Protein 5AMV (pdb70)

InterPro domains:
  IPR002022 Pectate lyase [PF00544] (132-419)
  IPR002022 Pectate lyase [SM00656] (105-352)
  IPR011050 Pectin lyase fold/virulence factor [SSF51126] (23-419)
  IPR012334 Pectin lyase fold [G3DSA:2.160.20.10] (22-420)
  IPR045032 Pectin lyase family [PTHR31683] (28-357)

Nearest PDB structures (foldseek):
  3krg-assembly1_A  TM=9.945E-01  e=1.084E-68  Bacillus subtilis
  5x2i-assembly1_A  TM=9.961E-01  e=6.965E-68  Bacillus subtilis subsp. subtilis str. 168
  2o17-assembly1_A  TM=9.943E-01  e=8.896E-68  Bacillus subtilis
  2bsp-assembly1_A  TM=9.923E-01  e=5.182E-67  Bacillus subtilis
  1vbl-assembly1_A  TM=9.709E-01  e=5.738E-45  Bacillus sp. TS-47

Solvent-accessible surface area: 15408 Å² total; per-residue (Å²): 110,82,37,0,64,64,55,13,36,104,79,25,0,33,0,13,97,83,112,12,2,43,4,0,21,164,13,59,108,86,28,55,72,82,3,47,31,19,51,77,0,60,89,4,4,41,165,90,103,43,77,61,48,2,0,0,44,0,125,23,72,0,55,0,12,9,42,97,121,68,130,103,31,28,74,128,91,5,66,13,126,102,9,60,47,109,132,1,28,170,39,3,47,50,100,115,47,30,114,128,128,4,64,36,84,18,17,99,0,5,21,93,0,18,131,68,0,97,70,45,0,32,16,37,2,0,13,38,0,0,0,0,1,39,41,79,88,2,52,1,36,2,1,0,0,27,0,87,21,54,15,0,0,0,15,7,0,37,0,34,9,4,28,0,31,0,1,45,2,45,2,90,50,54,114,59,0,32,3,34,4,92,1,7,4,0,25,0,42,26,0,35,12,0,18,0,3,17,0,12,0,10,4,35,106,76,45,8,68,110,24,62,146,52,54,54,76,67,12,10,18,4,40,5,0,0,8,0,16,68,16,0,11,45,0,0,0,1,44,0,36,0,38,50,3,15,36,0,1,27,0,0,58,40,50,101,83,82,69,0,86,40,83,0,27,0,1,0,11,8,0,30,4,71,35,9,20,42,58,2,0,20,0,30,9,0,39,0,1,0,1,0,0,4,3,29,14,39,70,101,38,113,41,12,50,18,56,14,0,0,0,0,0,66,37,4,56,0,21,0,37,32,0,8,0,35,0,99,84,26,60,28,34,117,0,3,28,60,62,93,41,8,91,12,0,64,8,37,30,0,26,10,63,59,82,152,30,64,0,3,71,49,47,70,26,54,84,69,7,78,33,101,22,103,46,58,16,102,53,34,57,16,89,77,0,101,65,39,0,54,96,75,1,1,20,24,94,73,174

Sequence (399 aa):
ADLGHQTLGSSNNDGWGAYSTGTTGGSKASSSSSNVYTVSSNRNQLVSSALGKEETNTTPKIIYIKGTIDMNVDDNLKKPLGLNDYKKDPEYDDLDKYLKAYDPSTWGKKKEEPSGTTQEEARARSQQKKNQKARRVMMVDIPANTTIVGSSGTNAKKVVGGNFQIKSDNVIIRNIEFQDAYDYFPQWDPTDGSSSSGNWNNSQYDNITINGGTHIWIDHCTFNDGSRPDSTSSPKYYGRRKKYQQHHDDGQTDASSNGANYITMSYNYYHDHDKSSIFGSSDSSKTSDDGKLKITLHHNRYKNIVQRAPRVRFGQVHVYNNYYEGSTSSSSSSSYPFSSYAWGIGKSSKIYAQNNVIDVPGLSAAKTISVFSSGGTALYDSSGTLLNGTQINNASAANGLSSSSSVGWTTPSLHGSSIDASANVKSSNVINQAGAGKLN

Foldseek 3Di:
DDPQQDFQDCLAFLLNPDVHARFLNVADPVQEEEDAEQVRVCVSQDDQAPAHRHGYEFEAEYEQQADPVRHHDDQVNLQQPQEDVVVLLVQCPCVPNNQDFDDDDNVVRLVSSQVSRCVRAEDEHHHRYEYEYDFFHGEYELHAYEYQYEHYEYAQYEYEAVFGPRFGWRCPPPDGTETHEDGENYEYANYESYEAAQAEYEHPPDAQLPADARSNYGNDGYDEHYEAEHQYARYEYEQAEYEQEEAYYEYYDDPPPCVNAVGSRYEYALYEYELYADPLPEYARYQYEYALYEYEAECPDSGSHHQENYEQDALDFYAYELYEYEYPPDDLQRNYHYDPNRAEYAYDNYYYNNHGDGNCVSNVGHNGSPDDDDRHDDGDRNVCSVVSSVQGGHRNNPD

Radius of gyration: 20.6 Å; Cα contacts (8 Å, |Δi|>4): 1261; chains: 1; bounding box: 38×55×62 Å

Secondary structure (DSSP, 8-state):
--GGG----TTSSGGGSTT---TTTT--GGGEEEE-SHHHHHHHH-STT--S-EEEEE-SEEESSB-TTS-B--HHHH--TT--HHHHHHHH-HHHHTTSPP-SHHHHHHHHHHHHHHHHHEEE--SSEEEEESTT--EEES-EEEE-SEEEEEES-EEE----SSPEEETTSTTT-EEE----SEEEES-EEEEEES-EEE-TT--GGG--EETTEE------SEEEETT-EEEEEES-EEEEEEE--EE---TT-GGGTT---EEEES-EEEEEEE-SSEESS-EEEEES-EEE--TT-SSS----SEEE-TT-EEEEES-EEE-TT--GGGGEEE-TT--B-EEES-EETTEE--HHHHTT-BS--S----S------HHHHHHHHHHH-STT---

Organism: Bacillus subtilis (strain 168) (NCBI:txid224308)

CATH classification: 2.160.20.10

Structure (mmCIF, N/CA/C/O backbone):
data_5AMV
#
_entry.id   5AMV
#
_cell.length_a   50.780
_cell.length_b   88.120
_cell.length_c   55.460
_cell.angle_alpha   90.00
_cell.angle_beta   110.41
_cell.angle_gamma   90.00
#
_symmetry.space_group_name_H-M   'P 1 21 1'
#
loop_
_entity.id
_entity.type
_entity.pdbx_description
1 polymer 'PECTATE LYASE'
2 branched 'alpha-D-galactopyranuronic acid-(1-4)-alpha-D-galactopyranuronic acid-(1-4)-alpha-D-galactopyranuronic acid'
3 non-polymer 'CALCIUM ION'
4 non-polymer 'ACETATE ION'
5 non-polymer GLYCEROL
6 water water
#
loop_
_atom_site.group_PDB
_atom_site.id
_atom_site.type_symbol
_atom_site.label_atom_id
_atom_site.label_alt_id
_atom_site.label_comp_id
_atom_site.label_asym_id
_atom_site.label_entity_id
_atom_site.label_seq_id
_atom_site.pdbx_PDB_ins_code
_atom_site.Cartn_x
_atom_site.Cartn_y
_atom_site.Cartn_z
_atom_site.occupancy
_atom_site.B_iso_or_equiv
_atom_site.auth_seq_id
_atom_site.auth_comp_id
_atom_site.auth_asym_id
_atom_site.auth_atom_id
_atom_site.pdbx_PDB_model_num
ATOM 1 N N . ALA A 1 1 ? 9.736 -1.923 34.453 1.00 20.23 1 ALA A N 1
ATOM 2 C CA . ALA A 1 1 ? 10.382 -0.656 33.975 1.00 19.69 1 ALA A CA 1
ATOM 3 C C . ALA A 1 1 ? 9.389 0.050 33.063 1.00 18.88 1 ALA A C 1
ATOM 4 O O . ALA A 1 1 ? 8.495 -0.590 32.494 1.00 19.28 1 ALA A O 1
ATOM 6 N N . ASP A 1 2 ? 9.505 1.366 32.948 1.00 17.95 2 ASP A N 1
ATOM 7 C CA . ASP A 1 2 ? 8.607 2.079 32.033 1.00 17.82 2 ASP A CA 1
ATOM 8 C C . ASP A 1 2 ? 9.151 1.933 30.611 1.00 16.75 2 ASP A C 1
ATOM 9 O O . ASP A 1 2 ? 10.272 1.431 30.408 1.00 15.96 2 ASP A O 1
ATOM 14 N N . LEU A 1 3 ? 8.353 2.393 29.649 1.00 16.96 3 LEU A N 1
ATOM 15 C CA . LEU A 1 3 ? 8.661 2.222 28.212 1.00 15.05 3 LEU A CA 1
ATOM 16 C C . LEU A 1 3 ? 10.047 2.746 27.845 1.00 14.70 3 LEU A C 1
ATOM 17 O O . LEU A 1 3 ? 10.788 2.108 27.086 1.00 13.18 3 LEU A O 1
ATOM 22 N N . GLY A 1 4 ? 10.417 3.897 28.391 1.00 13.58 4 GLY A N 1
ATOM 23 C CA . GLY A 1 4 ? 11.699 4.473 28.077 1.00 12.96 4 GLY A CA 1
ATOM 24 C C . GLY A 1 4 ? 12.870 3.667 28.614 1.00 12.70 4 GLY A C 1
ATOM 25 O O . GLY A 1 4 ? 13.959 3.771 28.083 1.00 11.65 4 GLY A O 1
ATOM 26 N N . HIS A 1 5 ? 12.632 2.884 29.677 1.00 13.18 5 HIS A N 1
ATOM 27 C CA . HIS A 1 5 ? 13.701 2.105 30.349 1.00 13.52 5 HIS A CA 1
ATOM 28 C C . HIS A 1 5 ? 13.686 0.605 30.001 1.00 13.22 5 HIS A C 1
ATOM 29 O O . HIS A 1 5 ? 14.578 -0.130 30.412 1.00 13.23 5 HIS A O 1
ATOM 36 N N . GLN A 1 6 ? 12.698 0.177 29.231 1.00 12.12 6 GLN A N 1
ATOM 37 C CA . GLN A 1 6 ? 12.566 -1.211 28.805 1.00 12.35 6 GLN A CA 1
ATOM 38 C C . GLN A 1 6 ? 13.627 -1.610 27.786 1.00 11.94 6 GLN A C 1
ATOM 39 O O . GLN A 1 6 ? 14.133 -0.778 27.025 1.00 10.68 6 GLN A O 1
ATOM 45 N N . THR A 1 7 ? 14.002 -2.882 27.814 1.00 10.90 7 THR A N 1
ATOM 46 C CA . THR A 1 7 ? 15.060 -3.386 26.949 1.00 11.34 7 THR A CA 1
ATOM 47 C C . THR A 1 7 ? 14.565 -4.623 26.224 1.00 11.40 7 THR A C 1
ATOM 48 O O . THR A 1 7 ? 13.535 -5.199 26.599 1.00 12.26 7 THR A O 1
ATOM 52 N N . LEU A 1 8 ? 15.307 -5.025 25.191 1.00 11.79 8 LEU A N 1
ATOM 53 C CA . LEU A 1 8 ? 14.935 -6.205 24.400 1.00 11.71 8 LEU A CA 1
ATOM 54 C C . LEU A 1 8 ? 15.170 -7.458 25.243 1.00 12.16 8 LEU A C 1
ATOM 55 O O . LEU A 1 8 ? 16.243 -7.627 25.831 1.00 12.23 8 LEU A O 1
ATOM 60 N N . GLY A 1 9 ? 14.188 -8.351 25.257 1.00 13.01 9 GLY A N 1
ATOM 61 C CA . GLY A 1 9 ? 14.300 -9.574 26.085 1.00 12.78 9 GLY A CA 1
ATOM 62 C C . GLY A 1 9 ? 15.447 -10.425 25.567 1.00 12.84 9 GLY A C 1
ATOM 63 O O . GLY A 1 9 ? 15.766 -10.398 24.377 1.00 12.68 9 GLY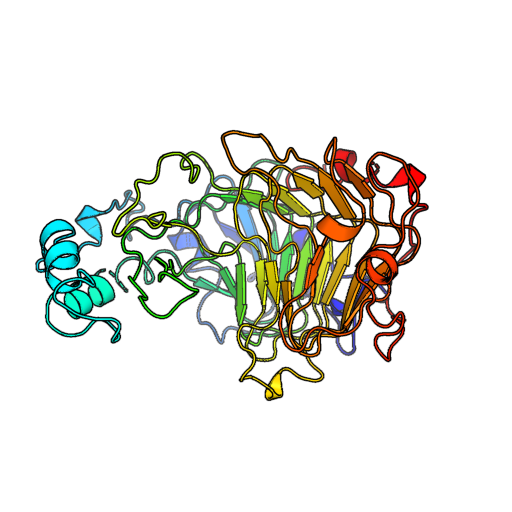 A O 1
ATOM 64 N N . SER A 1 10 ? 16.048 -11.210 26.461 1.00 12.83 10 SER A N 1
ATOM 65 C CA A SER A 1 10 ? 17.279 -11.952 26.156 0.50 12.72 10 SER A CA 1
ATOM 66 C CA B SER A 1 10 ? 17.265 -11.969 26.182 0.50 13.75 10 SER A CA 1
ATOM 67 C C . SER A 1 10 ? 17.136 -13.081 25.126 1.00 13.16 10 SER A C 1
ATOM 68 O O . SER A 1 10 ? 18.156 -13.586 24.598 1.00 14.14 10 SER A O 1
ATOM 73 N N . ASN A 1 11 ? 15.901 -13.488 24.822 1.00 12.93 11 ASN A N 1
ATOM 74 C CA A ASN A 1 11 ? 15.633 -14.501 23.796 0.50 14.03 11 ASN A CA 1
ATOM 75 C CA B ASN A 1 11 ? 15.652 -14.501 23.794 0.50 14.02 11 ASN A CA 1
ATOM 76 C C . ASN A 1 11 ? 14.926 -13.896 22.581 1.00 13.28 11 ASN A C 1
ATOM 77 O O . ASN A 1 11 ? 14.505 -14.630 21.662 1.00 13.20 11 ASN A O 1
ATOM 86 N N . ASP A 1 12 ? 14.777 -12.565 22.578 1.00 11.70 12 ASP A N 1
ATOM 87 C CA . ASP A 1 12 ? 13.887 -11.952 21.575 1.00 10.38 12 ASP A CA 1
ATOM 88 C C . ASP A 1 12 ? 14.588 -11.600 20.257 1.00 10.58 12 ASP A C 1
ATOM 89 O O . ASP A 1 12 ? 14.835 -10.412 19.934 1.00 10.41 12 ASP A O 1
ATOM 94 N N . GLY A 1 13 ? 14.920 -12.650 19.502 1.00 9.39 13 GLY A N 1
ATOM 95 C CA . GLY A 1 13 ? 15.466 -12.487 18.157 1.00 9.74 13 GLY A CA 1
ATOM 96 C C . GLY A 1 13 ? 16.938 -12.105 18.094 1.00 9.73 13 GLY A C 1
ATOM 97 O O . GLY A 1 13 ? 17.635 -11.996 19.113 1.00 9.44 13 GLY A O 1
ATOM 98 N N . TRP A 1 14 ? 17.417 -11.891 16.865 1.00 9.02 14 TRP A N 1
ATOM 99 C CA . TRP A 1 14 ? 18.808 -11.627 16.623 1.00 9.63 14 TRP A CA 1
ATOM 100 C C . TRP A 1 14 ? 19.313 -10.363 17.364 1.00 10.00 14 TRP A C 1
ATOM 101 O O . TRP A 1 14 ? 20.496 -10.255 17.680 1.00 10.40 14 TRP A O 1
ATOM 112 N N . GLY A 1 15 ? 18.425 -9.396 17.634 1.00 8.42 15 GLY A N 1
ATOM 113 C CA . GLY A 1 15 ? 18.864 -8.219 18.420 1.00 9.71 15 GLY A CA 1
ATOM 114 C C . GLY A 1 15 ? 19.382 -8.574 19.810 1.00 10.02 15 GLY A C 1
ATOM 115 O O . GLY A 1 15 ? 20.142 -7.791 20.400 1.00 9.99 15 GLY A O 1
ATOM 116 N N . ALA A 1 16 ? 18.968 -9.732 20.345 1.00 10.57 16 ALA A N 1
ATOM 117 C CA . ALA A 1 16 ? 19.398 -10.138 21.693 1.00 10.22 16 ALA A CA 1
ATOM 118 C C . ALA A 1 16 ? 20.757 -10.867 21.711 1.00 11.64 16 ALA A C 1
ATOM 119 O O . ALA A 1 16 ? 21.252 -11.218 22.796 1.00 12.55 16 ALA A O 1
ATOM 121 N N . TYR A 1 17 ? 21.363 -11.067 20.538 1.00 12.57 17 TYR A N 1
ATOM 122 C CA . TYR A 1 17 ? 22.668 -11.741 20.464 1.00 12.55 17 TYR A CA 1
ATOM 123 C C . TYR A 1 17 ? 23.770 -10.975 21.207 1.00 12.84 17 TYR A C 1
ATOM 124 O O . TYR A 1 17 ? 23.743 -9.743 21.287 1.00 13.16 17 TYR A O 1
ATOM 133 N N . SER A 1 18 ? 24.736 -11.713 21.753 1.00 13.09 18 SER A N 1
ATOM 134 C CA . SER A 1 18 ? 25.885 -11.136 22.489 1.00 14.02 18 SER A CA 1
ATOM 135 C C . SER A 1 18 ? 25.489 -10.103 23.549 1.00 14.26 18 SER A C 1
ATOM 136 O O . SER A 1 18 ? 24.821 -10.454 24.508 1.00 15.46 18 SER A O 1
ATOM 139 N N . THR A 1 19 ? 25.914 -8.848 23.380 1.00 13.61 19 THR A N 1
ATOM 140 C CA . THR A 1 19 ? 25.674 -7.787 24.373 1.00 13.86 19 THR A CA 1
ATOM 141 C C . THR A 1 19 ? 24.217 -7.342 24.363 1.00 14.27 19 THR A C 1
ATOM 142 O O . THR A 1 19 ? 23.804 -6.560 25.226 1.00 14.69 19 THR A O 1
ATOM 146 N N . GLY A 1 20 ? 23.452 -7.829 23.379 1.00 14.69 20 GLY A N 1
ATOM 147 C CA . GLY A 1 20 ? 22.011 -7.572 23.289 1.00 12.82 20 GLY A CA 1
ATOM 148 C C . GLY A 1 20 ? 21.633 -6.110 23.078 1.00 12.94 20 GLY A C 1
ATOM 149 O O . GLY A 1 20 ? 22.484 -5.267 22.741 1.00 12.18 20 GLY A O 1
ATOM 150 N N . THR A 1 21 ? 20.344 -5.802 23.250 1.00 10.12 21 THR A N 1
ATOM 151 C CA . THR A 1 21 ? 19.877 -4.450 22.946 1.00 10.91 21 THR A CA 1
ATOM 152 C C . THR A 1 21 ? 19.225 -3.789 24.156 1.00 10.65 21 THR A C 1
ATOM 153 O O . THR A 1 21 ? 18.095 -4.101 24.532 1.00 9.93 21 THR A O 1
ATOM 157 N N . THR A 1 22 ? 19.979 -2.876 24.779 1.00 10.98 22 THR A N 1
ATOM 158 C CA . THR A 1 22 ? 19.491 -2.204 25.965 1.00 12.04 22 THR A CA 1
ATOM 159 C C . THR A 1 22 ? 19.284 -0.704 25.719 1.00 11.15 22 THR A C 1
ATOM 160 O O . THR A 1 22 ? 18.785 0.011 26.625 1.00 11.66 22 THR A O 1
ATOM 164 N N . GLY A 1 23 ? 19.688 -0.221 24.528 1.00 10.04 23 GLY A N 1
ATOM 165 C CA . GLY A 1 23 ? 19.506 1.190 24.153 1.00 9.06 23 GLY A CA 1
ATOM 166 C C . GLY A 1 23 ? 20.013 2.124 25.245 1.00 10.81 23 GLY A C 1
ATOM 167 O O . GLY A 1 23 ? 21.122 1.916 25.780 1.00 12.20 23 GLY A O 1
ATOM 168 N N . GLY A 1 24 ? 19.196 3.116 25.609 1.00 10.47 24 GLY A N 1
ATOM 169 C CA . GLY A 1 24 ? 19.573 4.118 26.623 1.00 11.30 24 GLY A CA 1
ATOM 170 C C . GLY A 1 24 ? 19.031 3.857 28.022 1.00 12.43 24 GLY A C 1
ATOM 171 O O . GLY A 1 24 ? 18.930 4.787 28.845 1.00 12.98 24 GLY A O 1
ATOM 172 N N . SER A 1 25 ? 18.695 2.599 28.316 1.00 13.13 25 SER A N 1
ATOM 173 C CA . SER A 1 25 ? 18.046 2.240 29.577 1.00 14.43 25 SER A CA 1
ATOM 174 C C . SER A 1 25 ? 18.847 2.635 30.819 1.00 15.92 25 SER A C 1
ATOM 175 O O . SER A 1 25 ? 18.269 2.886 31.866 1.00 16.33 25 SER A O 1
ATOM 178 N N . LYS A 1 26 ? 20.159 2.712 30.675 1.00 16.35 26 LYS A N 1
ATOM 179 C CA . LYS A 1 26 ? 21.008 3.133 31.796 1.00 17.46 26 LYS A CA 1
ATOM 180 C C . LYS A 1 26 ? 21.134 4.659 31.904 1.00 17.43 26 LYS A C 1
ATOM 181 O O . LYS A 1 26 ? 21.919 5.131 32.726 1.00 17.25 26 LYS A O 1
ATOM 187 N N . ALA A 1 27 ? 20.394 5.429 31.098 1.00 15.93 27 ALA A N 1
ATOM 188 C CA . ALA A 1 27 ? 20.517 6.907 31.120 1.00 16.62 27 ALA A CA 1
ATOM 189 C C . ALA A 1 27 ? 20.388 7.498 32.535 1.00 17.37 27 ALA A C 1
ATOM 190 O O . ALA A 1 27 ? 19.521 7.113 33.301 1.00 16.91 27 ALA A O 1
ATOM 192 N N . SER A 1 28 ? 21.253 8.459 32.853 1.00 17.93 28 SER A N 1
ATOM 193 C CA . SER A 1 28 ? 21.063 9.254 34.050 1.00 19.25 28 SER A CA 1
ATOM 194 C C . SER A 1 28 ? 19.863 10.181 33.844 1.00 20.27 28 SER A C 1
ATOM 195 O O . SER A 1 28 ? 19.432 10.419 32.716 1.00 19.46 28 SER A O 1
ATOM 198 N N . SER A 1 29 ? 19.366 10.763 34.935 1.00 21.19 29 SER A N 1
ATOM 199 C CA A SER A 1 29 ? 18.243 11.698 34.870 0.50 21.88 29 SER A CA 1
ATOM 200 C CA B SER A 1 29 ? 18.246 11.687 34.862 0.50 21.96 29 SER A CA 1
ATOM 201 C C . SER A 1 29 ? 18.521 12.883 33.934 1.00 21.92 29 SER A C 1
ATOM 202 O O . SER A 1 29 ? 17.603 13.364 33.257 1.00 22.90 29 SER A O 1
ATOM 207 N N . SER A 1 30 ? 19.784 13.344 33.883 1.00 21.59 30 SER A N 1
ATOM 208 C CA A SER A 1 30 ? 20.182 14.457 33.017 0.50 21.28 30 SER A CA 1
ATOM 209 C CA B SER A 1 30 ? 20.166 14.467 33.017 0.50 21.47 30 SER A CA 1
ATOM 210 C C . SER A 1 30 ? 20.115 14.079 31.532 1.00 20.71 30 SER A C 1
ATOM 211 O O . SER A 1 30 ? 20.164 14.947 30.656 1.00 21.07 30 SER A O 1
ATOM 216 N N . ASN A 1 31 ? 20.016 12.777 31.253 1.00 19.19 31 ASN A N 1
ATOM 217 C CA . ASN A 1 31 ? 19.999 12.315 29.862 1.00 18.33 31 ASN A CA 1
ATOM 218 C C . ASN A 1 31 ? 18.674 11.697 29.445 1.00 17.80 31 ASN A C 1
ATOM 219 O O . ASN A 1 31 ? 18.635 10.861 28.512 1.00 17.60 31 ASN A O 1
ATOM 224 N N . VAL A 1 32 ? 17.607 12.065 30.165 1.00 16.30 32 VAL A N 1
ATOM 225 C CA . VAL A 1 32 ? 16.235 11.756 29.771 1.00 15.96 32 VAL A CA 1
ATOM 226 C C . VAL A 1 32 ? 15.626 13.031 29.182 1.00 16.00 32 VAL A C 1
ATOM 227 O O . VAL A 1 32 ? 15.553 14.062 29.878 1.00 17.20 32 VAL A O 1
ATOM 231 N N . TYR A 1 33 ? 15.234 12.970 27.906 1.00 12.85 33 TYR A N 1
ATOM 232 C CA . TYR A 1 33 ? 14.768 14.149 27.186 1.00 12.51 33 TYR A CA 1
ATOM 233 C C . TYR A 1 33 ? 13.357 13.971 26.668 1.00 12.28 33 TYR A C 1
ATOM 234 O O . TYR A 1 33 ? 12.971 12.862 26.288 1.00 13.46 33 TYR A O 1
ATOM 243 N N . THR A 1 34 ? 12.598 15.052 26.643 1.00 10.58 34 THR A N 1
ATOM 244 C CA . THR A 1 34 ? 11.286 15.076 25.989 1.00 10.94 34 THR A CA 1
ATOM 245 C C . THR A 1 34 ? 11.369 16.101 24.869 1.00 10.69 34 THR A C 1
ATOM 246 O O . THR A 1 34 ? 11.779 17.263 25.074 1.00 9.93 34 THR A O 1
ATOM 250 N N . VAL A 1 35 ? 11.067 15.639 23.667 1.00 9.42 35 VAL A N 1
ATOM 251 C CA . VAL A 1 35 ? 11.237 16.507 22.486 1.00 9.74 35 VAL A CA 1
ATOM 252 C C . VAL A 1 35 ? 9.951 16.586 21.686 1.00 9.58 35 VAL A C 1
ATOM 253 O O . VAL A 1 35 ? 9.294 15.564 21.471 1.00 8.02 35 VAL A O 1
ATOM 257 N N . SER A 1 36 ? 9.618 17.798 21.214 1.00 10.51 36 SER A N 1
ATOM 258 C CA A SER A 1 36 ? 8.376 18.011 20.470 0.50 10.15 36 SER A CA 1
ATOM 259 C CA B SER A 1 36 ? 8.371 18.090 20.502 0.50 9.63 36 SER A CA 1
ATOM 260 C C . SER A 1 36 ? 8.564 18.728 19.148 1.00 10.02 36 SER A C 1
ATOM 261 O O . SER A 1 36 ? 7.582 19.100 18.503 1.00 10.02 36 SER A O 1
ATOM 266 N N . ASN A 1 37 ? 9.817 18.898 18.734 1.00 9.55 37 ASN A N 1
ATOM 267 C CA . ASN A 1 37 ? 10.100 19.506 17.427 1.00 9.70 37 ASN A CA 1
ATOM 268 C C . ASN A 1 37 ? 11.506 19.137 16.977 1.00 8.98 37 ASN A C 1
ATOM 269 O O . ASN A 1 37 ? 12.264 18.520 17.731 1.00 9.10 37 ASN A O 1
ATOM 274 N N . ARG A 1 38 ? 11.848 19.507 15.747 1.00 8.64 38 ARG A N 1
ATOM 275 C CA . ARG A 1 38 ? 13.111 19.112 15.144 1.00 9.16 38 ARG A CA 1
ATOM 276 C C . ARG A 1 38 ? 14.314 19.654 15.925 1.00 8.25 38 ARG A C 1
ATOM 277 O O . ARG A 1 38 ? 15.295 18.945 16.093 1.00 8.59 38 ARG A O 1
ATOM 285 N N . ASN A 1 39 ? 14.239 20.894 16.411 1.00 8.66 39 ASN A N 1
ATOM 286 C CA . ASN A 1 39 ? 15.382 21.453 17.167 1.00 9.29 39 ASN A CA 1
ATOM 287 C C . ASN A 1 39 ? 15.665 20.670 18.435 1.00 8.72 39 ASN A C 1
ATOM 288 O O . ASN A 1 39 ? 16.830 20.325 18.720 1.00 9.27 39 ASN A O 1
ATOM 293 N N . GLN A 1 40 ? 14.591 20.358 19.164 1.00 8.70 40 GLN A N 1
ATOM 294 C CA . GLN A 1 40 ? 14.723 19.580 20.395 1.00 9.26 40 GLN A CA 1
ATOM 295 C C . GLN A 1 40 ? 15.263 18.179 20.126 1.00 9.03 40 GLN A C 1
ATOM 296 O O . GLN A 1 40 ? 16.091 17.669 20.905 1.00 8.69 40 GLN A O 1
ATOM 302 N N . LEU A 1 41 ? 14.779 17.547 19.052 1.00 8.96 41 LEU A N 1
ATOM 303 C CA . LEU A 1 41 ? 15.280 16.219 18.713 1.00 9.55 41 LEU A CA 1
ATOM 304 C C . LEU A 1 41 ? 16.773 16.235 18.371 1.00 9.09 41 LEU A C 1
ATOM 305 O O . LEU A 1 41 ? 17.527 15.436 18.909 1.00 9.34 41 LEU A O 1
ATOM 310 N N . VAL A 1 42 ? 17.207 17.161 17.507 1.00 9.00 42 VAL A N 1
ATOM 311 C CA . VAL A 1 42 ? 18.602 17.320 17.109 1.00 10.47 42 VAL A CA 1
ATOM 312 C C . VAL A 1 42 ? 19.494 17.572 18.366 1.00 10.48 42 VAL A C 1
ATOM 313 O O . VAL A 1 42 ? 20.573 16.935 18.564 1.00 10.99 42 VAL A O 1
ATOM 317 N N . SER A 1 43 ? 19.030 18.479 19.228 1.00 10.81 43 SER A N 1
ATOM 318 C CA A SER A 1 43 ? 19.687 18.749 20.510 0.50 11.35 43 SER A CA 1
ATOM 319 C CA B SER A 1 43 ? 19.707 18.742 20.496 0.50 11.30 43 SER A CA 1
ATOM 320 C C . SER A 1 43 ? 19.875 17.499 21.383 1.00 11.69 43 SER A C 1
ATOM 321 O O . SER A 1 43 ? 20.989 17.235 21.891 1.00 12.10 43 SER A O 1
ATOM 326 N N . ALA A 1 44 ? 18.792 16.737 21.575 1.00 11.50 44 ALA A N 1
ATOM 327 C CA . ALA A 1 44 ? 18.842 15.512 22.420 1.00 11.54 44 ALA A CA 1
ATOM 328 C C . ALA A 1 44 ? 19.792 14.456 21.841 1.00 12.16 44 ALA A C 1
ATOM 329 O O . ALA A 1 44 ? 20.543 13.809 22.600 1.00 12.67 44 ALA A O 1
ATOM 331 N N . LEU A 1 45 ? 19.755 14.257 20.523 1.00 11.48 45 LEU A N 1
ATOM 332 C CA . LEU A 1 45 ? 20.651 13.273 19.890 1.00 11.04 45 LEU A CA 1
ATOM 333 C C . LEU A 1 45 ? 22.132 13.668 19.994 1.00 12.27 45 LEU A C 1
ATOM 334 O O . LEU A 1 45 ? 23.009 12.828 20.221 1.00 11.62 45 LEU A O 1
ATOM 339 N N . GLY A 1 46 ? 22.416 14.951 19.794 1.00 13.42 46 GLY A N 1
ATOM 340 C CA . GLY A 1 46 ? 23.810 15.393 19.730 1.00 14.14 46 GLY A CA 1
ATOM 341 C C . GLY A 1 46 ? 24.570 14.752 18.572 1.00 15.19 46 GLY A C 1
ATOM 342 O O . GLY A 1 46 ? 23.986 14.349 17.552 1.00 14.30 46 GLY A O 1
ATOM 343 N N . LYS A 1 47 ? 25.890 14.650 18.730 1.00 16.56 47 LYS A N 1
ATOM 344 C CA . LYS A 1 47 ? 26.762 14.185 17.647 1.00 17.37 47 LYS A CA 1
ATOM 345 C C . LYS A 1 47 ? 26.553 12.698 17.388 1.00 17.52 47 LYS A C 1
ATOM 346 O O . LYS A 1 47 ? 26.140 11.978 18.301 1.00 15.34 47 LYS A O 1
ATOM 352 N N . GLU A 1 48 ? 26.825 12.252 16.152 1.00 18.98 48 GLU A N 1
ATOM 353 C CA A GLU A 1 48 ? 26.636 10.861 15.773 0.62 19.68 48 GLU A CA 1
ATOM 354 C CA B GLU A 1 48 ? 26.614 10.843 15.802 0.38 18.66 48 GLU A CA 1
ATOM 355 C C . GLU A 1 48 ? 27.468 9.932 16.671 1.00 19.82 48 GLU A C 1
ATOM 356 O O . GLU A 1 48 ? 27.181 8.740 16.774 1.00 19.67 48 GLU A O 1
ATOM 367 N N . THR A 1 49 ? 28.490 10.508 17.317 1.00 20.20 49 THR A N 1
ATOM 368 C CA . THR A 1 49 ? 29.403 9.779 18.217 1.00 21.15 49 THR A CA 1
ATOM 369 C C . THR A 1 49 ? 29.077 9.934 19.700 1.00 20.79 49 THR A C 1
ATOM 370 O O . THR A 1 49 ? 29.869 9.514 20.555 1.00 22.26 49 THR A O 1
ATOM 374 N N . ASN A 1 50 ? 27.947 10.563 20.016 1.00 19.42 50 ASN A N 1
ATOM 375 C CA . ASN A 1 50 ? 27.458 10.738 21.392 1.00 18.44 50 ASN A CA 1
ATOM 376 C C . ASN A 1 50 ? 26.934 9.423 22.000 1.00 18.45 50 ASN A C 1
ATOM 377 O O . ASN A 1 50 ? 25.712 9.120 21.952 1.00 17.25 50 ASN A O 1
ATOM 382 N N . THR A 1 51 ? 27.858 8.642 22.574 1.00 17.47 51 THR A N 1
ATOM 383 C CA . THR A 1 51 ? 27.539 7.309 23.128 1.00 16.93 51 THR A CA 1
ATOM 384 C C . THR A 1 51 ? 26.976 7.316 24.567 1.00 15.95 51 THR A C 1
ATOM 385 O O . THR A 1 51 ? 26.663 6.266 25.139 1.00 15.57 51 THR A O 1
ATOM 389 N N . THR A 1 52 ? 26.848 8.491 25.166 1.00 15.73 52 THR A N 1
ATOM 390 C CA . THR A 1 52 ? 26.208 8.615 26.482 1.00 16.20 52 THR A CA 1
ATOM 391 C C . THR A 1 52 ? 24.816 7.936 26.482 1.00 15.74 52 THR A C 1
ATOM 392 O O . THR A 1 52 ? 23.986 8.311 25.655 1.00 14.66 52 THR A O 1
ATOM 396 N N . PRO A 1 53 ? 24.552 6.980 27.407 1.00 14.80 53 PRO A N 1
ATOM 397 C CA . PRO A 1 53 ? 23.187 6.431 27.394 1.00 14.69 53 PRO A CA 1
ATOM 398 C C . PRO A 1 53 ? 22.131 7.529 27.542 1.00 14.22 53 PRO A C 1
ATOM 399 O O . PRO A 1 53 ? 22.256 8.432 28.404 1.00 14.02 53 PRO A O 1
ATOM 403 N N . LYS A 1 54 ? 21.111 7.480 26.672 1.00 13.28 54 LYS A N 1
ATOM 404 C CA . LYS A 1 54 ? 20.067 8.509 26.649 1.00 11.46 54 LYS A CA 1
ATOM 405 C C . LYS A 1 54 ? 18.672 7.972 26.304 1.00 12.10 54 LYS A C 1
ATOM 406 O O . LYS A 1 54 ? 18.540 7.030 25.528 1.00 11.25 54 LYS A O 1
ATOM 412 N N . ILE A 1 55 ? 17.634 8.577 26.880 1.00 11.58 55 ILE A N 1
ATOM 413 C CA . ILE A 1 55 ? 16.270 8.235 26.567 1.00 10.89 55 ILE A CA 1
ATOM 414 C C . ILE A 1 55 ? 15.640 9.496 26.008 1.00 11.06 55 ILE A C 1
ATOM 415 O O . ILE A 1 55 ? 15.794 10.586 26.585 1.00 11.65 55 ILE A O 1
ATOM 420 N N . ILE A 1 56 ? 14.924 9.342 24.901 1.00 9.35 56 ILE A N 1
ATOM 421 C CA . ILE A 1 56 ? 14.283 10.470 24.230 1.00 8.90 56 ILE A CA 1
ATOM 422 C C . ILE A 1 56 ? 12.839 10.121 24.007 1.00 8.94 56 ILE A C 1
ATOM 423 O O . ILE A 1 56 ? 12.553 9.182 23.264 1.00 9.00 56 ILE A O 1
ATOM 428 N N . TYR A 1 57 ? 11.937 10.883 24.654 1.00 8.66 57 TYR A N 1
ATOM 429 C CA . TYR A 1 57 ? 10.500 10.753 24.466 1.00 8.92 57 TYR A CA 1
ATOM 430 C C . TYR A 1 57 ? 10.051 11.687 23.347 1.00 8.96 57 TYR A C 1
ATOM 431 O O . TYR A 1 57 ? 10.344 12.873 23.409 1.00 10.40 57 TYR A O 1
ATOM 440 N N . ILE A 1 58 ? 9.323 11.165 22.365 1.00 8.65 58 ILE A N 1
ATOM 441 C CA . ILE A 1 58 ? 8.735 12.015 21.326 1.00 8.11 58 ILE A CA 1
ATOM 442 C C . ILE A 1 58 ? 7.338 12.416 21.758 1.00 8.01 58 ILE A C 1
ATOM 443 O O . ILE A 1 58 ? 6.450 11.553 21.964 1.00 8.42 58 ILE A O 1
ATOM 448 N N . LYS A 1 59 ? 7.148 13.729 21.894 1.00 7.95 59 LYS A N 1
ATOM 449 C CA . LYS A 1 59 ? 5.864 14.271 22.280 1.00 8.58 59 LYS A CA 1
ATOM 450 C C . LYS A 1 59 ? 5.150 14.924 21.083 1.00 9.10 59 LYS A C 1
ATOM 451 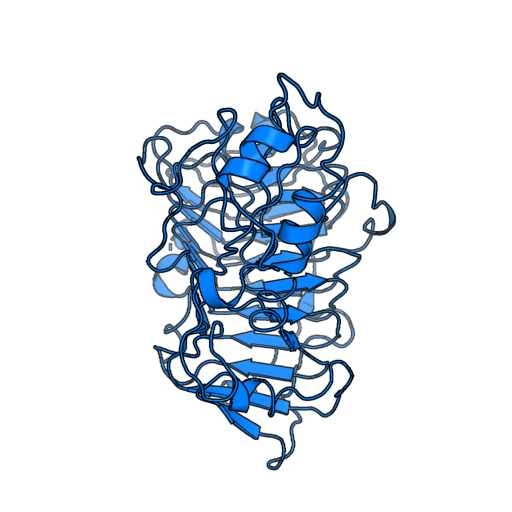O O . LYS A 1 59 ? 5.614 15.972 20.563 1.00 10.65 59 LYS A O 1
ATOM 457 N N . GLY A 1 60 ? 4.055 14.290 20.647 1.00 9.10 60 GLY A N 1
ATOM 458 C CA . GLY A 1 60 ? 3.226 14.832 19.562 1.00 9.28 60 GLY A CA 1
ATOM 459 C C . GLY A 1 60 ? 3.887 14.572 18.222 1.00 9.12 60 GLY A C 1
ATOM 460 O O . GLY A 1 60 ? 4.631 13.606 18.058 1.00 8.24 60 GLY A O 1
ATOM 461 N N . THR A 1 61 ? 3.676 15.496 17.290 1.00 8.92 61 THR A N 1
ATOM 462 C CA . THR A 1 61 ? 4.180 15.353 15.899 1.00 8.96 61 THR A CA 1
ATOM 463 C C . THR A 1 61 ? 5.431 16.177 15.696 1.00 9.24 61 THR A C 1
ATOM 464 O O . THR A 1 61 ? 5.426 17.387 15.995 1.00 9.43 61 THR A O 1
ATOM 468 N N . ILE A 1 62 ? 6.489 15.527 15.181 1.00 6.82 62 ILE A N 1
ATOM 469 C CA . ILE A 1 62 ? 7.733 16.212 14.801 1.00 6.95 62 ILE A CA 1
ATOM 470 C C . ILE A 1 62 ? 7.858 16.172 13.276 1.00 7.27 62 ILE A C 1
ATOM 471 O O . ILE A 1 62 ? 8.164 15.124 12.678 1.00 7.45 62 ILE A O 1
ATOM 476 N N . ASP A 1 63 ? 7.554 17.321 12.666 1.00 6.99 63 ASP A N 1
ATOM 477 C CA . ASP A 1 63 ? 7.790 17.533 11.246 1.00 5.93 63 ASP A CA 1
ATOM 478 C C . ASP A 1 63 ? 9.265 17.883 11.052 1.00 5.88 63 ASP A C 1
ATOM 479 O O . ASP A 1 63 ? 9.784 18.848 11.664 1.00 7.02 63 ASP A O 1
ATOM 484 N N . MET A 1 64 ? 9.955 17.060 10.248 1.00 6.63 64 MET A N 1
ATOM 485 C CA . MET A 1 64 ? 11.379 17.248 9.986 1.00 7.39 64 MET A CA 1
ATOM 486 C C . MET A 1 64 ? 11.669 18.199 8.840 1.00 7.40 64 MET A C 1
ATOM 487 O O . MET A 1 64 ? 12.799 18.668 8.701 1.00 6.92 64 MET A O 1
ATOM 492 N N . ASN A 1 65 ? 10.662 18.459 8.004 1.00 6.75 65 ASN A N 1
ATOM 493 C CA . ASN A 1 65 ? 10.855 19.456 6.903 1.00 7.00 65 ASN A CA 1
ATOM 494 C C . ASN A 1 65 ? 10.564 20.861 7.434 1.00 7.17 65 ASN A C 1
ATOM 495 O O . ASN A 1 65 ? 9.606 21.506 7.029 1.00 8.16 65 ASN A O 1
ATOM 500 N N . VAL A 1 66 ? 11.426 21.316 8.338 1.00 8.07 66 VAL A N 1
ATOM 501 C CA . VAL A 1 66 ? 11.276 22.659 8.955 1.00 8.81 66 VAL A CA 1
ATOM 502 C C . VAL A 1 66 ? 12.623 23.306 9.109 1.00 9.54 66 VAL A C 1
ATOM 503 O O . VAL A 1 66 ? 13.684 22.618 9.172 1.00 8.15 66 VAL A O 1
ATOM 507 N N . ASP A 1 67 ? 12.605 24.637 9.176 1.00 9.12 67 ASP A N 1
ATOM 508 C CA . ASP A 1 67 ? 13.857 25.359 9.350 1.00 9.29 67 ASP A CA 1
ATOM 509 C C . ASP A 1 67 ? 14.235 25.560 10.837 1.00 11.79 67 ASP A C 1
ATOM 510 O O . ASP A 1 67 ? 13.640 24.959 11.741 1.00 11.25 67 ASP A O 1
ATOM 515 N N . ASP A 1 68 ? 15.268 26.348 11.079 1.00 12.10 68 ASP A N 1
ATOM 516 C CA . ASP A 1 68 ? 15.740 26.533 12.459 1.00 13.99 68 ASP A CA 1
ATOM 517 C C . ASP A 1 68 ? 14.720 27.224 13.337 1.00 13.70 68 ASP A C 1
ATOM 518 O O . ASP A 1 68 ? 14.803 27.152 14.554 1.00 13.72 68 ASP A O 1
ATOM 523 N N . ASN A 1 69 ? 13.746 27.893 12.726 1.00 13.40 69 ASN A N 1
ATOM 524 C CA . ASN A 1 69 ? 12.660 28.500 13.481 1.00 13.52 69 ASN A CA 1
ATOM 525 C C . ASN A 1 69 ? 11.388 27.669 13.459 1.00 13.92 69 ASN A C 1
ATOM 526 O O . ASN A 1 69 ? 10.297 28.174 13.753 1.00 13.46 69 ASN A O 1
ATOM 531 N N . LEU A 1 70 ? 11.515 26.399 13.036 1.00 12.09 70 LEU A N 1
ATOM 532 C CA . LEU A 1 70 ? 10.391 25.462 12.964 1.00 10.68 70 LEU A CA 1
ATOM 533 C C . LEU A 1 70 ? 9.338 25.832 11.920 1.00 10.93 70 LEU A C 1
ATOM 534 O O . LEU A 1 70 ? 8.225 25.358 11.996 1.00 12.15 70 LEU A O 1
ATOM 539 N N . LYS A 1 71 ? 9.712 26.656 10.944 1.00 11.10 71 LYS A N 1
ATOM 540 C CA A LYS A 1 71 ? 8.828 27.039 9.840 0.50 10.84 71 LYS A CA 1
ATOM 541 C CA B LYS A 1 71 ? 8.768 26.982 9.887 0.50 10.84 71 LYS A CA 1
ATOM 542 C C . LYS A 1 71 ? 8.892 25.969 8.755 1.00 10.53 71 LYS A C 1
ATOM 543 O O . LYS A 1 71 ? 9.984 25.575 8.389 1.00 10.38 71 LYS A O 1
ATOM 554 N N . PRO A 1 72 ? 7.731 25.539 8.212 1.00 11.16 72 PRO A N 1
ATOM 555 C CA . PRO A 1 72 ? 7.750 24.560 7.113 1.00 11.10 72 PRO A CA 1
ATOM 556 C C . PRO A 1 72 ? 8.635 24.937 5.926 1.00 10.77 72 PRO A C 1
ATOM 557 O O . PRO A 1 72 ? 8.756 26.119 5.541 1.00 9.67 72 PRO A O 1
ATOM 561 N N . LEU A 1 73 ? 9.273 23.906 5.350 1.00 9.05 73 LEU A N 1
ATOM 562 C CA . LEU A 1 73 ? 10.084 24.041 4.142 1.00 9.27 73 LEU A CA 1
ATOM 563 C C . LEU A 1 73 ? 9.438 23.124 3.121 1.00 9.55 73 LEU A C 1
ATOM 564 O O . LEU A 1 73 ? 9.162 21.937 3.432 1.00 10.70 73 LEU A O 1
ATOM 569 N N . GLY A 1 74 ? 9.215 23.687 1.934 1.00 8.77 74 GLY A N 1
ATOM 570 C CA . GLY A 1 74 ? 8.647 22.982 0.755 1.00 7.45 74 GLY A CA 1
ATOM 571 C C . GLY A 1 74 ? 9.697 22.884 -0.347 1.00 7.87 74 GLY A C 1
ATOM 572 O O . GLY A 1 74 ? 10.868 23.234 -0.169 1.00 6.93 74 GLY A O 1
ATOM 573 N N . LEU A 1 75 ? 9.275 22.430 -1.518 1.00 6.24 75 LEU A N 1
ATOM 574 C CA . LEU A 1 75 ? 10.207 22.163 -2.610 1.00 6.00 75 LEU A CA 1
ATOM 575 C C . LEU A 1 75 ? 11.054 23.389 -2.931 1.00 6.74 75 LEU A C 1
ATOM 576 O O . LEU A 1 75 ? 12.255 23.272 -3.107 1.00 7.03 75 LEU A O 1
ATOM 581 N N . ASN A 1 76 ? 10.406 24.547 -3.031 1.00 6.87 76 ASN A N 1
ATOM 582 C CA . ASN A 1 76 ? 11.124 25.769 -3.446 1.00 6.95 76 ASN A CA 1
ATOM 583 C C . ASN A 1 76 ? 12.179 26.166 -2.436 1.00 6.98 76 ASN A C 1
ATOM 584 O O . ASN A 1 76 ? 13.150 26.858 -2.813 1.00 8.85 76 ASN A O 1
ATOM 589 N N . ASP A 1 77 ? 12.004 25.766 -1.164 1.00 7.99 77 ASP A N 1
ATOM 590 C CA . ASP A 1 77 ? 12.958 26.154 -0.109 1.00 7.59 77 ASP A CA 1
ATOM 591 C C . ASP A 1 77 ? 14.266 25.375 -0.275 1.00 8.95 77 ASP A C 1
ATOM 592 O O . ASP A 1 77 ? 15.339 25.890 0.021 1.00 11.88 77 ASP A O 1
ATOM 597 N N . TYR A 1 78 ? 14.179 24.165 -0.780 1.00 7.48 78 TYR A N 1
ATOM 598 C CA . TYR A 1 78 ? 15.334 23.309 -0.971 1.00 7.42 78 TYR A CA 1
ATOM 599 C C . TYR A 1 78 ? 15.907 23.388 -2.376 1.00 8.07 78 TYR A C 1
ATOM 600 O O . TYR A 1 78 ? 17.071 23.021 -2.571 1.00 8.67 78 TYR A O 1
ATOM 609 N N . LYS A 1 79 ? 15.104 23.830 -3.345 1.00 7.69 79 LYS A N 1
ATOM 610 C CA A LYS A 1 79 ? 15.492 23.721 -4.767 0.50 6.91 79 LYS A CA 1
ATOM 611 C CA B LYS A 1 79 ? 15.439 23.777 -4.781 0.50 7.43 79 LYS A CA 1
ATOM 612 C C . LYS A 1 79 ? 16.722 24.560 -5.054 1.00 7.31 79 LYS A C 1
ATOM 613 O O . LYS A 1 79 ? 16.810 25.736 -4.675 1.00 8.56 79 LYS A O 1
ATOM 624 N N . ASP A 1 80 ? 17.698 23.935 -5.709 1.00 5.94 80 ASP A N 1
ATOM 625 C CA . ASP A 1 80 ? 18.886 24.717 -6.131 1.00 6.65 80 ASP A CA 1
ATOM 626 C C . ASP A 1 80 ? 18.410 25.741 -7.142 1.00 6.85 80 ASP A C 1
ATOM 627 O O . ASP A 1 80 ? 17.626 25.427 -8.012 1.00 7.18 80 ASP A O 1
ATOM 632 N N . PRO A 1 81 ? 18.997 26.959 -7.117 1.00 7.50 81 PRO A N 1
ATOM 633 C CA . PRO A 1 81 ? 18.576 27.964 -8.111 1.00 8.90 81 PRO A CA 1
ATOM 634 C C . PRO A 1 81 ? 18.643 27.517 -9.572 1.00 10.37 81 PRO A C 1
ATOM 635 O O . PRO A 1 81 ? 17.884 28.037 -10.428 1.00 12.08 81 PRO A O 1
ATOM 639 N N . GLU A 1 82 ? 19.580 26.610 -9.881 1.00 9.86 82 GLU A N 1
ATOM 640 C CA . GLU A 1 82 ? 19.751 26.173 -11.262 1.00 9.99 82 GLU A CA 1
ATOM 641 C C . GLU A 1 82 ? 18.925 24.948 -11.654 1.00 9.89 82 GLU A C 1
ATOM 642 O O . GLU A 1 82 ? 18.878 24.585 -12.816 1.00 12.38 82 GLU A O 1
ATOM 648 N N . TYR A 1 83 ? 18.310 24.293 -10.684 1.00 9.58 83 TYR A N 1
ATOM 649 C CA . TYR A 1 83 ? 17.567 23.078 -11.013 1.00 8.98 83 TYR A CA 1
ATOM 650 C C . TYR A 1 83 ? 16.165 23.400 -11.512 1.00 9.25 83 TYR A C 1
ATOM 651 O O . TYR A 1 83 ? 15.497 24.281 -10.965 1.00 9.93 83 TYR A O 1
ATOM 660 N N . ASP A 1 84 ? 15.749 22.695 -12.576 1.00 9.53 84 ASP A N 1
ATOM 661 C CA A ASP A 1 84 ? 14.391 22.792 -13.079 0.50 10.03 84 ASP A CA 1
ATOM 662 C CA B ASP A 1 84 ? 14.422 22.839 -13.182 0.50 10.31 84 ASP A CA 1
ATOM 663 C C . ASP A 1 84 ? 14.024 21.438 -13.641 1.00 10.31 84 ASP A C 1
ATOM 664 O O . ASP A 1 84 ? 14.750 20.861 -14.480 1.00 9.78 84 ASP A O 1
ATOM 673 N N . LEU A 1 85 ? 12.931 20.886 -13.116 1.00 10.54 85 LEU A N 1
ATOM 674 C CA . LEU A 1 85 ? 12.515 19.519 -13.510 1.00 10.15 85 LEU A CA 1
ATOM 675 C C . LEU A 1 85 ? 12.365 19.399 -15.040 1.00 10.42 85 LEU A C 1
ATOM 676 O O . LEU A 1 85 ? 12.844 18.438 -15.635 1.00 9.80 85 LEU A O 1
ATOM 681 N N . ASP A 1 86 ? 11.710 20.364 -15.683 1.00 10.94 86 ASP A N 1
ATOM 682 C CA . ASP A 1 86 ? 11.570 20.299 -17.135 1.00 12.75 86 ASP A CA 1
ATOM 683 C C . ASP A 1 86 ? 12.926 20.269 -17.837 1.00 11.64 86 ASP A C 1
ATOM 684 O O . ASP A 1 86 ? 13.116 19.452 -18.735 1.00 12.91 86 ASP A O 1
ATOM 689 N N . LYS A 1 87 ? 13.887 21.086 -17.398 1.00 10.74 87 LYS A N 1
ATOM 690 C CA . LYS A 1 87 ? 15.233 21.045 -17.996 1.00 11.43 87 LYS A CA 1
ATOM 691 C C . LYS A 1 87 ? 15.933 19.708 -17.706 1.00 10.28 87 LYS A C 1
ATOM 692 O O . LYS A 1 87 ? 16.631 19.162 -18.571 1.00 11.05 87 LYS A O 1
ATOM 698 N N . TYR A 1 88 ? 15.697 19.164 -16.507 1.00 10.57 88 TYR A N 1
ATOM 699 C CA . TYR A 1 88 ? 16.327 17.900 -16.130 1.00 9.21 88 TYR A CA 1
ATOM 700 C C . TYR A 1 88 ? 15.774 16.801 -17.037 1.00 8.82 88 TYR A C 1
ATOM 701 O O . TYR A 1 88 ? 16.529 15.981 -17.584 1.00 9.13 88 TYR A O 1
ATOM 710 N N . LEU A 1 89 ? 14.456 16.802 -17.235 1.00 8.88 89 LEU A N 1
ATOM 711 C CA . LEU A 1 89 ? 13.808 15.789 -18.084 1.00 8.63 89 LEU A CA 1
ATOM 712 C C . LEU A 1 89 ? 14.330 15.861 -19.524 1.00 9.61 89 LEU A C 1
ATOM 713 O O . LEU A 1 89 ? 14.619 14.812 -20.144 1.00 9.60 89 LEU A O 1
ATOM 718 N N . LYS A 1 90 ? 14.440 17.067 -20.062 1.00 9.96 90 LYS A N 1
ATOM 719 C CA . LYS A 1 90 ? 15.037 17.218 -21.382 1.00 10.90 90 LYS A CA 1
ATOM 720 C C . LYS A 1 90 ? 16.507 16.768 -21.416 1.00 11.22 90 LYS A C 1
ATOM 721 O O . LYS A 1 90 ? 16.947 16.074 -22.354 1.00 11.77 90 LYS A O 1
ATOM 727 N N . ALA A 1 91 ? 17.276 17.137 -20.405 1.00 11.14 91 ALA A N 1
ATOM 728 C CA . ALA A 1 91 ? 18.707 16.779 -20.388 1.00 11.25 91 ALA A CA 1
ATOM 729 C C . ALA A 1 91 ? 18.968 15.291 -20.444 1.00 11.51 91 ALA A C 1
ATOM 730 O O . ALA A 1 91 ? 19.953 14.846 -21.060 1.00 11.32 91 ALA A O 1
ATOM 732 N N . TYR A 1 92 ? 18.130 14.506 -19.757 1.00 10.47 92 TYR A N 1
ATOM 733 C CA . TYR A 1 92 ? 18.458 13.107 -19.567 1.00 10.27 92 TYR A CA 1
ATOM 734 C C . TYR A 1 92 ? 17.471 12.129 -20.236 1.00 10.14 92 TYR A C 1
ATOM 735 O O . TYR A 1 92 ? 17.489 10.917 -19.944 1.00 10.51 92 TYR A O 1
ATOM 744 N N . ASP A 1 93 ? 16.638 12.654 -21.129 1.00 9.83 93 ASP A N 1
ATOM 745 C CA . ASP A 1 93 ? 15.708 11.802 -21.865 1.00 10.30 93 ASP A CA 1
ATOM 746 C C . ASP A 1 93 ? 16.508 10.690 -22.565 1.00 10.63 93 ASP A C 1
ATOM 747 O O . ASP A 1 93 ? 17.435 10.996 -23.308 1.00 9.55 93 ASP A O 1
ATOM 752 N N . PRO A 1 94 ? 16.160 9.412 -22.332 1.00 10.80 94 PRO A N 1
ATOM 753 C CA . PRO A 1 94 ? 16.933 8.315 -22.992 1.00 11.36 94 PRO A CA 1
ATOM 754 C C . PRO A 1 94 ? 17.053 8.481 -24.521 1.00 11.86 94 PRO A C 1
ATOM 755 O O . PRO A 1 94 ? 18.064 8.030 -25.080 1.00 12.24 94 PRO A O 1
ATOM 759 N N . SER A 1 95 ? 16.077 9.127 -25.166 1.00 12.05 95 SER A N 1
ATOM 760 C CA . SER A 1 95 ? 16.124 9.324 -26.642 1.00 12.36 95 SER A CA 1
ATOM 761 C C . SER A 1 95 ? 17.287 10.188 -27.115 1.00 11.87 95 SER A C 1
ATOM 762 O O . SER A 1 95 ? 17.720 10.049 -28.261 1.00 10.94 95 SER A O 1
ATOM 765 N N . THR A 1 96 ? 17.830 11.034 -26.231 1.00 10.44 96 THR A N 1
ATOM 766 C CA . THR A 1 96 ? 18.966 11.907 -26.568 1.00 10.98 96 THR A CA 1
ATOM 767 C C . THR A 1 96 ? 20.195 11.744 -25.662 1.00 10.38 96 THR A C 1
ATOM 768 O O . THR A 1 96 ? 21.328 12.142 -26.040 1.00 10.78 96 THR A O 1
ATOM 772 N N . TRP A 1 97 ? 19.983 11.176 -24.466 1.00 10.76 97 TRP A N 1
ATOM 773 C CA . TRP A 1 97 ? 21.043 10.992 -23.497 1.00 10.66 97 TRP A CA 1
ATOM 774 C C . TRP A 1 97 ? 21.568 9.559 -23.503 1.00 11.15 97 TRP A C 1
ATOM 775 O O . TRP A 1 97 ? 22.696 9.331 -23.111 1.00 12.31 97 TRP A O 1
ATOM 786 N N . GLY A 1 98 ? 20.749 8.596 -23.910 1.00 10.43 98 GLY A N 1
ATOM 787 C CA . GLY A 1 98 ? 21.146 7.194 -23.819 1.00 12.24 98 GLY A CA 1
ATOM 788 C C . GLY A 1 98 ? 20.934 6.712 -22.394 1.00 13.25 98 GLY A C 1
ATOM 789 O O . GLY A 1 98 ? 20.171 7.336 -21.643 1.00 12.76 98 GLY A O 1
ATOM 790 N N . LYS A 1 99 ? 21.602 5.610 -22.036 1.00 14.09 99 LYS A N 1
ATOM 791 C CA . LYS A 1 99 ? 21.386 4.985 -20.730 1.00 15.10 99 LYS A CA 1
ATOM 792 C C . LYS A 1 99 ? 22.521 5.189 -19.723 1.00 14.53 99 LYS A C 1
ATOM 793 O O . LYS A 1 99 ? 22.559 4.512 -18.687 1.00 17.05 99 LYS A O 1
ATOM 799 N N . LYS A 1 100 ? 23.446 6.095 -20.003 1.00 14.07 100 LYS A N 1
ATOM 800 C CA A LYS A 1 100 ? 24.515 6.438 -19.068 0.50 13.59 100 LYS A CA 1
ATOM 801 C CA B LYS A 1 100 ? 24.506 6.391 -19.036 0.50 13.43 100 LYS A CA 1
ATOM 802 C C . LYS A 1 100 ? 23.948 7.222 -17.871 1.00 13.82 100 LYS A C 1
ATOM 803 O O . LYS A 1 100 ? 22.893 7.855 -17.992 1.00 12.85 100 LYS A O 1
ATOM 814 N N . GLU A 1 101 ? 24.659 7.196 -16.742 1.00 13.80 101 GLU A N 1
ATOM 815 C CA A GLU A 1 101 ? 24.261 7.942 -15.539 0.50 14.14 101 GLU A CA 1
ATOM 816 C CA B GLU A 1 101 ? 24.187 7.921 -15.571 0.50 13.84 101 GLU A CA 1
ATOM 817 C C . GLU A 1 101 ? 24.141 9.434 -15.870 1.00 13.52 101 GLU A C 1
ATOM 818 O O . GLU A 1 101 ? 25.055 9.996 -16.496 1.00 13.03 101 GLU A O 1
ATOM 829 N N . PRO A 1 102 ? 23.025 10.097 -15.469 1.00 12.14 102 PRO A N 1
ATOM 830 C CA . PRO A 1 102 ? 23.013 11.568 -15.636 1.00 10.83 102 PRO A CA 1
ATOM 831 C C . PRO A 1 102 ? 24.212 12.269 -15.019 1.00 10.32 102 PRO A C 1
ATOM 832 O O . PRO A 1 102 ? 24.690 11.872 -13.942 1.00 11.47 102 PRO A O 1
ATOM 836 N N . SER A 1 103 ? 24.675 13.308 -15.700 1.00 10.56 103 SER A N 1
ATOM 837 C CA . SER A 1 103 ? 25.821 14.093 -15.250 1.00 12.03 103 SER A CA 1
ATOM 838 C C . SER A 1 103 ? 25.721 15.465 -15.890 1.00 11.78 103 SER A C 1
ATOM 839 O O . SER A 1 103 ? 24.908 15.683 -16.797 1.00 12.02 103 SER A O 1
ATOM 842 N N . GLY A 1 104 ? 26.551 16.405 -15.442 1.00 11.45 104 GLY A N 1
ATOM 843 C CA . GLY A 1 104 ? 26.445 17.749 -15.965 1.00 10.75 104 GLY A CA 1
ATOM 844 C C . GLY A 1 104 ? 25.500 18.607 -15.133 1.00 10.98 104 GLY A C 1
ATOM 845 O O . GLY A 1 104 ? 25.032 18.183 -14.064 1.00 11.39 104 GLY A O 1
ATOM 846 N N . THR A 1 105 ? 25.150 19.776 -15.679 1.00 11.28 105 THR A N 1
ATOM 847 C CA A THR A 1 105 ? 24.499 20.874 -14.945 0.50 11.11 105 THR A CA 1
ATOM 848 C CA B THR A 1 105 ? 24.578 20.822 -14.834 0.50 10.76 105 THR A CA 1
ATOM 849 C C . THR A 1 105 ? 23.240 20.464 -14.180 1.00 10.12 105 THR A C 1
ATOM 850 O O . THR A 1 105 ? 23.098 20.738 -12.980 1.00 9.72 105 THR A O 1
ATOM 857 N N . GLN A 1 106 ? 22.290 19.868 -14.917 1.00 9.55 106 GLN A N 1
ATOM 858 C CA . GLN A 1 106 ? 21.000 19.585 -14.294 1.00 8.94 106 GLN A CA 1
ATOM 859 C C . GLN A 1 106 ? 21.078 18.540 -13.197 1.00 7.90 106 GLN A C 1
ATOM 860 O O . GLN A 1 106 ? 20.450 18.700 -12.125 1.00 7.27 106 GLN A O 1
ATOM 866 N N . GLU A 1 107 ? 21.873 17.489 -13.426 1.00 7.33 107 GLU A N 1
ATOM 867 C CA . GLU A 1 107 ? 22.062 16.487 -12.390 1.00 7.06 107 GLU A CA 1
ATOM 868 C C . GLU A 1 107 ? 22.825 17.058 -11.202 1.00 7.27 107 GLU A C 1
ATOM 869 O O . GLU A 1 107 ? 22.476 16.745 -10.047 1.00 7.90 107 GLU A O 1
ATOM 875 N N . GLU A 1 108 ? 23.842 17.911 -11.453 1.00 7.63 108 GLU A N 1
ATOM 876 C CA . GLU A 1 108 ? 24.522 18.556 -10.344 1.00 7.49 108 GLU A CA 1
ATOM 877 C C . GLU A 1 108 ? 23.562 19.398 -9.532 1.00 7.36 108 GLU A C 1
ATOM 878 O O . GLU A 1 108 ? 23.658 19.439 -8.315 1.00 6.76 108 GLU A O 1
ATOM 884 N N . ALA A 1 109 ? 22.660 20.109 -10.206 1.00 7.07 109 ALA A N 1
ATOM 885 C CA . ALA A 1 109 ? 21.759 21.007 -9.466 1.00 6.34 109 ALA A CA 1
ATOM 886 C C . ALA A 1 109 ? 20.718 20.185 -8.699 1.00 6.72 109 ALA A C 1
ATOM 887 O O . ALA A 1 109 ? 20.330 20.550 -7.591 1.00 6.69 109 ALA A O 1
ATOM 889 N N . ARG A 1 110 ? 20.304 19.060 -9.283 1.00 6.40 110 ARG A N 1
ATOM 890 C CA . ARG A 1 110 ? 19.391 18.136 -8.566 1.00 6.97 110 ARG A CA 1
ATOM 891 C C . ARG A 1 110 ? 20.074 17.590 -7.306 1.00 6.91 110 ARG A C 1
ATOM 892 O O . ARG A 1 110 ? 19.453 17.489 -6.212 1.00 7.64 110 ARG A O 1
ATOM 900 N N . ALA A 1 111 ? 21.326 17.172 -7.438 1.00 7.35 111 ALA A N 1
ATOM 901 C CA . ALA A 1 111 ? 22.034 16.613 -6.288 1.00 6.97 111 ALA A CA 1
ATOM 902 C C . ALA A 1 111 ? 22.151 17.653 -5.162 1.00 7.26 111 ALA A C 1
ATOM 903 O O . ALA A 1 111 ? 21.956 17.325 -3.996 1.00 7.22 111 ALA A O 1
ATOM 905 N N . ARG A 1 112 ? 22.472 18.896 -5.526 1.00 7.44 112 ARG A N 1
ATOM 906 C CA . ARG A 1 112 ? 22.528 19.976 -4.513 1.00 7.83 112 ARG A CA 1
ATOM 907 C C . ARG A 1 112 ? 21.184 20.163 -3.828 1.00 8.11 112 ARG A C 1
ATOM 908 O O . ARG A 1 112 ? 21.117 20.350 -2.577 1.00 7.07 112 ARG A O 1
ATOM 916 N N . SER A 1 113 ? 20.115 20.134 -4.632 1.00 7.76 113 SER A N 1
ATOM 917 C CA . SER A 1 113 ? 18.774 20.263 -4.098 1.00 7.84 113 SER A CA 1
ATOM 918 C C . SER A 1 113 ? 18.477 19.148 -3.077 1.00 7.57 113 SER A C 1
ATOM 919 O O . SER A 1 113 ? 17.982 19.411 -1.966 1.00 6.67 113 SER A O 1
ATOM 922 N N . GLN A 1 114 ? 18.780 17.921 -3.480 1.00 6.74 114 GLN A N 1
ATOM 923 C CA B GLN A 1 114 ? 18.604 16.757 -2.620 0.62 7.71 114 GLN A CA 1
ATOM 924 C CA C GLN A 1 114 ? 18.561 16.778 -2.594 0.38 7.63 114 GLN A CA 1
ATOM 925 C C . GLN A 1 114 ? 19.402 16.902 -1.317 1.00 8.13 114 GLN A C 1
ATOM 926 O O . GLN A 1 114 ? 18.913 16.585 -0.223 1.00 8.29 114 GLN A O 1
ATOM 937 N N . LYS A 1 115 ? 20.635 17.405 -1.427 1.00 8.26 115 LYS A N 1
ATOM 938 C CA A LYS A 1 115 ? 21.448 17.527 -0.225 0.50 7.60 115 LYS A CA 1
ATOM 939 C CA B LYS A 1 115 ? 21.494 17.589 -0.256 0.50 8.19 115 LYS A CA 1
ATOM 940 C C . LYS A 1 115 ? 20.883 18.593 0.722 1.00 7.39 115 LYS A C 1
ATOM 941 O O . LYS A 1 115 ? 20.943 18.447 1.926 1.00 7.43 115 LYS A O 1
ATOM 952 N N . ASN A 1 116 ? 20.270 19.631 0.181 1.00 7.05 116 ASN A N 1
ATOM 953 C CA . ASN A 1 116 ? 19.626 20.646 1.043 1.00 6.33 116 ASN A CA 1
ATOM 954 C C . ASN A 1 116 ? 18.495 20.002 1.880 1.00 7.85 116 ASN A C 1
ATOM 955 O O . ASN A 1 116 ? 18.348 20.264 3.060 1.00 8.79 116 ASN A O 1
ATOM 960 N N . GLN A 1 117 ? 17.690 19.164 1.232 1.00 6.24 117 GLN A N 1
ATOM 961 C CA . GLN A 1 117 ? 16.616 18.491 1.981 1.00 6.26 117 GLN A CA 1
ATOM 962 C C . GLN A 1 117 ? 17.156 17.464 2.967 1.00 5.43 117 GLN A C 1
ATOM 963 O O . GLN A 1 117 ? 16.668 17.376 4.098 1.00 5.70 117 GLN A O 1
ATOM 969 N N . LYS A 1 118 ? 18.118 16.658 2.511 1.00 5.61 118 LYS A N 1
ATOM 970 C CA . LYS A 1 118 ? 18.761 15.647 3.403 1.00 6.92 118 LYS A CA 1
ATOM 971 C C . LYS A 1 118 ? 19.272 16.272 4.713 1.00 7.43 118 LYS A C 1
ATOM 972 O O . LYS A 1 118 ? 19.164 15.670 5.790 1.00 7.48 118 LYS A O 1
ATOM 978 N N . ALA A 1 119 ? 19.832 17.479 4.611 1.00 7.05 119 ALA A N 1
ATOM 979 C CA . ALA A 1 119 ? 20.373 18.145 5.785 1.00 8.58 119 ALA A CA 1
ATOM 980 C C . ALA A 1 119 ? 19.308 18.440 6.818 1.00 8.75 119 ALA A C 1
ATOM 981 O O . ALA A 1 119 ? 19.639 18.527 8.006 1.00 9.29 119 ALA A O 1
ATOM 983 N N . ARG A 1 120 ? 18.044 18.548 6.389 1.00 7.68 120 ARG A N 1
ATOM 984 C CA A ARG A 1 120 ? 16.939 18.745 7.335 0.50 6.94 120 ARG A CA 1
ATOM 985 C CA B ARG A 1 120 ? 16.935 18.749 7.338 0.50 6.92 120 ARG A CA 1
ATOM 986 C C . ARG A 1 120 ? 16.314 17.430 7.792 1.00 7.92 120 ARG A C 1
ATOM 987 O O . ARG A 1 120 ? 15.992 17.249 8.955 1.00 8.30 120 ARG A O 1
ATOM 1002 N N . VAL A 1 121 ? 16.121 16.506 6.855 1.00 6.02 121 VAL A N 1
ATOM 1003 C CA . VAL A 1 121 ? 15.269 15.365 7.204 1.00 6.92 121 VAL A CA 1
ATOM 1004 C C . VAL A 1 121 ? 15.969 14.141 7.766 1.00 8.17 121 VAL A C 1
ATOM 1005 O O . VAL A 1 121 ? 15.315 13.337 8.448 1.00 8.43 121 VAL A O 1
ATOM 1009 N N . MET A 1 122 ? 17.266 13.989 7.478 1.00 8.28 122 MET A N 1
ATOM 1010 C CA A MET A 1 122 ? 18.001 12.826 7.934 0.62 9.19 122 MET A CA 1
ATOM 1011 C CA B MET A 1 122 ? 18.006 12.820 7.952 0.38 8.90 122 MET A CA 1
ATOM 1012 C C . MET A 1 122 ? 18.759 13.157 9.222 1.00 9.02 122 MET A C 1
ATOM 1013 O O . MET A 1 122 ? 19.459 14.139 9.274 1.00 9.90 122 MET A O 1
ATOM 1022 N N . VAL A 1 123 ? 18.592 12.320 10.252 1.00 9.28 123 VAL A N 1
ATOM 1023 C CA . VAL A 1 123 ? 19.388 12.474 11.492 1.00 9.30 123 VAL A CA 1
ATOM 1024 C C . VAL A 1 123 ? 19.978 11.131 11.881 1.00 9.85 123 VAL A C 1
ATOM 1025 O O . VAL A 1 123 ? 19.296 10.079 11.721 1.00 10.80 123 VAL A O 1
ATOM 1029 N N . ASP A 1 124 ? 21.203 11.156 12.405 1.00 9.50 124 ASP A N 1
ATOM 1030 C CA . ASP A 1 124 ? 21.863 9.940 12.892 1.00 10.04 124 ASP A CA 1
ATOM 1031 C C . ASP A 1 124 ? 21.538 9.695 14.338 1.00 9.47 124 ASP A C 1
ATOM 1032 O O . ASP A 1 124 ? 21.569 10.610 15.183 1.00 9.88 124 ASP A O 1
ATOM 1037 N N . ILE A 1 125 ? 21.216 8.435 14.625 1.00 8.74 125 ILE A N 1
ATOM 1038 C CA . ILE A 1 125 ? 20.925 8.020 15.993 1.00 8.23 125 ILE A CA 1
ATOM 1039 C C . ILE A 1 125 ? 22.211 7.429 16.601 1.00 9.36 125 ILE A C 1
ATOM 1040 O O . ILE A 1 125 ? 22.710 6.391 16.115 1.00 10.10 125 ILE A O 1
ATOM 1045 N N . PRO A 1 126 ? 22.769 8.099 17.619 1.00 8.15 126 PRO A N 1
ATOM 1046 C CA . PRO A 1 126 ? 24.029 7.599 18.179 1.00 8.81 126 PRO A CA 1
ATOM 1047 C C . PRO A 1 126 ? 23.805 6.397 19.073 1.00 8.81 126 PRO A C 1
ATOM 1048 O O . PRO A 1 126 ? 22.663 6.008 19.380 1.00 8.75 126 PRO A O 1
ATOM 1052 N N . ALA A 1 127 ? 24.916 5.771 19.470 1.00 9.53 127 ALA A N 1
ATOM 1053 C CA . ALA A 1 127 ? 24.871 4.551 20.265 1.00 10.31 127 ALA A CA 1
ATOM 1054 C C . ALA A 1 127 ? 24.190 4.732 21.623 1.00 9.98 127 ALA A C 1
ATOM 1055 O O . ALA A 1 127 ? 24.241 5.831 22.226 1.00 10.53 127 ALA A O 1
ATOM 1057 N N . ASN A 1 128 ? 23.636 3.631 22.144 1.00 10.34 128 ASN A N 1
ATOM 1058 C CA . ASN A 1 128 ? 23.039 3.581 23.490 1.00 10.02 128 ASN A CA 1
ATOM 1059 C C . ASN A 1 128 ? 21.912 4.586 23.635 1.00 10.49 128 ASN A C 1
ATOM 1060 O O . ASN A 1 128 ? 21.909 5.438 24.542 1.00 10.75 128 ASN A O 1
ATOM 1065 N N . THR A 1 129 ? 20.958 4.496 22.706 1.00 9.00 129 THR A N 1
ATOM 1066 C CA . THR A 1 129 ? 19.859 5.462 22.649 1.00 8.79 129 THR A CA 1
ATOM 1067 C C . THR A 1 129 ? 18.561 4.703 22.600 1.00 8.39 129 THR A C 1
ATOM 1068 O O . THR A 1 129 ? 18.449 3.725 21.838 1.00 9.21 129 THR A O 1
ATOM 1072 N N . THR A 1 130 ? 17.581 5.164 23.387 1.00 8.57 130 THR A N 1
ATOM 1073 C CA . THR A 1 130 ? 16.210 4.696 23.289 1.00 8.23 130 THR A CA 1
ATOM 1074 C C . THR A 1 130 ? 15.329 5.881 22.917 1.00 8.94 130 THR A C 1
ATOM 1075 O O . THR A 1 130 ? 15.398 6.926 23.554 1.00 10.19 130 THR A O 1
ATOM 1079 N N . ILE A 1 131 ? 14.555 5.720 21.848 1.00 8.36 131 ILE A N 1
ATOM 1080 C CA . ILE A 1 131 ? 13.632 6.766 21.411 1.00 7.42 131 ILE A CA 1
ATOM 1081 C C . ILE A 1 131 ? 12.245 6.144 21.381 1.00 7.18 131 ILE A C 1
ATOM 1082 O O . ILE A 1 131 ? 12.014 5.180 20.666 1.00 8.11 131 ILE A O 1
ATOM 1087 N N . VAL A 1 132 ? 11.323 6.698 22.172 1.00 7.07 132 VAL A N 1
ATOM 1088 C CA . VAL A 1 132 ? 10.003 6.104 22.317 1.00 7.42 132 VAL A CA 1
ATOM 1089 C C . VAL A 1 132 ? 8.924 7.184 22.220 1.00 8.25 132 VAL A C 1
ATOM 1090 O O . VAL A 1 132 ? 9.122 8.310 22.672 1.00 8.18 132 VAL A O 1
ATOM 1094 N N . GLY A 1 133 ? 7.808 6.839 21.602 1.00 6.51 133 GLY A N 1
ATOM 1095 C CA . GLY A 1 133 ? 6.710 7.796 21.548 1.00 7.81 133 GLY A CA 1
ATOM 1096 C C . GLY A 1 133 ? 5.996 7.932 22.871 1.00 8.87 133 GLY A C 1
ATOM 1097 O O . GLY A 1 133 ? 5.768 6.935 23.589 1.00 8.44 133 GLY A O 1
ATOM 1098 N N . SER A 1 134 ? 5.614 9.160 23.208 1.00 8.91 134 SER A N 1
ATOM 1099 C CA A SER A 1 134 ? 4.783 9.396 24.383 0.50 9.51 134 SER A CA 1
ATOM 1100 C 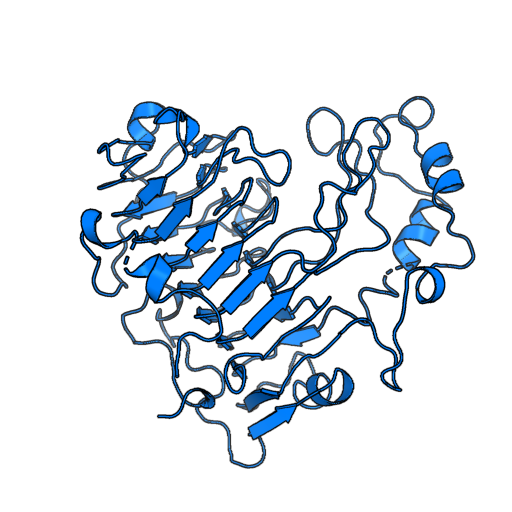CA B SER A 1 134 ? 4.787 9.353 24.389 0.50 10.19 134 SER A CA 1
ATOM 1101 C C . SER A 1 134 ? 3.308 9.222 24.006 1.00 9.57 134 SER A C 1
ATOM 1102 O O . SER A 1 134 ? 2.826 9.814 23.030 1.00 10.26 134 SER A O 1
ATOM 1107 N N . GLY A 1 135 ? 2.584 8.408 24.764 1.00 9.44 135 GLY A N 1
ATOM 1108 C CA . GLY A 1 135 ? 1.169 8.228 24.498 1.00 9.11 135 GLY A CA 1
ATOM 1109 C C . GLY A 1 135 ? 0.943 7.532 23.165 1.00 8.83 135 GLY A C 1
ATOM 1110 O O . GLY A 1 135 ? 1.769 6.740 22.723 1.00 8.94 135 GLY A O 1
ATOM 1111 N N . THR A 1 136 ? -0.173 7.854 22.511 1.00 8.36 136 THR A N 1
ATOM 1112 C CA . THR A 1 136 ? -0.600 7.079 21.357 1.00 8.61 136 THR A CA 1
ATOM 1113 C C . THR A 1 136 ? -0.538 7.876 20.044 1.00 9.61 136 THR A C 1
ATOM 1114 O O . THR A 1 136 ? -0.971 7.366 18.995 1.00 11.80 136 THR A O 1
ATOM 1118 N N . ASN A 1 137 ? 0.017 9.083 20.075 1.00 8.84 137 ASN A N 1
ATOM 1119 C CA . ASN A 1 137 ? 0.008 9.902 18.856 1.00 9.12 137 ASN A CA 1
ATOM 1120 C C . ASN A 1 137 ? 1.359 10.525 18.555 1.00 8.86 137 ASN A C 1
ATOM 1121 O O . ASN A 1 137 ? 1.427 11.556 17.865 1.00 9.39 137 ASN A O 1
ATOM 1126 N N . ALA A 1 138 ? 2.449 9.887 19.022 1.00 7.68 138 ALA A N 1
ATOM 1127 C CA . ALA A 1 138 ? 3.796 10.357 18.664 1.00 8.27 138 ALA A CA 1
ATOM 1128 C C . ALA A 1 138 ? 4.053 10.086 17.182 1.00 7.91 138 ALA A C 1
ATOM 1129 O O . ALA A 1 138 ? 3.866 8.976 16.722 1.00 8.72 138 ALA A O 1
ATOM 1131 N N . LYS A 1 139 ? 4.520 11.093 16.449 1.00 7.40 139 LYS A N 1
ATOM 1132 C CA A LYS A 1 139 ? 4.686 10.974 14.988 0.50 7.84 139 LYS A CA 1
ATOM 1133 C CA B LYS A 1 139 ? 4.708 10.945 15.001 0.50 7.24 139 LYS A CA 1
ATOM 1134 C C . LYS A 1 139 ? 5.994 11.644 14.583 1.00 7.64 139 LYS A C 1
ATOM 1135 O O . LYS A 1 139 ? 6.358 12.689 15.133 1.00 7.83 139 LYS A O 1
ATOM 1146 N N . VAL A 1 140 ? 6.691 11.030 13.628 1.00 6.68 140 VAL A N 1
ATOM 1147 C CA . VAL A 1 140 ? 7.807 11.677 12.956 1.00 6.65 140 VAL A CA 1
ATOM 1148 C C . VAL A 1 140 ? 7.368 11.781 11.480 1.00 7.24 140 VAL A C 1
ATOM 1149 O O . VAL A 1 140 ? 7.071 10.775 10.833 1.00 6.90 140 VAL A O 1
ATOM 1153 N N . VAL A 1 141 ? 7.330 13.016 10.957 1.00 7.77 141 VAL A N 1
ATOM 1154 C CA . VAL A 1 141 ? 6.776 13.278 9.652 1.00 8.15 141 VAL A CA 1
ATOM 1155 C C . VAL A 1 141 ? 7.862 13.799 8.724 1.00 7.07 141 VAL A C 1
ATOM 1156 O O . VAL A 1 141 ? 8.500 14.809 9.031 1.00 8.00 141 VAL A O 1
ATOM 1160 N N . GLY A 1 142 ? 8.097 13.094 7.613 1.00 7.25 142 GLY A N 1
ATOM 1161 C CA . GLY A 1 142 ? 9.144 13.507 6.655 1.00 6.97 142 GLY A CA 1
ATOM 1162 C C . GLY A 1 142 ? 10.572 13.075 6.998 1.00 6.67 142 GLY A C 1
ATOM 1163 O O . GLY A 1 142 ? 11.449 13.154 6.149 1.00 6.31 142 GLY A O 1
ATOM 1164 N N . GLY A 1 143 ? 10.787 12.585 8.222 1.00 6.36 143 GLY A N 1
ATOM 1165 C CA . GLY A 1 143 ? 12.127 12.281 8.706 1.00 6.77 143 GLY A CA 1
ATOM 1166 C C . GLY A 1 143 ? 12.662 10.908 8.297 1.00 6.19 143 GLY A C 1
ATOM 1167 O O . GLY A 1 143 ? 11.888 9.983 8.008 1.00 7.06 143 GLY A O 1
ATOM 1168 N N . ASN A 1 144 ? 13.974 10.809 8.306 1.00 6.28 144 ASN A N 1
ATOM 1169 C CA . ASN A 1 144 ? 14.670 9.535 8.043 1.00 6.90 144 ASN A CA 1
ATOM 1170 C C . ASN A 1 144 ? 15.659 9.387 9.163 1.00 7.71 144 ASN A C 1
ATOM 1171 O O . ASN A 1 144 ? 16.640 10.146 9.234 1.00 8.81 144 ASN A O 1
ATOM 1176 N N . PHE A 1 145 ? 15.401 8.451 10.086 1.00 6.96 145 PHE A N 1
ATOM 1177 C CA . PHE A 1 145 ? 16.383 8.145 11.144 1.00 7.09 145 PHE A CA 1
ATOM 1178 C C . PHE A 1 145 ? 17.430 7.206 10.548 1.00 7.69 145 PHE A C 1
ATOM 1179 O O . PHE A 1 145 ? 17.061 6.190 9.972 1.00 8.31 145 PHE A O 1
ATOM 1187 N N . GLN A 1 146 ? 18.725 7.548 10.671 1.00 7.83 146 GLN A N 1
ATOM 1188 C CA . GLN A 1 146 ? 19.781 6.625 10.210 1.00 6.65 146 GLN A CA 1
ATOM 1189 C C . GLN A 1 146 ? 20.501 6.057 11.426 1.00 8.74 146 GLN A C 1
ATOM 1190 O O . GLN A 1 146 ? 20.833 6.802 12.343 1.00 8.92 146 GLN A O 1
ATOM 1196 N N . ILE A 1 147 ? 20.692 4.741 11.454 1.00 9.10 147 ILE A N 1
ATOM 1197 C CA . ILE A 1 147 ? 21.382 4.117 12.571 1.00 8.48 147 ILE A CA 1
ATOM 1198 C C . ILE A 1 147 ? 22.641 3.440 12.044 1.00 8.15 147 ILE A C 1
ATOM 1199 O O . ILE A 1 147 ? 22.552 2.416 11.355 1.00 8.24 147 ILE A O 1
ATOM 1204 N N . LYS A 1 148 ? 23.807 4.018 12.350 1.00 8.54 148 LYS A N 1
ATOM 1205 C CA . LYS A 1 148 ? 25.102 3.418 11.988 1.00 8.92 148 LYS A CA 1
ATOM 1206 C C . LYS A 1 148 ? 25.783 2.854 13.220 1.00 9.79 148 LYS A C 1
ATOM 1207 O O . LYS A 1 148 ? 26.819 2.195 13.118 1.00 10.41 148 LYS A O 1
ATOM 1213 N N . SER A 1 149 ? 25.176 3.097 14.369 1.00 9.85 149 SER A N 1
ATOM 1214 C CA . SER A 1 149 ? 25.776 2.828 15.666 1.00 10.32 149 SER A CA 1
ATOM 1215 C C . SER A 1 149 ? 25.264 1.511 16.263 1.00 9.75 149 SER A C 1
ATOM 1216 O O . SER A 1 149 ? 24.434 0.794 15.665 1.00 10.23 149 SER A O 1
ATOM 1219 N N . ASP A 1 150 ? 25.748 1.198 17.463 1.00 9.85 150 ASP A N 1
ATOM 1220 C CA . ASP A 1 150 ? 25.306 0.024 18.202 1.00 9.46 150 ASP A CA 1
ATOM 1221 C C . ASP A 1 150 ? 24.358 0.376 19.322 1.00 8.69 150 ASP A C 1
ATOM 1222 O O . ASP A 1 150 ? 24.539 1.379 20.012 1.00 10.17 150 ASP A O 1
ATOM 1227 N N . ASN A 1 151 ? 23.369 -0.489 19.524 1.00 8.85 151 ASN A N 1
ATOM 1228 C CA . ASN A 1 151 ? 22.576 -0.531 20.753 1.00 9.58 151 ASN A CA 1
ATOM 1229 C C . ASN A 1 151 ? 21.523 0.574 20.780 1.00 9.62 151 ASN A C 1
ATOM 1230 O O . ASN A 1 151 ? 21.621 1.570 21.506 1.00 9.13 151 ASN A O 1
ATOM 1235 N N . VAL A 1 152 ? 20.489 0.369 19.969 1.00 8.01 152 VAL A N 1
ATOM 1236 C CA . VAL A 1 152 ? 19.488 1.405 19.756 1.00 7.00 152 VAL A CA 1
ATOM 1237 C C . VAL A 1 152 ? 18.103 0.807 19.776 1.00 8.41 152 VAL A C 1
ATOM 1238 O O . VAL A 1 152 ? 17.856 -0.234 19.135 1.00 8.12 152 VAL A O 1
ATOM 1242 N N . ILE A 1 153 ? 17.191 1.492 20.471 1.00 9.08 153 ILE A N 1
ATOM 1243 C CA . ILE A 1 153 ? 15.803 1.047 20.583 1.00 8.68 153 ILE A CA 1
ATOM 1244 C C . ILE A 1 153 ? 14.890 2.156 20.043 1.00 8.73 153 ILE A C 1
ATOM 1245 O O . ILE A 1 153 ? 15.028 3.286 20.457 1.00 8.43 153 ILE A O 1
ATOM 1250 N N . ILE A 1 154 ? 13.960 1.798 19.150 1.00 7.07 154 ILE A N 1
ATOM 1251 C CA . ILE A 1 154 ? 12.967 2.741 18.615 1.00 7.60 154 ILE A CA 1
ATOM 1252 C C . ILE A 1 154 ? 11.582 2.092 18.780 1.00 5.93 154 ILE A C 1
ATOM 1253 O O . ILE A 1 154 ? 11.351 1.022 18.212 1.00 7.62 154 ILE A O 1
ATOM 1258 N N . ARG A 1 155 ? 10.669 2.727 19.528 1.00 6.82 155 ARG A N 1
ATOM 1259 C CA . ARG A 1 155 ? 9.359 2.151 19.821 1.00 7.16 155 ARG A CA 1
ATOM 1260 C C . ARG A 1 155 ? 8.230 3.180 19.847 1.00 7.45 155 ARG A C 1
ATOM 1261 O O . ARG A 1 155 ? 8.433 4.319 20.269 1.00 7.30 155 ARG A O 1
ATOM 1269 N N . ASN A 1 156 ? 7.044 2.715 19.492 1.00 6.14 156 ASN A N 1
ATOM 1270 C CA . ASN A 1 156 ? 5.781 3.416 19.749 1.00 7.65 156 ASN A CA 1
ATOM 1271 C C . ASN A 1 156 ? 5.681 4.770 19.042 1.00 7.94 156 ASN A C 1
ATOM 1272 O O . ASN A 1 156 ? 5.125 5.739 19.595 1.00 7.78 156 ASN A O 1
ATOM 1277 N N . ILE A 1 157 ? 6.211 4.813 17.814 1.00 6.58 157 ILE A N 1
ATOM 1278 C CA . ILE A 1 157 ? 6.178 6.029 16.991 1.00 5.86 157 ILE A CA 1
ATOM 1279 C C . ILE A 1 157 ? 5.591 5.687 15.622 1.00 5.86 157 ILE A C 1
ATOM 1280 O O . ILE A 1 157 ? 5.935 4.668 15.042 1.00 5.85 157 ILE A O 1
ATOM 1285 N N . GLU A 1 158 ? 4.791 6.603 15.115 1.00 5.40 158 GLU A N 1
ATOM 1286 C CA . GLU A 1 158 ? 4.255 6.522 13.756 1.00 6.09 158 GLU A CA 1
ATOM 1287 C C . GLU A 1 158 ? 5.154 7.385 12.860 1.00 6.27 158 GLU A C 1
ATOM 1288 O O . GLU A 1 158 ? 5.227 8.605 13.020 1.00 6.93 158 GLU A O 1
ATOM 1294 N N . PHE A 1 159 ? 5.845 6.738 11.914 1.00 6.40 159 PHE A N 1
ATOM 1295 C CA . PHE A 1 159 ? 6.679 7.467 10.937 1.00 6.28 159 PHE A CA 1
ATOM 1296 C C . PHE A 1 159 ? 5.869 7.607 9.669 1.00 7.10 159 PHE A C 1
ATOM 1297 O O . PHE A 1 159 ? 5.366 6.617 9.167 1.00 7.12 159 PHE A O 1
ATOM 1305 N N . GLN A 1 160 ? 5.755 8.823 9.137 1.00 6.42 160 GLN A N 1
ATOM 1306 C CA . GLN A 1 160 ? 4.956 9.085 7.944 1.00 6.76 160 GLN A CA 1
ATOM 1307 C C . GLN A 1 160 ? 5.845 9.736 6.888 1.00 6.62 160 GLN A C 1
ATOM 1308 O O . GLN A 1 160 ? 6.613 10.653 7.191 1.00 6.21 160 GLN A O 1
ATOM 1314 N N . ASP A 1 161 ? 5.674 9.273 5.645 1.00 6.29 161 ASP A N 1
ATOM 1315 C CA . ASP A 1 161 ? 5.955 10.065 4.452 1.00 5.80 161 ASP A CA 1
ATOM 1316 C C . ASP A 1 161 ? 7.367 10.641 4.426 1.00 6.44 161 ASP A C 1
ATOM 1317 O O . ASP A 1 161 ? 7.561 11.862 4.513 1.00 7.03 161 ASP A O 1
ATOM 1322 N N . ALA A 1 162 ? 8.364 9.734 4.347 1.00 6.20 162 ALA A N 1
ATOM 1323 C CA . ALA A 1 162 ? 9.741 10.159 4.153 1.00 6.59 162 ALA A CA 1
ATOM 1324 C C . ALA A 1 162 ? 9.912 10.477 2.635 1.00 7.13 162 ALA A C 1
ATOM 1325 O O . ALA A 1 162 ? 10.150 9.584 1.797 1.00 6.16 162 ALA A O 1
ATOM 1327 N N . TYR A 1 163 ? 9.655 11.742 2.287 1.00 6.97 163 TYR A N 1
ATOM 1328 C CA . TYR A 1 163 ? 9.359 12.156 0.920 1.00 5.33 163 TYR A CA 1
ATOM 1329 C C . TYR A 1 163 ? 10.543 12.921 0.355 1.00 5.89 163 TYR A C 1
ATOM 1330 O O . TYR A 1 163 ? 11.045 13.863 0.993 1.00 5.94 163 TYR A O 1
ATOM 1339 N N . ASP A 1 164 ? 10.959 12.536 -0.845 1.00 5.35 164 ASP A N 1
ATOM 1340 C CA . ASP A 1 164 ? 12.109 13.202 -1.491 1.00 6.05 164 ASP A CA 1
ATOM 1341 C C . ASP A 1 164 ? 11.565 14.047 -2.632 1.00 6.91 164 ASP A C 1
ATOM 1342 O O . ASP A 1 164 ? 10.954 13.518 -3.586 1.00 6.17 164 ASP A O 1
ATOM 1347 N N . TYR A 1 165 ? 11.813 15.363 -2.578 1.00 7.44 165 TYR A N 1
ATOM 1348 C CA . TYR A 1 165 ? 11.362 16.243 -3.649 1.00 7.17 165 TYR A CA 1
ATOM 1349 C C . TYR A 1 165 ? 12.177 16.091 -4.949 1.00 6.87 165 TYR A C 1
ATOM 1350 O O . TYR A 1 165 ? 11.771 16.607 -5.976 1.00 7.94 165 TYR A O 1
ATOM 1359 N N . PHE A 1 166 ? 13.311 15.392 -4.910 1.00 6.34 166 PHE A N 1
ATOM 1360 C CA . PHE A 1 166 ? 14.257 15.431 -6.073 1.00 6.68 166 PHE A CA 1
ATOM 1361 C C . PHE A 1 166 ? 14.765 14.027 -6.417 1.00 7.71 166 PHE A C 1
ATOM 1362 O O . PHE A 1 166 ? 15.965 13.789 -6.427 1.00 7.31 166 PHE A O 1
ATOM 1370 N N . PRO A 1 167 ? 13.842 13.108 -6.756 1.00 8.43 167 PRO A N 1
ATOM 1371 C CA . PRO A 1 167 ? 14.284 11.769 -7.138 1.00 9.50 167 PRO A CA 1
ATOM 1372 C C . PRO A 1 167 ? 15.276 11.801 -8.302 1.00 9.81 167 PRO A C 1
ATOM 1373 O O . PRO A 1 167 ? 15.131 12.608 -9.226 1.00 9.56 167 PRO A O 1
ATOM 1377 N N . GLN A 1 168 ? 16.261 10.903 -8.231 1.00 10.12 168 GLN A N 1
ATOM 1378 C CA . GLN A 1 168 ? 17.281 10.776 -9.254 1.00 10.18 168 GLN A CA 1
ATOM 1379 C C . GLN A 1 168 ? 16.830 9.819 -10.361 1.00 10.86 168 GLN A C 1
ATOM 1380 O O . GLN A 1 168 ? 16.328 8.744 -10.062 1.00 10.57 168 GLN A O 1
ATOM 1386 N N . TRP A 1 169 ? 17.018 10.195 -11.624 1.00 9.65 169 TRP A N 1
ATOM 1387 C CA . TRP A 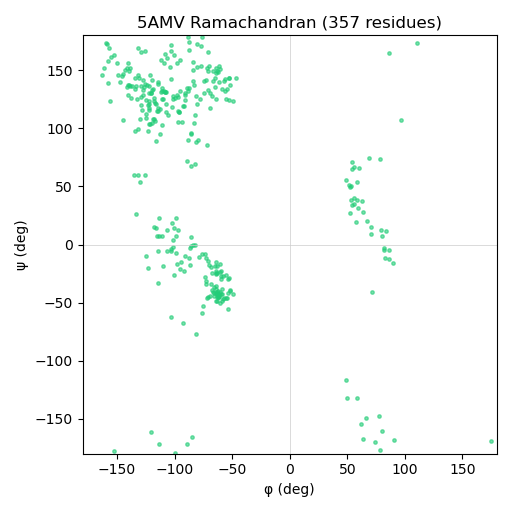1 169 ? 16.802 9.253 -12.719 1.00 8.97 169 TRP A CA 1
ATOM 1388 C C . TRP A 1 169 ? 17.994 8.296 -12.828 1.00 10.96 169 TRP A C 1
ATOM 1389 O O . TRP A 1 169 ? 19.163 8.742 -12.920 1.00 9.37 169 TRP A O 1
ATOM 1400 N N . ASP A 1 170 ? 17.707 7.002 -12.792 1.00 12.02 170 ASP A N 1
ATOM 1401 C CA . ASP A 1 170 ? 18.739 5.968 -13.008 1.00 14.45 170 ASP A CA 1
ATOM 1402 C C . ASP A 1 170 ? 18.302 5.089 -14.168 1.00 14.75 170 ASP A C 1
ATOM 1403 O O . ASP A 1 170 ? 17.498 4.181 -13.987 1.00 13.93 170 ASP A O 1
ATOM 1408 N N . PRO A 1 171 ? 18.817 5.365 -15.377 1.00 15.29 171 PRO A N 1
ATOM 1409 C CA . PRO A 1 171 ? 18.309 4.654 -16.578 1.00 16.40 171 PRO A CA 1
ATOM 1410 C C . PRO A 1 171 ? 18.728 3.171 -16.646 1.00 19.13 171 PRO A C 1
ATOM 1411 O O . PRO A 1 171 ? 18.132 2.404 -17.409 1.00 18.53 171 PRO A O 1
ATOM 1415 N N . THR A 1 172 ? 19.701 2.777 -15.830 1.00 21.17 172 THR A N 1
ATOM 1416 C CA . THR A 1 172 ? 20.160 1.378 -15.833 1.00 24.52 172 THR A CA 1
ATOM 1417 C C . THR A 1 172 ? 19.545 0.538 -14.707 1.00 25.67 172 THR A C 1
ATOM 1418 O O . THR A 1 172 ? 19.706 -0.688 -14.670 1.00 25.76 172 THR A O 1
ATOM 1422 N N . ASP A 1 173 ? 18.816 1.201 -13.808 1.00 26.57 173 ASP A N 1
ATOM 1423 C CA . ASP A 1 173 ? 18.055 0.504 -12.777 1.00 27.87 173 ASP A CA 1
ATOM 1424 C C . ASP A 1 173 ? 16.876 -0.259 -13.388 1.00 28.42 173 ASP A C 1
ATOM 1425 O O . ASP A 1 173 ? 15.979 0.336 -13.975 1.00 30.08 173 ASP A O 1
ATOM 1430 N N . GLY A 1 174 ? 16.865 -1.580 -13.266 1.00 28.89 174 GLY A N 1
ATOM 1431 C CA . GLY A 1 174 ? 15.751 -2.347 -13.824 1.00 29.15 174 GLY A CA 1
ATOM 1432 C C . GLY A 1 174 ? 15.846 -2.412 -15.337 1.00 28.95 174 GLY A C 1
ATOM 1433 O O . GLY A 1 174 ? 16.839 -1.967 -15.922 1.00 29.87 174 GLY A O 1
ATOM 1434 N N . SER A 1 175 ? 14.789 -2.908 -15.976 1.00 28.65 175 SER A N 1
ATOM 1435 C CA A SER A 1 175 ? 14.809 -3.145 -17.424 0.50 27.85 175 SER A CA 1
ATOM 1436 C CA B SER A 1 175 ? 14.829 -3.138 -17.416 0.50 27.92 175 SER A CA 1
ATOM 1437 C C . SER A 1 175 ? 14.513 -1.891 -18.247 1.00 27.33 175 SER A C 1
ATOM 1438 O O . SER A 1 175 ? 14.862 -1.829 -19.434 1.00 27.00 175 SER A O 1
ATOM 1443 N N . SER A 1 176 ? 13.875 -0.888 -17.631 1.00 25.62 176 SER A N 1
ATOM 1444 C CA A SER A 1 176 ? 13.533 0.338 -18.344 0.50 24.33 176 SER A CA 1
ATOM 1445 C CA B SER A 1 176 ? 13.537 0.335 -18.350 0.50 24.11 176 SER A CA 1
ATOM 1446 C C . SER A 1 176 ? 13.922 1.609 -17.573 1.00 23.14 176 SER A C 1
ATOM 1447 O O . SER A 1 176 ? 13.431 2.708 -17.877 1.00 23.24 176 SER A O 1
ATOM 1452 N N . GLY A 1 177 ? 14.819 1.455 -16.607 1.00 21.22 177 GLY A N 1
ATOM 1453 C CA . GLY A 1 177 ? 15.271 2.584 -15.766 1.00 19.75 177 GLY A CA 1
ATOM 1454 C C . GLY A 1 177 ? 14.310 2.741 -14.591 1.00 19.19 177 GLY A C 1
ATOM 1455 O O . GLY A 1 177 ? 13.201 2.174 -14.600 1.00 18.70 177 GLY A O 1
ATOM 1456 N N . ASN A 1 178 ? 14.725 3.491 -13.577 1.00 16.91 178 ASN A N 1
ATOM 1457 C CA . ASN A 1 178 ? 13.808 3.879 -12.514 1.00 15.18 178 ASN A CA 1
ATOM 1458 C C . ASN A 1 178 ? 14.202 5.237 -11.922 1.00 13.65 178 ASN A C 1
ATOM 1459 O O . ASN A 1 178 ? 15.342 5.655 -12.040 1.00 12.44 178 ASN A O 1
ATOM 1464 N N . TRP A 1 179 ? 13.213 5.909 -11.329 1.00 11.83 179 TRP A N 1
ATOM 1465 C CA . TRP A 1 179 ? 13.440 7.068 -10.459 1.00 10.73 179 TRP A CA 1
ATOM 1466 C C . TRP A 1 179 ? 13.648 6.561 -9.032 1.00 10.43 179 TRP A C 1
ATOM 1467 O O . TRP A 1 179 ? 12.877 5.729 -8.542 1.00 13.25 179 TRP A O 1
ATOM 1478 N N . ASN A 1 180 ? 14.684 7.059 -8.370 1.00 9.94 180 ASN A N 1
ATOM 1479 C CA A ASN A 1 180 ? 15.010 6.576 -7.044 0.50 10.29 180 ASN A CA 1
ATOM 1480 C CA B ASN A 1 180 ? 15.119 6.548 -7.087 0.50 11.26 180 ASN A CA 1
ATOM 1481 C C . ASN A 1 180 ? 15.134 7.723 -6.090 1.00 10.59 180 ASN A C 1
ATOM 1482 O O . ASN A 1 180 ? 15.813 8.730 -6.362 1.00 11.23 180 ASN A O 1
ATOM 1491 N N . SER A 1 181 ? 14.414 7.582 -4.984 1.00 9.45 181 SER A N 1
ATOM 1492 C CA . SER A 1 181 ? 14.472 8.583 -3.899 1.00 9.90 181 SER A CA 1
ATOM 1493 C C . SER A 1 181 ? 15.372 8.101 -2.764 1.00 9.60 181 SER A C 1
ATOM 1494 O O . SER A 1 181 ? 15.694 6.900 -2.686 1.00 10.42 181 SER A O 1
ATOM 1497 N N . GLN A 1 182 ? 15.787 9.036 -1.890 1.00 9.58 182 GLN A N 1
ATOM 1498 C CA . GLN A 1 182 ? 16.838 8.776 -0.905 1.00 11.30 182 GLN A CA 1
ATOM 1499 C C . GLN A 1 182 ? 16.368 8.423 0.501 1.00 11.10 182 GLN A C 1
ATOM 1500 O O . GLN A 1 182 ? 17.214 7.955 1.288 1.00 13.16 182 GLN A O 1
ATOM 1506 N N . TYR A 1 183 ? 15.105 8.694 0.861 1.00 8.96 183 TYR A N 1
ATOM 1507 C CA . TYR A 1 183 ? 14.765 8.638 2.300 1.00 7.35 183 TYR A CA 1
ATOM 1508 C C . TYR A 1 183 ? 13.926 7.454 2.632 1.00 7.99 183 TYR A C 1
ATOM 1509 O O . TYR A 1 183 ? 12.911 7.211 1.987 1.00 9.77 183 TYR A O 1
ATOM 1518 N N . ASP A 1 184 ? 14.349 6.750 3.673 1.00 6.40 184 ASP A N 1
ATOM 1519 C CA . ASP A 1 184 ? 13.518 5.718 4.286 1.00 6.15 184 ASP A CA 1
ATOM 1520 C C . ASP A 1 184 ? 12.964 6.333 5.582 1.00 6.71 184 ASP A C 1
ATOM 1521 O O . ASP A 1 184 ? 13.443 7.394 6.015 1.00 7.37 184 ASP A O 1
ATOM 1526 N N . ASN A 1 185 ? 12.031 5.654 6.272 1.00 4.98 185 ASN A N 1
ATOM 1527 C CA . ASN A 1 185 ? 11.695 6.099 7.641 1.00 5.58 185 ASN A CA 1
ATOM 1528 C C . ASN A 1 185 ? 12.859 5.790 8.601 1.00 5.53 185 ASN A C 1
ATOM 1529 O O . ASN A 1 185 ? 13.267 6.655 9.382 1.00 6.19 185 ASN A O 1
ATOM 1534 N N . ILE A 1 186 ? 13.412 4.574 8.493 1.00 6.19 186 ILE A N 1
ATOM 1535 C CA . ILE A 1 186 ? 14.580 4.189 9.294 1.00 6.31 186 ILE A CA 1
ATOM 1536 C C . ILE A 1 186 ? 15.548 3.413 8.378 1.00 6.52 186 ILE A C 1
ATOM 1537 O O . ILE A 1 186 ? 15.143 2.451 7.700 1.00 6.69 186 ILE A O 1
ATOM 1542 N N . THR A 1 187 ? 16.800 3.887 8.339 1.00 7.96 187 THR A N 1
ATOM 1543 C CA . THR A 1 187 ? 17.829 3.273 7.545 1.00 8.29 187 THR A CA 1
ATOM 1544 C C . THR A 1 187 ? 18.886 2.722 8.513 1.00 9.76 187 THR A C 1
ATOM 1545 O O . THR A 1 187 ? 19.551 3.493 9.192 1.00 10.16 187 THR A O 1
ATOM 1549 N N . ILE A 1 188 ? 19.061 1.396 8.564 1.00 9.13 188 ILE A N 1
ATOM 1550 C CA . ILE A 1 188 ? 20.131 0.803 9.382 1.00 8.95 188 ILE A CA 1
ATOM 1551 C C . ILE A 1 188 ? 21.324 0.603 8.504 1.00 9.95 188 ILE A C 1
ATOM 1552 O O . ILE A 1 188 ? 21.301 -0.254 7.621 1.00 11.25 188 ILE A O 1
ATOM 1557 N N . ASN A 1 189 ? 22.336 1.460 8.664 1.00 9.24 189 ASN A N 1
ATOM 1558 C CA . ASN A 1 189 ? 23.463 1.463 7.757 1.00 11.23 189 ASN A CA 1
ATOM 1559 C C . ASN A 1 189 ? 24.703 1.082 8.576 1.00 10.96 189 ASN A C 1
ATOM 1560 O O . ASN A 1 189 ? 25.336 1.939 9.146 1.00 9.89 189 ASN A O 1
ATOM 1565 N N . GLY A 1 190 ? 24.993 -0.216 8.671 1.00 10.98 190 GLY A N 1
ATOM 1566 C CA . GLY A 1 190 ? 26.060 -0.713 9.524 1.00 11.10 190 GLY A CA 1
ATOM 1567 C C . GLY A 1 190 ? 25.645 -0.847 10.981 1.00 9.57 190 GLY A C 1
ATOM 1568 O O . GLY A 1 190 ? 26.410 -1.327 11.804 1.00 11.08 190 GLY A O 1
ATOM 1569 N N . GLY A 1 191 ? 24.421 -0.412 11.317 1.00 8.84 191 GLY A N 1
ATOM 1570 C CA . GLY A 1 191 ? 23.968 -0.434 12.702 1.00 8.88 191 GLY A CA 1
ATOM 1571 C C . GLY A 1 191 ? 23.811 -1.856 13.243 1.00 9.75 191 GLY A C 1
ATOM 1572 O O . GLY A 1 191 ? 23.506 -2.819 12.506 1.00 9.02 191 GLY A O 1
ATOM 1573 N N . THR A 1 192 ? 24.029 -1.991 14.542 1.00 9.09 192 THR A N 1
ATOM 1574 C CA . THR A 1 192 ? 24.040 -3.303 15.178 1.00 9.44 192 THR A CA 1
ATOM 1575 C C . THR A 1 192 ? 23.319 -3.229 16.523 1.00 9.37 192 THR A C 1
ATOM 1576 O O . THR A 1 192 ? 23.327 -2.195 17.186 1.00 9.38 192 THR A O 1
ATOM 1580 N N . HIS A 1 193 ? 22.743 -4.348 16.954 1.00 9.82 193 HIS A N 1
ATOM 1581 C CA . HIS A 1 193 ? 21.973 -4.409 18.204 1.00 7.83 193 HIS A CA 1
ATOM 1582 C C . HIS A 1 193 ? 20.883 -3.356 18.201 1.00 9.14 193 HIS A C 1
ATOM 1583 O O . HIS A 1 193 ? 20.933 -2.360 18.927 1.00 8.18 193 HIS A O 1
ATOM 1590 N N . ILE A 1 194 ? 19.885 -3.614 17.367 1.00 7.55 194 ILE A N 1
ATOM 1591 C CA . ILE A 1 194 ? 18.790 -2.672 17.165 1.00 8.09 194 ILE A CA 1
ATOM 1592 C C . ILE A 1 194 ? 17.459 -3.365 17.387 1.00 8.03 194 ILE A C 1
ATOM 1593 O O . ILE A 1 194 ? 17.263 -4.459 16.945 1.00 8.25 194 ILE A O 1
ATOM 1598 N N . TRP A 1 195 ? 16.575 -2.681 18.106 1.00 7.77 195 TRP A N 1
ATOM 1599 C CA . TRP A 1 195 ? 15.208 -3.124 18.287 1.00 7.03 195 TRP A CA 1
ATOM 1600 C C . TRP A 1 195 ? 14.252 -2.050 17.796 1.00 7.74 195 TRP A C 1
ATOM 1601 O O . TRP A 1 195 ? 14.269 -0.947 18.315 1.00 7.65 195 TRP A O 1
ATOM 1612 N N . ILE A 1 196 ? 13.416 -2.418 16.818 1.00 6.23 196 ILE A N 1
ATOM 1613 C CA . ILE A 1 196 ? 12.341 -1.535 16.322 1.00 5.74 196 ILE A CA 1
ATOM 1614 C C . ILE A 1 196 ? 11.049 -2.220 16.671 1.00 6.56 196 ILE A C 1
ATOM 1615 O O . ILE A 1 196 ? 10.761 -3.307 16.149 1.00 7.55 196 ILE A O 1
ATOM 1620 N N . ASP A 1 197 ? 10.257 -1.602 17.550 1.00 6.43 197 ASP A N 1
ATOM 1621 C CA . ASP A 1 197 ? 9.093 -2.337 18.085 1.00 6.80 197 ASP A CA 1
ATOM 1622 C C . ASP A 1 197 ? 7.871 -1.418 18.223 1.00 6.38 197 ASP A C 1
ATOM 1623 O O . ASP A 1 197 ? 8.012 -0.266 18.645 1.00 6.71 197 ASP A O 1
ATOM 1628 N N . HIS A 1 198 ? 6.700 -1.922 17.833 1.00 6.87 198 HIS A N 1
ATOM 1629 C CA . HIS A 1 198 ? 5.455 -1.159 18.011 1.00 6.45 198 HIS A CA 1
ATOM 1630 C C . HIS A 1 198 ? 5.506 0.226 17.356 1.00 8.06 198 HIS A C 1
ATOM 1631 O O . HIS A 1 198 ? 5.010 1.213 17.937 1.00 8.53 198 HIS A O 1
ATOM 1638 N N . CYS A 1 199 ? 6.111 0.287 16.163 1.00 6.79 199 CYS A N 1
ATOM 1639 C CA . CYS A 1 199 ? 6.079 1.493 15.358 1.00 7.23 199 CYS A CA 1
ATOM 1640 C C . CYS A 1 199 ? 5.128 1.278 14.180 1.00 7.42 199 CYS A C 1
ATOM 1641 O O . CYS A 1 199 ? 4.777 0.146 13.855 1.00 8.69 199 CYS A O 1
ATOM 1644 N N . THR A 1 200 ? 4.665 2.381 13.582 1.00 5.80 200 THR A N 1
ATOM 1645 C CA . THR A 1 200 ? 3.823 2.369 12.374 1.00 5.89 200 THR A CA 1
ATOM 1646 C C . THR A 1 200 ? 4.565 3.108 11.313 1.00 5.89 200 THR A C 1
ATOM 1647 O O . THR A 1 200 ? 5.266 4.095 11.608 1.00 7.21 200 THR A O 1
ATOM 1651 N N . PHE A 1 201 ? 4.479 2.618 10.076 1.00 6.52 201 PHE A N 1
ATOM 1652 C CA . PHE A 1 201 ? 5.181 3.231 8.935 1.00 6.57 201 PHE A CA 1
ATOM 1653 C C . PHE A 1 201 ? 4.187 3.349 7.795 1.00 7.06 201 PHE A C 1
ATOM 1654 O O . PHE A 1 201 ? 3.584 2.358 7.409 1.00 5.87 201 PHE A O 1
ATOM 1662 N N . ASN A 1 202 ? 4.010 4.560 7.258 1.00 7.34 202 ASN A N 1
ATOM 1663 C CA . ASN A 1 202 ? 3.104 4.759 6.124 1.00 7.26 202 ASN A CA 1
ATOM 1664 C C . ASN A 1 202 ? 3.547 5.961 5.292 1.00 7.74 202 ASN A C 1
ATOM 1665 O O . ASN A 1 202 ? 4.515 6.631 5.629 1.00 6.32 202 ASN A O 1
ATOM 1670 N N . ASP A 1 203 ? 2.784 6.274 4.255 1.00 6.44 203 ASP A N 1
ATOM 1671 C CA . ASP A 1 203 ? 3.173 7.377 3.366 1.00 7.04 203 ASP A CA 1
ATOM 1672 C C . ASP A 1 203 ? 2.379 8.670 3.632 1.00 7.69 203 ASP A C 1
ATOM 1673 O O . ASP A 1 203 ? 2.323 9.545 2.768 1.00 8.82 203 ASP A O 1
ATOM 1678 N N . GLY A 1 204 ? 1.761 8.782 4.806 1.00 7.65 204 GLY A N 1
ATOM 1679 C CA . GLY A 1 204 ? 1.090 10.005 5.236 1.00 8.86 204 GLY A CA 1
ATOM 1680 C C . GLY A 1 204 ? 0.015 10.392 4.241 1.00 9.53 204 GLY A C 1
ATOM 1681 O O . GLY A 1 204 ? -0.754 9.532 3.786 1.00 9.91 204 GLY A O 1
ATOM 1682 N N . SER A 1 205 ? 0.017 11.674 3.856 1.00 10.19 205 SER A N 1
ATOM 1683 C CA . SER A 1 205 ? -1.009 12.223 2.976 1.00 10.39 205 SER A CA 1
ATOM 1684 C C . SER A 1 205 ? -0.557 12.268 1.505 1.00 9.84 205 SER A C 1
ATOM 1685 O O . SER A 1 205 ? -1.237 12.867 0.667 1.00 11.11 205 SER A O 1
ATOM 1688 N N . ARG A 1 206 ? 0.549 11.590 1.205 1.00 8.40 206 ARG A N 1
ATOM 1689 C CA . ARG A 1 206 ? 1.148 11.648 -0.134 1.00 9.40 206 ARG A CA 1
ATOM 1690 C C . ARG A 1 206 ? 1.350 10.238 -0.731 1.00 9.64 206 ARG A C 1
ATOM 1691 O O . ARG A 1 206 ? 2.483 9.810 -1.032 1.00 8.77 206 ARG A O 1
ATOM 1699 N N . PRO A 1 207 ? 0.236 9.489 -0.893 1.00 10.31 207 PRO A N 1
ATOM 1700 C CA . PRO A 1 207 ? 0.380 8.167 -1.497 1.00 10.26 207 PRO A CA 1
ATOM 1701 C C . PRO A 1 207 ? 0.954 8.230 -2.918 1.00 10.05 207 PRO A C 1
ATOM 1702 O O . PRO A 1 207 ? 0.756 9.229 -3.663 1.00 10.97 207 PRO A O 1
ATOM 1706 N N . ASP A 1 208 ? 1.651 7.167 -3.305 1.00 9.92 208 ASP A N 1
ATOM 1707 C CA . ASP A 1 208 ? 2.326 7.090 -4.588 1.00 10.24 208 ASP A CA 1
ATOM 1708 C C . ASP A 1 208 ? 1.423 7.199 -5.810 1.00 11.43 208 ASP A C 1
ATOM 1709 O O . ASP A 1 208 ? 1.894 7.573 -6.894 1.00 11.74 208 ASP A O 1
ATOM 1714 N N . SER A 1 209 ? 0.140 6.860 -5.627 1.00 12.29 209 SER A N 1
ATOM 1715 C CA . SER A 1 209 ? -0.841 6.875 -6.726 1.00 15.29 209 SER A CA 1
ATOM 1716 C C . SER A 1 209 ? -0.913 8.227 -7.427 1.00 16.89 209 SER A C 1
ATOM 1717 O O . SER A 1 209 ? -1.258 8.292 -8.602 1.00 18.18 209 SER A O 1
ATOM 1720 N N . THR A 1 210 ? -0.560 9.291 -6.706 1.00 17.52 210 THR A N 1
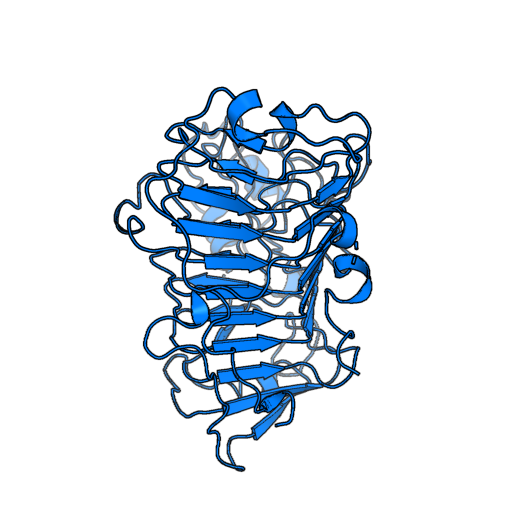ATOM 1721 C CA . THR A 1 210 ? -0.652 10.660 -7.244 1.00 19.91 210 THR A CA 1
ATOM 1722 C C . THR A 1 210 ? 0.583 11.094 -8.029 1.00 19.58 210 THR A C 1
ATOM 1723 O O . THR A 1 210 ? 0.605 12.220 -8.555 1.00 20.86 210 THR A O 1
ATOM 1727 N N . SER A 1 211 ? 1.607 10.241 -8.092 1.00 17.85 211 SER A N 1
ATOM 1728 C CA A SER A 1 211 ? 2.852 10.583 -8.792 0.50 17.13 211 SER A CA 1
ATOM 1729 C CA B SER A 1 211 ? 2.830 10.623 -8.805 0.50 18.33 211 SER A CA 1
ATOM 1730 C C . SER A 1 211 ? 2.744 10.362 -10.310 1.00 18.07 211 SER A C 1
ATOM 1731 O O . SER A 1 211 ? 2.190 9.347 -10.762 1.00 17.77 211 SER A O 1
ATOM 1736 N N . PRO A 1 212 ? 3.284 11.302 -11.109 1.00 17.80 212 PRO A N 1
ATOM 1737 C CA . PRO A 1 212 ? 3.211 11.108 -12.568 1.00 18.14 212 PRO A CA 1
ATOM 1738 C C . PRO A 1 212 ? 4.248 10.064 -13.007 1.00 18.04 212 PRO A C 1
ATOM 1739 O O . PRO A 1 212 ? 4.977 9.547 -12.165 1.00 18.57 212 PRO A O 1
ATOM 1743 N N . LYS A 1 213 ? 4.291 9.750 -14.305 1.00 18.53 213 LYS A N 1
ATOM 1744 C CA . LYS A 1 213 ? 5.338 8.912 -14.869 1.00 19.15 213 LYS A CA 1
ATOM 1745 C C . LYS A 1 213 ? 6.163 9.751 -15.827 1.00 18.10 213 LYS A C 1
ATOM 1746 O O . LYS A 1 213 ? 5.613 10.519 -16.616 1.00 19.10 213 LYS A O 1
ATOM 1752 N N . TYR A 1 214 ? 7.476 9.580 -15.769 1.00 16.62 214 TYR A N 1
ATOM 1753 C CA . TYR A 1 214 ? 8.371 10.268 -16.691 1.00 15.40 214 TYR A CA 1
ATOM 1754 C C . TYR A 1 214 ? 9.238 9.202 -17.314 1.00 15.16 214 TYR A C 1
ATOM 1755 O O . TYR A 1 214 ? 9.758 8.342 -16.599 1.00 13.73 214 TYR A O 1
ATOM 1764 N N . TYR A 1 215 ? 9.374 9.244 -18.649 1.00 15.78 215 TYR A N 1
ATOM 1765 C CA . TYR A 1 215 ? 10.055 8.179 -19.386 1.00 15.46 215 TYR A CA 1
ATOM 1766 C C . TYR A 1 215 ? 9.331 6.846 -19.147 1.00 16.13 215 TYR A C 1
ATOM 1767 O O . TYR A 1 215 ? 9.949 5.775 -19.112 1.00 16.10 215 TYR A O 1
ATOM 1776 N N . GLY A 1 216 ? 8.021 6.952 -18.952 1.00 16.57 216 GLY A N 1
ATOM 1777 C CA . GLY A 1 216 ? 7.178 5.812 -18.644 1.00 17.32 216 GLY A CA 1
ATOM 1778 C C . GLY A 1 216 ? 7.325 5.182 -17.265 1.00 17.84 216 GLY A C 1
ATOM 1779 O O . GLY A 1 216 ? 6.728 4.124 -17.023 1.00 18.27 216 GLY A O 1
ATOM 1780 N N . ARG A 1 217 ? 8.087 5.837 -16.369 1.00 16.43 217 ARG A N 1
ATOM 1781 C CA A ARG A 1 217 ? 8.397 5.264 -15.057 0.50 15.70 217 ARG A CA 1
ATOM 1782 C CA B ARG A 1 217 ? 8.422 5.284 -15.059 0.50 15.47 217 ARG A CA 1
ATOM 1783 C C . ARG A 1 217 ? 7.864 6.167 -13.937 1.00 14.91 217 ARG A C 1
ATOM 1784 O O . ARG A 1 217 ? 7.995 7.392 -13.995 1.00 15.21 217 ARG A O 1
ATOM 1799 N N . LYS A 1 218 ? 7.258 5.538 -12.918 1.00 14.74 218 LYS A N 1
ATOM 1800 C CA A LYS A 1 218 ? 6.721 6.226 -11.727 0.55 14.04 218 LYS A CA 1
ATOM 1801 C CA B LYS A 1 218 ? 6.681 6.320 -11.832 0.45 14.12 218 LYS A CA 1
ATOM 1802 C C . LYS A 1 218 ? 7.757 7.202 -11.208 1.00 12.64 218 LYS A C 1
ATOM 1803 O O . LYS A 1 218 ? 8.881 6.785 -10.959 1.00 12.86 218 LYS A O 1
ATOM 1814 N N . TYR A 1 219 ? 7.364 8.447 -11.006 1.00 11.73 219 TYR A N 1
ATOM 1815 C CA . TYR A 1 219 ? 8.246 9.445 -10.393 1.00 10.21 219 TYR A CA 1
ATOM 1816 C C . TYR A 1 219 ? 8.170 9.234 -8.868 1.00 9.30 219 TYR A C 1
ATOM 1817 O O . TYR A 1 219 ? 7.374 9.874 -8.174 1.00 11.39 219 TYR A O 1
ATOM 1826 N N . GLN A 1 220 ? 9.044 8.347 -8.398 1.00 8.65 220 GLN A N 1
ATOM 1827 C CA A GLN A 1 220 ? 8.962 7.816 -7.039 0.62 9.07 220 GLN A CA 1
ATOM 1828 C CA B GLN A 1 220 ? 9.021 7.782 -7.029 0.38 8.49 220 GLN A CA 1
ATOM 1829 C C . GLN A 1 220 ? 9.586 8.745 -5.996 1.00 8.23 220 GLN A C 1
ATOM 1830 O O . GLN A 1 220 ? 10.777 9.004 -6.039 1.00 9.41 220 GLN A O 1
ATOM 1841 N N . HIS A 1 221 ? 8.759 9.207 -5.049 1.00 6.59 221 HIS A N 1
ATOM 1842 C CA . HIS A 1 221 ? 9.212 10.112 -3.975 1.00 6.08 221 HIS A CA 1
ATOM 1843 C C . HIS A 1 221 ? 9.592 9.398 -2.689 1.00 6.17 221 HIS A C 1
ATOM 1844 O O . HIS A 1 221 ? 10.148 10.026 -1.774 1.00 7.88 221 HIS A O 1
ATOM 1851 N N . HIS A 1 222 ? 9.203 8.129 -2.562 1.00 7.43 222 HIS A N 1
ATOM 1852 C CA . HIS A 1 222 ? 9.586 7.353 -1.371 1.00 7.61 222 HIS A CA 1
ATOM 1853 C C . HIS A 1 222 ? 10.551 6.250 -1.688 1.00 9.14 222 HIS A C 1
ATOM 1854 O O . HIS A 1 222 ? 10.600 5.763 -2.826 1.00 12.41 222 HIS A O 1
ATOM 1861 N N . ASP A 1 223 ? 11.270 5.791 -0.679 1.00 9.08 223 ASP A N 1
ATOM 1862 C CA A ASP A 1 223 ? 12.104 4.608 -0.772 0.55 9.36 223 ASP A CA 1
ATOM 1863 C CA B ASP A 1 223 ? 12.015 4.527 -0.842 0.45 9.59 223 ASP A CA 1
ATOM 1864 C C . ASP A 1 223 ? 11.572 3.529 0.199 1.00 9.11 223 ASP A C 1
ATOM 1865 O O . ASP A 1 223 ? 10.436 3.104 0.117 1.00 9.65 223 ASP A O 1
ATOM 1874 N N . GLY A 1 224 ? 12.426 3.117 1.130 1.00 9.26 224 GLY A N 1
ATOM 1875 C CA . GLY A 1 224 ? 12.043 2.084 2.140 1.00 8.08 224 GLY A CA 1
ATOM 1876 C C . GLY A 1 224 ? 11.371 2.596 3.413 1.00 7.45 224 GLY A C 1
ATOM 1877 O O . GLY A 1 224 ? 11.197 3.804 3.599 1.00 7.63 224 GLY A O 1
ATOM 1878 N N . GLN A 1 225 ? 10.936 1.649 4.250 1.00 6.27 225 GLN A N 1
ATOM 1879 C CA . GLN A 1 225 ? 10.352 1.931 5.556 1.00 4.95 225 GLN A CA 1
ATOM 1880 C C . GLN A 1 225 ? 11.411 1.618 6.611 1.00 6.29 225 GLN A C 1
ATOM 1881 O O . GLN A 1 225 ? 11.833 2.514 7.336 1.00 7.97 225 GLN A O 1
ATOM 1887 N N . THR A 1 226 ? 11.830 0.369 6.681 1.00 5.79 226 THR A N 1
ATOM 1888 C CA . THR A 1 226 ? 12.892 -0.058 7.589 1.00 5.02 226 THR A CA 1
ATOM 1889 C C . THR A 1 226 ? 13.881 -0.896 6.754 1.00 5.78 226 THR A C 1
ATOM 1890 O O . THR A 1 226 ? 13.647 -2.080 6.510 1.00 7.48 226 THR A O 1
ATOM 1894 N N . ASP A 1 227 ? 14.968 -0.266 6.342 1.00 5.93 227 ASP A N 1
ATOM 1895 C CA . ASP A 1 227 ? 15.959 -0.935 5.480 1.00 6.01 227 ASP A CA 1
ATOM 1896 C C . ASP A 1 227 ? 17.234 -1.207 6.272 1.00 6.73 227 ASP A C 1
ATOM 1897 O O . ASP A 1 227 ? 17.543 -0.526 7.283 1.00 7.76 227 ASP A O 1
ATOM 1902 N N . ALA A 1 228 ? 17.997 -2.199 5.819 1.00 6.10 228 ALA A N 1
ATOM 1903 C CA . ALA A 1 228 ? 19.269 -2.563 6.465 1.00 6.82 228 ALA A CA 1
ATOM 1904 C C . ALA A 1 228 ? 20.318 -2.897 5.413 1.00 6.77 228 ALA A C 1
ATOM 1905 O O . ALA A 1 228 ? 20.051 -3.642 4.516 1.00 8.08 228 ALA A O 1
ATOM 1907 N N . SER A 1 229 ? 21.495 -2.276 5.525 1.00 8.55 229 SER A N 1
ATOM 1908 C CA A SER A 1 229 ? 22.561 -2.407 4.534 0.50 8.59 229 SER A CA 1
ATOM 1909 C CA B SER A 1 229 ? 22.559 -2.409 4.537 0.50 8.10 229 SER A CA 1
ATOM 1910 C C . SER A 1 229 ? 23.916 -2.327 5.212 1.00 9.35 229 SER A C 1
ATOM 1911 O O . SER A 1 229 ? 24.021 -2.057 6.414 1.00 8.83 229 SER A O 1
ATOM 1916 N N . ASN A 1 230 ? 24.966 -2.566 4.428 1.00 9.54 230 ASN A N 1
ATOM 1917 C CA . ASN A 1 230 ? 26.353 -2.343 4.845 1.00 10.70 230 ASN A CA 1
ATOM 1918 C C . ASN A 1 230 ? 26.770 -2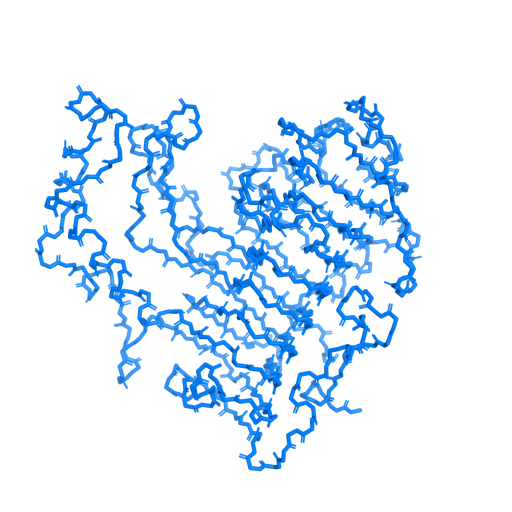.999 6.172 1.00 9.73 230 ASN A C 1
ATOM 1919 O O . ASN A 1 230 ? 27.316 -2.363 7.106 1.00 10.70 230 ASN A O 1
ATOM 1924 N N . GLY A 1 231 ? 26.449 -4.284 6.271 1.00 10.37 231 GLY A N 1
ATOM 1925 C CA . GLY A 1 231 ? 26.885 -5.101 7.389 1.00 10.05 231 GLY A CA 1
ATOM 1926 C C . GLY A 1 231 ? 26.071 -4.903 8.649 1.00 9.70 231 GLY A C 1
ATOM 1927 O O . GLY A 1 231 ? 26.468 -5.372 9.728 1.00 10.26 231 GLY A O 1
ATOM 1928 N N . ALA A 1 232 ? 24.912 -4.225 8.519 1.00 9.40 232 ALA A N 1
ATOM 1929 C CA . ALA A 1 232 ? 23.962 -4.152 9.614 1.00 9.55 232 ALA A CA 1
ATOM 1930 C C . ALA A 1 232 ? 23.767 -5.559 10.207 1.00 10.13 232 ALA A C 1
ATOM 1931 O O . ALA A 1 232 ? 23.767 -6.532 9.463 1.00 10.41 232 ALA A O 1
ATOM 1933 N N . ASN A 1 233 ? 23.603 -5.683 11.515 1.00 8.76 233 ASN A N 1
ATOM 1934 C CA . ASN A 1 233 ? 23.577 -7.039 12.112 1.00 8.89 233 ASN A CA 1
ATOM 1935 C C . ASN A 1 233 ? 22.983 -7.035 13.511 1.00 9.24 233 ASN A C 1
ATOM 1936 O O . ASN A 1 233 ? 23.183 -6.082 14.266 1.00 9.41 233 ASN A O 1
ATOM 1941 N N . TYR A 1 234 ? 22.274 -8.114 13.850 1.00 7.97 234 TYR A N 1
ATOM 1942 C CA . TYR A 1 234 ? 21.722 -8.320 15.201 1.00 8.65 234 TYR A CA 1
ATOM 1943 C C . TYR A 1 234 ? 20.619 -7.335 15.475 1.00 8.39 234 TYR A C 1
ATOM 1944 O O . TYR A 1 234 ? 20.773 -6.370 16.254 1.00 8.18 234 TYR A O 1
ATOM 1953 N N . ILE A 1 235 ? 19.484 -7.618 14.833 1.00 6.84 235 ILE A N 1
ATOM 1954 C CA . ILE A 1 235 ? 18.369 -6.678 14.811 1.00 6.64 235 ILE A CA 1
ATOM 1955 C C . ILE A 1 235 ? 17.069 -7.437 14.989 1.00 7.51 235 ILE A C 1
ATOM 1956 O O . ILE A 1 235 ? 16.875 -8.489 14.372 1.00 8.32 235 ILE A O 1
ATOM 1961 N N . THR A 1 236 ? 16.174 -6.907 15.815 1.00 6.86 236 THR A N 1
ATOM 1962 C CA . THR A 1 236 ? 14.853 -7.479 15.940 1.00 7.66 236 THR A CA 1
ATOM 1963 C C . THR A 1 236 ? 13.848 -6.401 15.567 1.00 7.38 236 THR A C 1
ATOM 1964 O O . THR A 1 236 ? 13.937 -5.300 16.103 1.00 6.91 236 THR A O 1
ATOM 1968 N N . MET A 1 237 ? 12.890 -6.709 14.671 1.00 6.35 237 MET A N 1
ATOM 1969 C CA . MET A 1 237 ? 11.790 -5.765 14.396 1.00 6.48 237 MET A CA 1
ATOM 1970 C C . MET A 1 237 ? 10.496 -6.530 14.705 1.00 7.12 237 MET A C 1
ATOM 1971 O O . MET A 1 237 ? 10.195 -7.539 14.042 1.00 6.26 237 MET A O 1
ATOM 1976 N N . SER A 1 238 ? 9.767 -6.059 15.724 1.00 7.15 238 SER A N 1
ATOM 1977 C CA . SER A 1 238 ? 8.614 -6.783 16.230 1.00 7.19 238 SER A CA 1
ATOM 1978 C C . SER A 1 238 ? 7.417 -5.868 16.371 1.00 7.13 238 SER A C 1
ATOM 1979 O O . SER A 1 238 ? 7.563 -4.695 16.700 1.00 6.88 238 SER A O 1
ATOM 1982 N N . TYR A 1 239 ? 6.225 -6.419 16.131 1.00 7.22 239 TYR A N 1
ATOM 1983 C CA . TYR A 1 239 ? 4.957 -5.706 16.389 1.00 7.00 239 TYR A CA 1
ATOM 1984 C C . TYR A 1 239 ? 4.871 -4.351 15.702 1.00 7.95 239 TYR A C 1
ATOM 1985 O O . TYR A 1 239 ? 4.249 -3.413 16.246 1.00 7.79 239 TYR A O 1
ATOM 1994 N N . ASN A 1 240 ? 5.466 -4.237 14.503 1.00 6.54 240 ASN A N 1
ATOM 1995 C CA . ASN A 1 240 ? 5.298 -3.005 13.772 1.00 6.76 240 ASN A CA 1
ATOM 1996 C C . ASN A 1 240 ? 4.177 -3.076 12.772 1.00 7.44 240 ASN A C 1
ATOM 1997 O O . ASN A 1 240 ? 3.808 -4.185 12.355 1.00 8.20 240 ASN A O 1
ATOM 2002 N N . TYR A 1 241 ? 3.658 -1.915 12.365 1.00 6.90 241 TYR A N 1
ATOM 2003 C CA . TYR A 1 241 ? 2.539 -1.874 11.415 1.00 6.15 241 TYR A CA 1
ATOM 2004 C C . TYR A 1 241 ? 2.967 -1.070 10.184 1.00 6.97 241 TYR A C 1
ATOM 2005 O O . TYR A 1 241 ? 3.079 0.168 10.236 1.00 7.37 241 TYR A O 1
ATOM 2014 N N . TYR A 1 242 ? 3.255 -1.786 9.102 1.00 5.93 242 TYR A N 1
ATOM 2015 C CA . TYR A 1 242 ? 3.628 -1.157 7.842 1.00 6.94 242 TYR A CA 1
ATOM 2016 C C . TYR A 1 242 ? 2.383 -1.090 6.977 1.00 7.68 242 TYR A C 1
ATOM 2017 O O . TYR A 1 242 ? 1.709 -2.122 6.753 1.00 6.93 242 TYR A O 1
ATOM 2026 N N . HIS A 1 243 ? 2.043 0.095 6.464 1.00 7.95 243 HIS A N 1
ATOM 2027 C CA . HIS A 1 243 ? 0.844 0.182 5.625 1.00 8.09 243 HIS A CA 1
ATOM 2028 C C . HIS A 1 243 ? 0.895 1.245 4.549 1.00 8.50 243 HIS A C 1
ATOM 2029 O O . HIS A 1 243 ? 1.517 2.285 4.749 1.00 7.94 243 HIS A O 1
ATOM 2036 N N . ASP A 1 244 ? 0.275 0.933 3.412 1.00 7.64 244 ASP A N 1
ATOM 2037 C CA . ASP A 1 244 ? 0.071 1.913 2.306 1.00 8.63 244 ASP A CA 1
ATOM 2038 C C . ASP A 1 244 ? 1.425 2.484 1.880 1.00 7.89 244 ASP A C 1
ATOM 2039 O O . ASP A 1 244 ? 1.742 3.673 2.077 1.00 8.17 244 ASP A O 1
ATOM 2044 N N . HIS A 1 245 ? 2.246 1.595 1.305 1.00 5.92 245 HIS A N 1
ATOM 2045 C CA . HIS A 1 245 ? 3.607 1.947 0.914 1.00 6.25 245 HIS A CA 1
ATOM 2046 C C . HIS A 1 245 ? 4.083 0.900 -0.115 1.00 5.58 245 HIS A C 1
ATOM 2047 O O . HIS A 1 245 ? 3.575 -0.234 -0.122 1.00 6.26 245 HIS A O 1
ATOM 2054 N N . ASP A 1 246 ? 4.996 1.280 -1.007 1.00 6.28 246 ASP A N 1
ATOM 2055 C CA . ASP A 1 246 ? 5.459 0.367 -2.046 1.00 6.23 246 ASP A CA 1
ATOM 2056 C C . ASP A 1 246 ? 6.544 -0.594 -1.535 1.00 7.21 246 ASP A C 1
ATOM 2057 O O . ASP A 1 246 ? 6.233 -1.728 -1.207 1.00 7.84 246 ASP A O 1
ATOM 2062 N N . LYS A 1 247 ? 7.791 -0.124 -1.384 1.00 6.36 247 LYS A N 1
ATOM 2063 C CA . LYS A 1 247 ? 8.920 -0.994 -0.985 1.00 7.85 247 LYS A CA 1
ATOM 2064 C C . LYS A 1 247 ? 9.196 -0.925 0.510 1.00 6.95 247 LYS A C 1
ATOM 2065 O O . LYS A 1 247 ? 9.742 0.062 1.022 1.00 7.95 247 LYS A O 1
ATOM 2071 N N . SER A 1 248 ? 8.807 -1.965 1.231 1.00 6.72 248 SER A N 1
ATOM 2072 C CA . SER A 1 248 ? 8.874 -1.862 2.701 1.00 6.68 248 SER A CA 1
ATOM 2073 C C . SER A 1 248 ? 10.248 -1.992 3.334 1.00 7.75 248 SER A C 1
ATOM 2074 O O . SER A 1 248 ? 10.686 -1.112 4.069 1.00 7.31 248 SER A O 1
ATOM 2077 N N . SER A 1 249 ? 10.901 -3.131 3.104 1.00 7.70 249 SER A N 1
ATOM 2078 C CA . SER A 1 249 ? 12.043 -3.529 3.901 1.00 7.69 249 SER A CA 1
ATOM 2079 C C . SER A 1 249 ? 13.044 -4.241 3.014 1.00 9.03 249 SER A C 1
ATOM 2080 O O . SER A 1 249 ? 12.808 -5.384 2.621 1.00 8.96 249 SER A O 1
ATOM 2083 N N . ILE A 1 250 ? 14.159 -3.574 2.711 1.00 9.05 250 ILE A N 1
ATOM 2084 C CA . ILE A 1 250 ? 15.219 -4.227 1.921 1.00 9.41 250 ILE A CA 1
ATOM 2085 C C . ILE A 1 250 ? 16.419 -4.461 2.841 1.00 8.69 250 ILE A C 1
ATOM 2086 O O . ILE A 1 250 ? 16.976 -3.492 3.438 1.00 8.48 250 ILE A O 1
ATOM 2091 N N . PHE A 1 251 ? 16.857 -5.714 2.899 1.00 8.35 251 PHE A N 1
ATOM 2092 C CA . PHE A 1 251 ? 17.994 -6.087 3.776 1.00 8.05 251 PHE A CA 1
ATOM 2093 C C . PHE A 1 251 ? 19.099 -6.592 2.868 1.00 8.74 251 PHE A C 1
ATOM 2094 O O . PHE A 1 251 ? 18.952 -7.661 2.266 1.00 9.18 251 PHE A O 1
ATOM 2102 N N . GLY A 1 252 ? 20.159 -5.787 2.719 1.00 8.91 252 GLY A N 1
ATOM 2103 C CA . GLY A 1 252 ? 21.248 -6.108 1.790 1.00 10.85 252 GLY A CA 1
ATOM 2104 C C . GLY A 1 252 ? 20.984 -5.370 0.504 1.00 11.81 252 GLY A C 1
ATOM 2105 O O . GLY A 1 252 ? 20.088 -5.757 -0.268 1.00 12.94 252 GLY A O 1
ATOM 2106 N N . SER A 1 253 ? 21.772 -4.328 0.262 1.00 11.88 253 SER A N 1
ATOM 2107 C CA . SER A 1 253 ? 21.493 -3.358 -0.816 1.00 13.64 253 SER A CA 1
ATOM 2108 C C . SER A 1 253 ? 22.081 -3.767 -2.168 1.00 13.86 253 SER A C 1
ATOM 2109 O O . SER A 1 253 ? 21.741 -3.167 -3.202 1.00 14.24 253 SER A O 1
ATOM 2112 N N . SER A 1 254 ? 22.951 -4.776 -2.205 1.00 14.60 254 SER A N 1
ATOM 2113 C CA . SER A 1 254 ? 23.635 -5.110 -3.472 1.00 15.85 254 SER A CA 1
ATOM 2114 C C . SER A 1 254 ? 24.173 -6.535 -3.571 1.00 15.73 254 SER A C 1
ATOM 2115 O O . SER A 1 254 ? 24.717 -7.066 -2.603 1.00 15.55 254 SER A O 1
ATOM 2118 N N . ASP A 1 255 ? 24.015 -7.150 -4.740 1.00 16.59 255 ASP A N 1
ATOM 2119 C CA . ASP A 1 255 ? 24.598 -8.459 -5.016 1.00 17.75 255 ASP A CA 1
ATOM 2120 C C . ASP A 1 255 ? 26.140 -8.427 -4.873 1.00 17.83 255 ASP A C 1
ATOM 2121 O O . ASP A 1 255 ? 26.749 -9.421 -4.511 1.00 17.09 255 ASP A O 1
ATOM 2126 N N . SER A 1 256 ? 26.738 -7.268 -5.146 1.00 18.88 256 SER A N 1
ATOM 2127 C CA A SER A 1 256 ? 28.185 -7.080 -5.078 0.50 19.64 256 SER A CA 1
ATOM 2128 C CA B SER A 1 256 ? 28.187 -7.115 -5.083 0.50 19.29 256 SER A CA 1
ATOM 2129 C C . SER A 1 256 ? 28.712 -6.932 -3.655 1.00 20.14 256 SER A C 1
ATOM 2130 O O . SER A 1 256 ? 29.906 -7.085 -3.409 1.00 20.63 256 SER A O 1
ATOM 2135 N N . LYS A 1 257 ? 27.826 -6.650 -2.705 1.00 19.18 257 LYS A N 1
ATOM 2136 C CA . LYS A 1 257 ? 28.253 -6.495 -1.318 1.00 18.81 257 LYS A CA 1
ATOM 2137 C C . LYS A 1 257 ? 28.385 -7.844 -0.604 1.00 19.42 257 LYS A C 1
ATOM 2138 O O . LYS A 1 257 ? 27.619 -8.135 0.306 1.00 19.23 257 LYS A O 1
ATOM 2144 N N . THR A 1 258 ? 29.393 -8.652 -0.991 1.00 18.62 258 THR A N 1
ATOM 2145 C CA . THR A 1 258 ? 29.560 -10.002 -0.441 1.00 18.25 258 THR A CA 1
ATOM 2146 C C . THR A 1 258 ? 30.005 -9.977 1.016 1.00 17.20 258 THR A C 1
ATOM 2147 O O . THR A 1 258 ? 29.874 -10.973 1.728 1.00 17.16 258 THR A O 1
ATOM 2151 N N . SER A 1 259 ? 30.519 -8.825 1.463 1.00 16.20 259 SER A N 1
ATOM 2152 C CA . SER A 1 259 ? 30.833 -8.639 2.877 1.00 16.34 259 SER A CA 1
ATOM 2153 C C . SER A 1 259 ? 29.568 -8.703 3.771 1.00 15.52 259 SER A C 1
ATOM 2154 O O . SER A 1 259 ? 29.676 -8.880 4.995 1.00 15.91 259 SER A O 1
ATOM 2157 N N . ASP A 1 260 ? 28.372 -8.592 3.157 1.00 13.98 260 ASP A N 1
ATOM 2158 C CA . ASP A 1 260 ? 27.102 -8.846 3.870 1.00 13.40 260 ASP A CA 1
ATOM 2159 C C . ASP A 1 260 ? 26.887 -10.311 4.248 1.00 13.26 260 ASP A C 1
ATOM 2160 O O . ASP A 1 260 ? 26.081 -10.622 5.124 1.00 13.94 260 ASP A O 1
ATOM 2165 N N . ASP A 1 261 ? 27.597 -11.231 3.586 1.00 12.93 261 ASP A N 1
ATOM 2166 C CA . ASP A 1 261 ? 27.518 -12.622 3.975 1.00 12.79 261 ASP A CA 1
ATOM 2167 C C . ASP A 1 261 ? 27.966 -12.772 5.451 1.00 11.55 261 ASP A C 1
ATOM 2168 O O . ASP A 1 261 ? 28.994 -12.214 5.862 1.00 11.70 261 ASP A O 1
ATOM 2173 N N . GLY A 1 262 ? 27.188 -13.520 6.221 1.00 9.92 262 GLY A N 1
ATOM 2174 C CA . GLY A 1 262 ? 27.388 -13.647 7.668 1.00 9.57 262 GLY A CA 1
ATOM 2175 C C . GLY A 1 262 ? 26.811 -12.519 8.521 1.00 9.64 262 GLY A C 1
ATOM 2176 O O . GLY A 1 262 ? 26.886 -12.564 9.754 1.00 10.43 262 GLY A O 1
ATOM 2177 N N . LYS A 1 263 ? 26.248 -11.513 7.875 1.00 8.69 263 LYS A N 1
ATOM 2178 C CA . LYS A 1 263 ? 25.647 -10.383 8.616 1.00 9.55 263 LYS A CA 1
ATOM 2179 C C . LYS A 1 263 ? 24.165 -10.307 8.244 1.00 9.28 263 LYS A C 1
ATOM 2180 O O . LYS A 1 263 ? 23.578 -11.314 7.819 1.00 8.45 263 LYS A O 1
ATOM 2186 N N . LEU A 1 264 ? 23.538 -9.154 8.493 1.00 8.46 264 LEU A N 1
ATOM 2187 C CA . LEU A 1 264 ? 22.101 -8.995 8.188 1.00 8.69 264 LEU A CA 1
ATOM 2188 C C . LEU A 1 264 ? 21.295 -10.043 8.957 1.00 8.32 264 LEU A C 1
ATOM 2189 O O . LEU A 1 264 ? 20.324 -10.578 8.465 1.00 10.00 264 LEU A O 1
ATOM 2194 N N . LYS A 1 265 ? 21.700 -10.327 10.187 1.00 7.65 265 LYS A N 1
ATOM 2195 C CA . LYS A 1 265 ? 20.982 -11.227 11.066 1.00 7.09 265 LYS A CA 1
ATOM 2196 C C . LYS A 1 265 ? 19.888 -10.415 11.716 1.00 7.49 265 LYS A C 1
ATOM 2197 O O . LYS A 1 265 ? 20.122 -9.621 12.642 1.00 8.65 265 LYS A O 1
ATOM 2203 N N . ILE A 1 266 ? 18.685 -10.660 11.205 1.00 7.93 266 ILE A N 1
ATOM 2204 C CA . ILE A 1 266 ? 17.478 -9.889 11.563 1.00 7.78 266 ILE A CA 1
ATOM 2205 C C . ILE A 1 266 ? 16.333 -10.859 11.853 1.00 8.20 266 ILE A C 1
ATOM 2206 O O . ILE A 1 266 ? 16.086 -11.810 11.097 1.00 8.33 266 ILE A O 1
ATOM 2211 N N . THR A 1 267 ? 15.596 -10.574 12.914 1.00 8.13 267 THR A N 1
ATOM 2212 C CA . THR A 1 267 ? 14.369 -11.294 13.216 1.00 7.66 267 THR A CA 1
ATOM 2213 C C . THR A 1 267 ? 13.177 -10.379 13.018 1.00 6.99 267 THR A C 1
ATOM 2214 O O . THR A 1 267 ? 13.133 -9.304 13.595 1.00 7.44 267 THR A O 1
ATOM 2218 N N . LEU A 1 268 ? 12.233 -10.820 12.193 1.00 7.31 268 LEU A N 1
ATOM 2219 C CA . LEU A 1 268 ? 10.978 -10.085 12.019 1.00 7.06 268 LEU A CA 1
ATOM 2220 C C . LEU A 1 268 ? 9.848 -10.898 12.585 1.00 7.34 268 LEU A C 1
ATOM 2221 O O . LEU A 1 268 ? 9.558 -11.985 12.074 1.00 6.74 268 LEU A O 1
ATOM 2226 N N . HIS A 1 269 ? 9.195 -10.384 13.622 1.00 7.09 269 HIS A N 1
ATOM 2227 C CA . HIS A 1 269 ? 8.008 -11.111 14.087 1.00 6.54 269 HIS A CA 1
ATOM 2228 C C . HIS A 1 269 ? 6.852 -10.242 14.518 1.00 6.86 269 HIS A C 1
ATOM 2229 O O . HIS A 1 269 ? 7.047 -9.138 14.978 1.00 7.01 269 HIS A O 1
ATOM 2236 N N . HIS A 1 270 ? 5.639 -10.794 14.388 1.00 6.77 270 HIS A N 1
ATOM 2237 C CA . HIS A 1 270 ? 4.384 -10.113 14.725 1.00 6.50 270 HIS A CA 1
ATOM 2238 C C . HIS A 1 270 ? 4.218 -8.747 14.074 1.00 6.98 270 HIS A C 1
ATOM 2239 O O . HIS A 1 270 ? 3.507 -7.863 14.616 1.00 7.16 270 HIS A O 1
ATOM 2246 N N . ASN A 1 271 ? 4.855 -8.574 12.924 1.00 6.93 271 ASN A N 1
ATOM 2247 C CA . ASN A 1 271 ? 4.566 -7.389 12.135 1.00 6.91 271 ASN A CA 1
ATOM 2248 C C . ASN A 1 271 ? 3.357 -7.520 11.234 1.00 7.78 271 ASN A C 1
ATOM 2249 O O . ASN A 1 271 ? 3.012 -8.616 10.761 1.00 8.02 271 ASN A O 1
ATOM 2254 N N . ARG A 1 272 ? 2.703 -6.381 11.001 1.00 6.62 272 ARG A N 1
ATOM 2255 C CA . ARG A 1 272 ? 1.558 -6.308 10.108 1.00 6.23 272 ARG A CA 1
ATOM 2256 C C . ARG A 1 272 ? 1.929 -5.532 8.857 1.00 6.77 272 ARG A C 1
ATOM 2257 O O . ARG A 1 272 ? 2.525 -4.465 8.984 1.00 6.49 272 ARG A O 1
ATOM 2265 N N . TYR A 1 273 ? 1.600 -6.084 7.681 1.00 5.96 273 TYR A N 1
ATOM 2266 C CA . TYR A 1 273 ? 1.871 -5.416 6.386 1.00 6.13 273 TYR A CA 1
ATOM 2267 C C . TYR A 1 273 ? 0.549 -5.340 5.659 1.00 7.13 273 TYR A C 1
ATOM 2268 O O . TYR A 1 273 ? 0.031 -6.359 5.203 1.00 8.19 273 TYR A O 1
ATOM 2277 N N . LYS A 1 274 ? 0.000 -4.134 5.546 1.00 6.80 274 LYS A N 1
ATOM 2278 C CA . LYS A 1 274 ? -1.310 -3.956 4.917 1.00 6.31 274 LYS A CA 1
ATOM 2279 C C . LYS A 1 274 ? -1.169 -2.981 3.743 1.00 7.54 274 LYS A C 1
ATOM 2280 O O . LYS A 1 274 ? -0.635 -1.880 3.881 1.00 6.03 274 LYS A O 1
ATOM 2286 N N . ASN A 1 275 ? -1.568 -3.418 2.558 1.00 7.44 275 ASN A N 1
ATOM 2287 C CA . ASN A 1 275 ? -1.371 -2.576 1.366 1.00 7.48 275 ASN A CA 1
ATOM 2288 C C . ASN A 1 275 ? 0.091 -2.130 1.224 1.00 7.03 275 ASN A C 1
ATOM 2289 O O . ASN A 1 275 ? 0.404 -0.960 0.999 1.00 6.70 275 ASN A O 1
ATOM 2294 N N . ILE A 1 276 ? 0.956 -3.147 1.307 1.00 6.31 276 ILE A N 1
ATOM 2295 C CA . ILE A 1 276 ? 2.353 -3.035 0.998 1.00 6.81 276 ILE A CA 1
ATOM 2296 C C . ILE A 1 276 ? 2.565 -3.778 -0.318 1.00 7.01 276 ILE A C 1
ATOM 2297 O O . ILE A 1 276 ? 2.046 -4.883 -0.532 1.00 7.36 276 ILE A O 1
ATOM 2302 N N . VAL A 1 277 ? 3.259 -3.135 -1.254 1.00 6.62 277 VAL A N 1
ATOM 2303 C CA . VAL A 1 277 ? 3.424 -3.717 -2.587 1.00 6.13 277 VAL A CA 1
ATOM 2304 C C . VAL A 1 277 ? 4.440 -4.856 -2.566 1.00 6.62 277 VAL A C 1
ATOM 2305 O O . VAL A 1 277 ? 4.163 -5.936 -3.111 1.00 7.22 277 VAL A O 1
ATOM 2309 N N . GLN A 1 278 ? 5.627 -4.582 -2.046 1.00 7.09 278 GLN A N 1
ATOM 2310 C CA . GLN A 1 278 ? 6.725 -5.528 -2.217 1.00 6.66 278 GLN A CA 1
ATOM 2311 C C . GLN A 1 278 ? 7.810 -5.343 -1.166 1.00 7.11 278 GLN A C 1
ATOM 2312 O O . GLN A 1 278 ? 7.767 -4.415 -0.358 1.00 7.14 278 GLN A O 1
ATOM 2318 N N . ARG A 1 279 ? 8.781 -6.274 -1.164 1.00 7.42 279 ARG A N 1
ATOM 2319 C CA . ARG A 1 279 ? 9.928 -6.229 -0.230 1.00 6.52 279 ARG A CA 1
ATOM 2320 C C . ARG A 1 279 ? 9.508 -6.280 1.221 1.00 7.26 279 ARG A C 1
ATOM 2321 O O . ARG A 1 279 ? 9.671 -5.315 1.961 1.00 7.62 279 ARG A O 1
ATOM 2329 N N . ALA A 1 280 ? 8.944 -7.411 1.625 1.00 7.27 280 ALA A N 1
ATOM 2330 C CA . ALA A 1 280 ? 8.485 -7.514 2.991 1.00 7.95 280 ALA A CA 1
ATOM 2331 C C . ALA A 1 280 ? 8.936 -8.743 3.759 1.00 6.26 280 ALA A C 1
ATOM 2332 O O . ALA A 1 280 ? 8.100 -9.473 4.303 1.00 6.71 280 ALA A O 1
ATOM 2334 N N . PRO A 1 281 ? 10.272 -9.015 3.811 1.00 6.93 281 PRO A N 1
ATOM 2335 C CA . PRO A 1 281 ? 11.372 -8.207 3.301 1.00 5.96 281 PRO A CA 1
ATOM 2336 C C . PRO A 1 281 ? 11.927 -8.767 1.972 1.00 6.76 281 PRO A C 1
ATOM 2337 O O . PRO A 1 281 ? 11.659 -9.936 1.637 1.00 8.12 281 PRO A O 1
ATOM 2341 N N . ARG A 1 282 ? 12.740 -7.966 1.291 1.00 7.16 282 ARG A N 1
ATOM 2342 C CA . ARG A 1 282 ? 13.612 -8.489 0.217 1.00 7.15 282 ARG A CA 1
ATOM 2343 C C . ARG A 1 282 ? 14.998 -8.658 0.809 1.00 7.09 282 ARG A C 1
ATOM 2344 O O . ARG A 1 282 ? 15.533 -7.699 1.362 1.00 8.23 282 ARG A O 1
ATOM 2352 N N . VAL A 1 283 ? 15.590 -9.855 0.707 1.00 7.94 283 VAL A N 1
ATOM 2353 C CA . VAL A 1 283 ? 16.830 -10.141 1.422 1.00 8.10 283 VAL A CA 1
ATOM 2354 C C . VAL A 1 283 ? 17.931 -10.560 0.462 1.00 8.29 283 VAL A C 1
ATOM 2355 O O . VAL A 1 283 ? 17.686 -11.316 -0.460 1.00 9.60 283 VAL A O 1
ATOM 2359 N N . ARG A 1 284 ? 19.122 -10.025 0.676 1.00 9.00 284 ARG A N 1
ATOM 2360 C CA . ARG A 1 284 ? 20.344 -10.633 0.138 1.00 9.32 284 ARG A CA 1
ATOM 2361 C C . ARG A 1 284 ? 21.170 -11.106 1.332 1.00 9.96 284 ARG A C 1
ATOM 2362 O O . ARG A 1 284 ? 21.215 -10.423 2.350 1.00 9.68 284 ARG A O 1
ATOM 2370 N N . PHE A 1 285 ? 21.782 -12.290 1.204 1.00 10.00 285 PHE A N 1
ATOM 2371 C CA . PHE A 1 285 ? 22.815 -12.773 2.161 1.00 9.91 285 PHE A CA 1
ATOM 2372 C C . PHE A 1 285 ? 22.386 -13.184 3.548 1.00 9.80 285 PHE A C 1
ATOM 2373 O O . PHE A 1 285 ? 22.881 -14.177 4.080 1.00 11.64 285 PHE A O 1
ATOM 2381 N N . GLY A 1 286 ? 21.478 -12.435 4.168 1.00 9.95 286 GLY A N 1
ATOM 2382 C CA . GLY A 1 286 ? 21.275 -12.602 5.578 1.00 8.87 286 GLY A CA 1
ATOM 2383 C C . GLY A 1 286 ? 20.483 -13.800 6.043 1.00 8.21 286 GLY A C 1
ATOM 2384 O O . GLY A 1 286 ? 19.620 -14.342 5.332 1.00 9.13 286 GLY A O 1
ATOM 2385 N N . GLN A 1 287 ? 20.795 -14.196 7.272 1.00 8.16 287 GLN A N 1
ATOM 2386 C CA . GLN A 1 287 ? 20.022 -15.192 8.013 1.00 8.33 287 GLN A CA 1
ATOM 2387 C C . GLN A 1 287 ? 18.893 -14.447 8.700 1.00 8.64 287 GLN A C 1
ATOM 2388 O O . GLN A 1 287 ? 19.078 -13.885 9.792 1.00 7.61 287 GLN A O 1
ATOM 2394 N N . VAL A 1 288 ? 17.720 -14.450 8.031 1.00 7.12 288 VAL A N 1
ATOM 2395 C CA . VAL A 1 288 ? 16.604 -13.606 8.470 1.00 6.69 288 VAL A CA 1
ATOM 2396 C C . VAL A 1 288 ? 15.489 -14.517 8.933 1.00 6.98 288 VAL A C 1
ATOM 2397 O O . VAL A 1 288 ? 14.971 -15.321 8.155 1.00 8.01 288 VAL A O 1
ATOM 2401 N N . HIS A 1 289 ? 15.146 -14.412 10.219 1.00 7.37 289 HIS A N 1
ATOM 2402 C CA . HIS A 1 289 ? 14.079 -15.228 10.793 1.00 7.86 289 HIS A CA 1
ATOM 2403 C C . HIS A 1 289 ? 12.776 -14.433 10.686 1.00 7.22 289 HIS A C 1
ATOM 2404 O O . HIS A 1 289 ? 12.676 -13.374 11.267 1.00 7.52 289 HIS A O 1
ATOM 2411 N N . VAL A 1 290 ? 11.794 -14.962 9.977 1.00 6.76 290 VAL A N 1
ATOM 2412 C CA . VAL A 1 290 ? 10.537 -14.289 9.679 1.00 7.21 290 VAL A CA 1
ATOM 2413 C C . VAL A 1 290 ? 9.404 -15.128 10.270 1.00 7.00 290 VAL A C 1
ATOM 2414 O O . VAL A 1 290 ? 9.094 -16.207 9.758 1.00 8.84 290 VAL A O 1
ATOM 2418 N N . TYR A 1 291 ? 8.826 -14.713 11.377 1.00 8.20 291 TYR A N 1
ATOM 2419 C CA . TYR A 1 291 ? 7.746 -15.547 11.942 1.00 7.90 291 TYR A CA 1
ATOM 2420 C C . TYR A 1 291 ? 6.564 -14.774 12.485 1.00 7.88 291 TYR A C 1
ATOM 2421 O O . TYR A 1 291 ? 6.705 -13.658 13.015 1.00 7.64 291 TYR A O 1
ATOM 2430 N N . ASN A 1 292 ? 5.382 -15.396 12.411 1.00 7.57 292 ASN A N 1
ATOM 2431 C CA . ASN A 1 292 ? 4.179 -14.779 12.976 1.00 8.34 292 ASN A CA 1
ATOM 2432 C C . ASN A 1 292 ? 3.870 -13.372 12.435 1.00 8.07 292 ASN A C 1
ATOM 2433 O O . ASN A 1 292 ? 3.366 -12.529 13.186 1.00 8.72 292 ASN A O 1
ATOM 2438 N N . ASN A 1 293 ? 4.160 -13.122 11.156 1.00 8.15 293 ASN A N 1
ATOM 2439 C CA . ASN A 1 293 ? 3.795 -11.849 10.537 1.00 8.03 293 ASN A CA 1
ATOM 2440 C C . ASN A 1 293 ? 2.497 -12.041 9.778 1.00 8.32 293 ASN A C 1
ATOM 2441 O O . ASN A 1 293 ? 2.164 -13.163 9.364 1.00 8.29 293 ASN A O 1
ATOM 2446 N N . TYR A 1 294 ? 1.765 -10.941 9.575 1.00 8.53 294 TYR A N 1
ATOM 2447 C CA . TYR A 1 294 ? 0.463 -10.982 8.939 1.00 7.80 294 TYR A CA 1
ATOM 2448 C C . TYR A 1 294 ? 0.533 -10.019 7.748 1.00 7.02 294 TYR A C 1
ATOM 2449 O O . TYR A 1 294 ? 0.906 -8.854 7.933 1.00 7.50 294 TYR A O 1
ATOM 2458 N N . TYR A 1 295 ? 0.229 -10.526 6.558 1.00 6.24 295 TYR A N 1
ATOM 2459 C CA . TYR A 1 295 ? 0.304 -9.731 5.322 1.00 7.31 295 TYR A CA 1
ATOM 2460 C C . TYR A 1 295 ? -1.089 -9.713 4.735 1.00 7.35 295 TYR A C 1
ATOM 2461 O O . TYR A 1 295 ? -1.754 -10.776 4.607 1.00 7.69 295 TYR A O 1
ATOM 2470 N N . GLU A 1 296 ? -1.572 -8.524 4.331 1.00 7.36 296 GLU A N 1
ATOM 2471 C CA . GLU A 1 296 ? -2.943 -8.440 3.784 1.00 7.88 296 GLU A CA 1
ATOM 2472 C C . GLU A 1 296 ? -2.984 -7.357 2.732 1.00 8.00 296 GLU A C 1
ATOM 2473 O O . GLU A 1 296 ? -2.362 -6.302 2.887 1.00 7.43 296 GLU A O 1
ATOM 2479 N N . GLY A 1 297 ? -3.708 -7.626 1.654 1.00 8.03 297 GLY A N 1
ATOM 2480 C CA . GLY A 1 297 ? -3.801 -6.679 0.554 1.00 8.34 297 GLY A CA 1
ATOM 2481 C C . GLY A 1 297 ? -4.571 -7.256 -0.584 1.00 8.64 297 GLY A C 1
ATOM 2482 O O . GLY A 1 297 ? -5.211 -8.303 -0.444 1.00 8.71 297 GLY A O 1
ATOM 2483 N N . SER A 1 298 ? -4.523 -6.570 -1.715 1.00 8.71 298 SER A N 1
ATOM 2484 C CA . SER A 1 298 ? -5.264 -6.969 -2.887 1.00 10.55 298 SER A CA 1
ATOM 2485 C C . SER A 1 298 ? -4.379 -6.748 -4.110 1.00 10.42 298 SER A C 1
ATOM 2486 O O . SER A 1 298 ? -3.706 -5.715 -4.226 1.00 9.94 298 SER A O 1
ATOM 2489 N N . THR A 1 299 ? -4.383 -7.697 -5.041 1.00 10.62 299 THR A N 1
ATOM 2490 C CA . THR A 1 299 ? -3.580 -7.527 -6.264 1.00 12.17 299 THR A CA 1
ATOM 2491 C C . THR A 1 299 ? -4.251 -6.551 -7.199 1.00 12.78 299 THR A C 1
ATOM 2492 O O . THR A 1 299 ? -3.641 -6.130 -8.190 1.00 13.14 299 THR A O 1
ATOM 2496 N N . SER A 1 300 ? -5.475 -6.155 -6.888 1.00 14.52 300 SER A N 1
ATOM 2497 C CA . SER A 1 300 ? -6.195 -5.300 -7.842 1.00 17.60 300 SER A CA 1
ATOM 2498 C C . SER A 1 300 ? -6.484 -3.892 -7.314 1.00 18.73 300 SER A C 1
ATOM 2499 O O . SER A 1 300 ? -7.217 -3.118 -7.973 1.00 20.44 300 SER A O 1
ATOM 2502 N N . SER A 1 301 ? -5.936 -3.553 -6.138 1.00 18.76 301 SER A N 1
ATOM 2503 C CA A SER A 1 301 ? -6.119 -2.229 -5.536 0.25 19.29 301 SER A CA 1
ATOM 2504 C CA B SER A 1 301 ? -6.095 -2.225 -5.524 0.25 19.04 301 SER A CA 1
ATOM 2505 C CA C SER A 1 301 ? -6.214 -2.225 -5.596 0.50 19.69 301 SER A CA 1
ATOM 2506 C C . SER A 1 301 ? -5.553 -1.145 -6.451 1.00 19.46 301 SER A C 1
ATOM 2507 O O . SER A 1 301 ? -4.502 -1.337 -7.055 1.00 19.34 301 SER A O 1
ATOM 2514 N N . SER A 1 302 ? -6.239 -0.004 -6.556 1.00 20.14 302 SER A N 1
ATOM 2515 C CA . SER A 1 302 ? -5.715 1.065 -7.408 1.00 20.84 302 SER A CA 1
ATOM 2516 C C . SER A 1 302 ? -4.523 1.726 -6.719 1.00 19.79 302 SER A C 1
ATOM 2517 O O . SER A 1 302 ? -3.622 2.249 -7.374 1.00 22.13 302 SER A O 1
ATOM 2520 N N . SER A 1 303 ? -4.511 1.699 -5.397 1.00 18.49 303 SER A N 1
ATOM 2521 C CA A SER A 1 303 ? -3.354 2.158 -4.658 0.50 17.08 303 SER A CA 1
ATOM 2522 C CA B SER A 1 303 ? -3.360 2.164 -4.644 0.50 17.79 303 SER A CA 1
ATOM 2523 C C . SER A 1 303 ? -2.680 0.974 -3.961 1.00 16.86 303 SER A C 1
ATOM 2524 O O . SER A 1 303 ? -3.353 0.138 -3.318 1.00 18.06 303 SER A O 1
ATOM 2529 N N . TYR A 1 304 ? -1.370 0.911 -4.114 1.00 13.54 304 TYR A N 1
ATOM 2530 C CA . TYR A 1 304 ? -0.501 -0.099 -3.488 1.00 10.73 304 TYR A CA 1
ATOM 2531 C C . TYR A 1 304 ? -0.992 -1.563 -3.653 1.00 10.94 304 TYR A C 1
ATOM 2532 O O . TYR A 1 304 ? -1.144 -2.274 -2.660 1.00 11.36 304 TYR A O 1
ATOM 2541 N N . PRO A 1 305 ? -1.205 -2.001 -4.899 1.00 10.49 305 PRO A N 1
ATOM 2542 C CA . PRO A 1 305 ? -1.580 -3.402 -5.105 1.00 10.49 305 PRO A CA 1
ATOM 2543 C C . PRO A 1 305 ? -0.440 -4.353 -4.731 1.00 9.82 305 PRO A C 1
ATOM 2544 O O . PRO A 1 305 ? 0.750 -4.071 -4.979 1.00 9.96 305 PRO A O 1
ATOM 2548 N N . PHE A 1 306 ? -0.803 -5.464 -4.117 1.00 8.80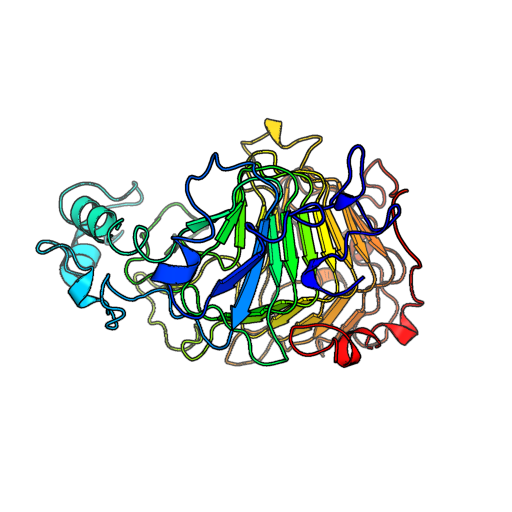 306 PHE A N 1
ATOM 2549 C CA . PHE A 1 306 ? 0.186 -6.434 -3.674 1.00 7.94 306 PHE A CA 1
ATOM 2550 C C . PHE A 1 306 ? 0.920 -7.049 -4.844 1.00 8.79 306 PHE A C 1
ATOM 2551 O O . PHE A 1 306 ? 0.286 -7.483 -5.823 1.00 10.78 306 PHE A O 1
ATOM 2559 N N . SER A 1 307 ? 2.259 -7.152 -4.724 1.00 8.50 307 SER A N 1
ATOM 2560 C CA A SER A 1 307 ? 3.068 -7.856 -5.718 0.50 8.50 307 SER A CA 1
ATOM 2561 C CA B SER A 1 307 ? 3.049 -7.893 -5.716 0.50 8.81 307 SER A CA 1
ATOM 2562 C C . SER A 1 307 ? 3.642 -9.148 -5.099 1.00 8.59 307 SER A C 1
ATOM 2563 O O . SER A 1 307 ? 3.383 -10.261 -5.579 1.00 9.78 307 SER A O 1
ATOM 2568 N N . TYR A 1 308 ? 4.424 -9.005 -4.036 1.00 8.48 308 TYR A N 1
ATOM 2569 C CA . TYR A 1 308 ? 4.951 -10.175 -3.339 1.00 8.05 308 TYR A CA 1
ATOM 2570 C C . TYR A 1 308 ? 5.269 -9.828 -1.898 1.00 8.67 308 TYR A C 1
ATOM 2571 O O . TYR A 1 308 ? 5.414 -8.641 -1.585 1.00 9.05 308 TYR A O 1
ATOM 2580 N N . ALA A 1 309 ? 5.386 -10.850 -1.036 1.00 7.61 309 ALA A N 1
ATOM 2581 C CA . ALA A 1 309 ? 5.801 -10.635 0.343 1.00 8.38 309 ALA A CA 1
ATOM 2582 C C . ALA A 1 309 ? 7.315 -10.792 0.509 1.00 8.09 309 ALA A C 1
ATOM 2583 O O . ALA A 1 309 ? 8.033 -9.806 0.743 1.00 9.86 309 ALA A O 1
ATOM 2585 N N . TRP A 1 310 ? 7.822 -12.021 0.342 1.00 8.38 310 TRP A N 1
ATOM 2586 C CA . TRP A 1 310 ? 9.257 -12.292 0.573 1.00 7.16 310 TRP A CA 1
ATOM 2587 C C . TRP A 1 310 ? 10.064 -12.237 -0.712 1.00 8.36 310 TRP A C 1
ATOM 2588 O O . TRP A 1 310 ? 9.682 -12.830 -1.714 1.00 7.90 310 TRP A O 1
ATOM 2599 N N . GLY A 1 311 ? 11.183 -11.520 -0.691 1.00 7.89 311 GLY A N 1
ATOM 2600 C CA . GLY A 1 311 ? 11.997 -11.408 -1.912 1.00 7.69 311 GLY A CA 1
ATOM 2601 C C . GLY A 1 311 ? 13.227 -12.246 -1.685 1.00 8.51 311 GLY A C 1
ATOM 2602 O O . GLY A 1 311 ? 14.045 -11.946 -0.803 1.00 8.03 311 GLY A O 1
ATOM 2603 N N . ILE A 1 312 ? 13.344 -13.326 -2.464 1.00 7.09 312 ILE A N 1
ATOM 2604 C CA . ILE A 1 312 ? 14.460 -14.270 -2.304 1.00 8.11 312 ILE A CA 1
ATOM 2605 C C . ILE A 1 312 ? 15.623 -13.794 -3.158 1.00 8.76 312 ILE A C 1
ATOM 2606 O O . ILE A 1 312 ? 15.706 -14.121 -4.357 1.00 9.36 312 ILE A O 1
ATOM 2611 N N . GLY A 1 313 ? 16.487 -12.972 -2.563 1.00 8.72 313 GLY A N 1
ATOM 2612 C CA . GLY A 1 313 ? 17.623 -12.327 -3.254 1.00 9.70 313 GLY A CA 1
ATOM 2613 C C . GLY A 1 313 ? 18.860 -13.221 -3.202 1.00 10.43 313 GLY A C 1
ATOM 2614 O O . GLY A 1 313 ? 18.842 -14.260 -2.532 1.00 10.58 313 GLY A O 1
ATOM 2615 N N . LYS A 1 314 ? 19.951 -12.743 -3.831 1.00 11.23 314 LYS A N 1
ATOM 2616 C CA . LYS A 1 314 ? 21.221 -13.497 -3.852 1.00 12.22 314 LYS A CA 1
ATOM 2617 C C . LYS A 1 314 ? 21.668 -13.996 -2.476 1.00 12.43 314 LYS A C 1
ATOM 2618 O O . LYS A 1 314 ? 21.817 -13.204 -1.529 1.00 11.83 314 LYS A 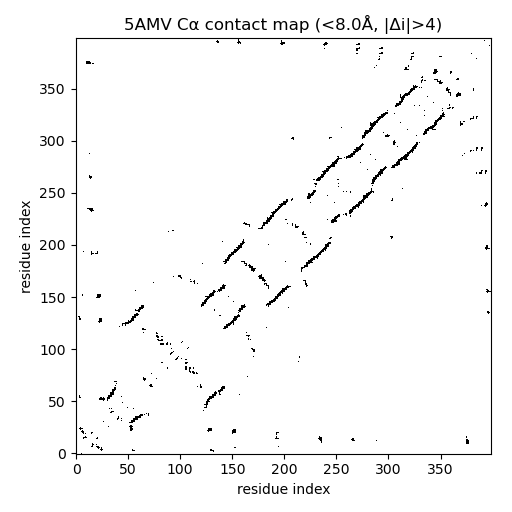O 1
ATOM 2624 N N . SER A 1 315 ? 21.862 -15.314 -2.376 1.00 12.24 315 SER A N 1
ATOM 2625 C CA . SER A 1 315 ? 22.388 -15.972 -1.178 1.00 12.98 315 SER A CA 1
ATOM 2626 C C . SER A 1 315 ? 21.528 -15.700 0.082 1.00 12.21 315 SER A C 1
ATOM 2627 O O . SER A 1 315 ? 21.996 -15.843 1.219 1.00 12.03 315 SER A O 1
ATOM 2630 N N . SER A 1 316 ? 20.270 -15.288 -0.105 1.00 10.22 316 SER A N 1
ATOM 2631 C CA . SER A 1 316 ? 19.409 -15.069 1.047 1.00 10.63 316 SER A CA 1
ATOM 2632 C C . SER A 1 316 ? 19.147 -16.337 1.828 1.00 9.55 316 SER A C 1
ATOM 2633 O O . SER A 1 316 ? 19.144 -17.458 1.265 1.00 10.57 316 SER A O 1
ATOM 2636 N N . LYS A 1 317 ? 18.947 -16.189 3.129 1.00 9.94 317 LYS A N 1
ATOM 2637 C CA . LYS A 1 317 ? 18.683 -17.327 3.968 1.00 9.82 317 LYS A CA 1
ATOM 2638 C C . LYS A 1 317 ? 17.480 -17.075 4.870 1.00 10.47 317 LYS A C 1
ATOM 2639 O O . LYS A 1 317 ? 17.588 -17.096 6.087 1.00 9.95 317 LYS A O 1
ATOM 2645 N N . ILE A 1 318 ? 16.334 -16.825 4.255 1.00 9.48 318 ILE A N 1
ATOM 2646 C CA . ILE A 1 318 ? 15.120 -16.584 5.044 1.00 9.55 318 ILE A CA 1
ATOM 2647 C C . ILE A 1 318 ? 14.609 -17.902 5.624 1.00 10.05 318 ILE A C 1
ATOM 2648 O O . ILE A 1 318 ? 14.473 -18.924 4.895 1.00 9.41 318 ILE A O 1
ATOM 2653 N N . TYR A 1 319 ? 14.349 -17.878 6.926 1.00 7.33 319 TYR A N 1
ATOM 2654 C CA . TYR A 1 319 ? 13.769 -18.985 7.644 1.00 8.58 319 TYR A CA 1
ATOM 2655 C C . TYR A 1 319 ? 12.421 -18.525 8.200 1.00 9.21 319 TYR A C 1
ATOM 2656 O O . TYR A 1 319 ? 12.348 -17.730 9.150 1.00 8.60 319 TYR A O 1
ATOM 2665 N N . ALA A 1 320 ? 11.351 -19.021 7.575 1.00 9.93 320 ALA A N 1
ATOM 2666 C CA . ALA A 1 320 ? 10.026 -18.488 7.850 1.00 9.38 320 ALA A CA 1
ATOM 2667 C C . ALA A 1 320 ? 9.149 -19.498 8.569 1.00 10.20 320 ALA A C 1
ATOM 2668 O O . ALA A 1 320 ? 9.118 -20.682 8.197 1.00 9.44 320 ALA A O 1
ATOM 2670 N N . GLN A 1 321 ? 8.501 -19.061 9.650 1.00 9.19 321 GLN A N 1
ATOM 2671 C CA . GLN A 1 321 ? 7.586 -19.934 10.377 1.00 9.34 321 GLN A CA 1
ATOM 2672 C C . GLN A 1 321 ? 6.270 -19.244 10.719 1.00 9.79 321 GLN A C 1
ATOM 2673 O O . GLN A 1 321 ? 6.247 -18.148 11.281 1.00 8.56 321 GLN A O 1
ATOM 2679 N N . ASN A 1 322 ? 5.174 -19.954 10.469 1.00 9.58 322 ASN A N 1
ATOM 2680 C CA . ASN A 1 322 ? 3.864 -19.533 10.923 1.00 9.86 322 ASN A CA 1
ATOM 2681 C C . ASN A 1 322 ? 3.465 -18.093 10.568 1.00 9.16 322 ASN A C 1
ATOM 2682 O O . ASN A 1 322 ? 3.032 -17.315 11.452 1.00 9.16 322 ASN A O 1
ATOM 2687 N N . ASN A 1 323 ? 3.603 -17.776 9.284 1.00 8.78 323 ASN A N 1
ATOM 2688 C CA . ASN A 1 323 ? 3.210 -16.485 8.747 1.00 8.72 323 ASN A CA 1
ATOM 2689 C C . ASN A 1 323 ? 1.911 -16.637 7.997 1.00 9.47 323 ASN A C 1
ATOM 2690 O O . ASN A 1 323 ? 1.638 -17.721 7.457 1.00 8.44 323 ASN A O 1
ATOM 2695 N N . VAL A 1 324 ? 1.134 -15.556 7.931 1.00 9.05 324 VAL A N 1
ATOM 2696 C CA . VAL A 1 324 ? -0.233 -15.638 7.366 1.00 8.68 324 VAL A CA 1
ATOM 2697 C C . VAL A 1 324 ? -0.389 -14.532 6.310 1.00 7.75 324 VAL A C 1
ATOM 2698 O O . VAL A 1 324 ? -0.126 -13.360 6.634 1.00 8.12 324 VAL A O 1
ATOM 2702 N N . ILE A 1 325 ? -0.817 -14.894 5.087 1.00 7.70 325 ILE A N 1
ATOM 2703 C CA . ILE A 1 325 ? -0.949 -13.963 3.974 1.00 7.40 325 ILE A CA 1
ATOM 2704 C C . ILE A 1 325 ? -2.392 -14.000 3.491 1.00 8.73 325 ILE A C 1
ATOM 2705 O O . ILE A 1 325 ? -2.865 -15.068 3.043 1.00 9.18 325 ILE A O 1
ATOM 2710 N N . ASP A 1 326 ? -3.101 -12.872 3.583 1.00 7.81 326 ASP A N 1
ATOM 2711 C CA . ASP A 1 326 ? -4.452 -12.784 3.023 1.00 9.26 326 ASP A CA 1
ATOM 2712 C C . ASP A 1 326 ? -4.489 -11.820 1.838 1.00 9.15 326 ASP A C 1
ATOM 2713 O O . ASP A 1 326 ? -4.651 -10.578 1.995 1.00 8.98 326 ASP A O 1
ATOM 2718 N N . VAL A 1 327 ? -4.363 -12.402 0.649 1.00 7.90 327 VAL A N 1
ATOM 2719 C CA . VAL A 1 327 ? -4.417 -11.671 -0.621 1.00 8.26 327 VAL A CA 1
ATOM 2720 C C . VAL A 1 327 ? -5.341 -12.504 -1.524 1.00 7.18 327 VAL A C 1
ATOM 2721 O O . VAL A 1 327 ? -4.913 -13.469 -2.131 1.00 7.89 327 VAL A O 1
ATOM 2725 N N . PRO A 1 328 ? -6.608 -12.118 -1.596 1.00 8.83 328 PRO A N 1
ATOM 2726 C CA . PRO A 1 328 ? -7.591 -12.974 -2.319 1.00 8.90 328 PRO A CA 1
ATOM 2727 C C . PRO A 1 328 ? -7.133 -13.273 -3.740 1.00 9.50 328 PRO A C 1
ATOM 2728 O O . PRO A 1 328 ? -6.633 -12.370 -4.445 1.00 10.00 328 PRO A O 1
ATOM 2732 N N . GLY A 1 329 ? -7.225 -14.534 -4.142 1.00 9.19 329 GLY A N 1
ATOM 2733 C CA . GLY A 1 329 ? -6.952 -14.893 -5.551 1.00 9.44 329 GLY A CA 1
ATOM 2734 C C . GLY A 1 329 ? -5.494 -15.150 -5.899 1.00 10.39 329 GLY A C 1
ATOM 2735 O O . GLY A 1 329 ? -5.198 -15.552 -7.032 1.00 10.54 329 GLY A O 1
ATOM 2736 N N . LEU A 1 330 ? -4.589 -14.936 -4.939 1.00 10.28 330 LEU A N 1
ATOM 2737 C CA . LEU A 1 330 ? -3.156 -15.184 -5.130 1.00 12.07 330 LEU A CA 1
ATOM 2738 C C . LEU A 1 330 ? -2.851 -16.681 -5.154 1.00 11.91 330 LEU A C 1
ATOM 2739 O O . LEU A 1 330 ? -3.455 -17.467 -4.419 1.00 11.98 330 LEU A O 1
ATOM 2744 N N . SER A 1 331 ? -1.928 -17.070 -6.026 1.00 12.92 331 SER A N 1
ATOM 2745 C CA . SER A 1 331 ? -1.341 -18.409 -5.980 1.00 12.33 331 SER A CA 1
ATOM 2746 C C . SER A 1 331 ? -0.230 -18.540 -4.927 1.00 12.61 331 SER A C 1
ATOM 2747 O O . SER A 1 331 ? 0.450 -17.551 -4.586 1.00 12.98 331 SER A O 1
ATOM 2750 N N . ALA A 1 332 ? -0.037 -19.754 -4.416 1.00 11.31 332 ALA A N 1
ATOM 2751 C CA . ALA A 1 332 ? 1.072 -20.052 -3.507 1.00 12.54 332 ALA A CA 1
ATOM 2752 C C . ALA A 1 332 ? 2.422 -19.553 -4.035 1.00 11.66 332 ALA A C 1
ATOM 2753 O O . ALA A 1 332 ? 3.207 -18.982 -3.268 1.00 10.73 332 ALA A O 1
ATOM 2755 N N . ALA A 1 333 ? 2.693 -19.740 -5.332 1.00 11.28 333 ALA A N 1
ATOM 2756 C CA . ALA A 1 333 ? 4.016 -19.365 -5.851 1.00 12.06 333 ALA A CA 1
ATOM 2757 C C . ALA A 1 333 ? 4.252 -17.847 -5.748 1.00 11.99 333 ALA A C 1
ATOM 2758 O O . ALA A 1 333 ? 5.386 -17.393 -5.517 1.00 11.19 333 ALA A O 1
ATOM 2760 N N . LYS A 1 334 ? 3.180 -17.067 -5.945 1.00 11.30 334 LYS A N 1
ATOM 2761 C CA . LYS A 1 334 ? 3.283 -15.613 -6.095 1.00 11.35 334 LYS A CA 1
ATOM 2762 C C . LYS A 1 334 ? 3.367 -14.892 -4.758 1.00 10.13 334 LYS A C 1
ATOM 2763 O O . LYS A 1 334 ? 3.490 -13.648 -4.719 1.00 10.06 334 LYS A O 1
ATOM 2769 N N . THR A 1 335 ? 3.326 -15.668 -3.677 1.00 9.56 335 THR A N 1
ATOM 2770 C CA . THR A 1 335 ? 3.575 -15.094 -2.349 1.00 9.30 335 THR A CA 1
ATOM 2771 C C . THR A 1 335 ? 5.002 -14.550 -2.234 1.00 8.40 335 THR A C 1
ATOM 2772 O O . THR A 1 335 ? 5.298 -13.672 -1.381 1.00 7.64 335 THR A O 1
ATOM 2776 N N . ILE A 1 336 ? 5.911 -15.081 -3.044 1.00 8.80 336 ILE A N 1
ATOM 2777 C CA . ILE A 1 336 ? 7.319 -14.619 -3.021 1.00 8.40 336 ILE A CA 1
ATOM 2778 C C . ILE A 1 336 ? 7.778 -14.208 -4.415 1.00 9.23 336 ILE A C 1
ATOM 2779 O O . ILE A 1 336 ? 7.081 -14.477 -5.434 1.00 8.78 336 ILE A O 1
ATOM 2784 N N . SER A 1 337 ? 8.926 -13.522 -4.472 1.00 9.12 337 SER A N 1
ATOM 2785 C CA . SER A 1 337 ? 9.574 -13.238 -5.746 1.00 10.48 337 SER A CA 1
ATOM 2786 C C . SER A 1 337 ? 11.024 -13.717 -5.616 1.00 10.62 337 SER A C 1
ATOM 2787 O O . SER A 1 337 ? 11.701 -13.403 -4.646 1.00 10.73 337 SER A O 1
ATOM 2790 N N . VAL A 1 338 ? 11.460 -14.518 -6.591 1.00 10.54 338 VAL A N 1
ATOM 2791 C CA . VAL A 1 338 ? 12.816 -15.098 -6.637 1.00 12.42 338 VAL A CA 1
ATOM 2792 C C . VAL A 1 338 ? 13.701 -14.321 -7.611 1.00 12.75 338 VAL A C 1
ATOM 2793 O O . VAL A 1 338 ? 13.344 -14.099 -8.784 1.00 12.93 338 VAL A O 1
ATOM 2797 N N . PHE A 1 339 ? 14.840 -13.857 -7.110 1.00 12.85 339 PHE A N 1
ATOM 2798 C CA . PHE A 1 339 ? 15.802 -13.101 -7.928 1.00 14.84 339 PHE A CA 1
ATOM 2799 C C . PHE A 1 339 ? 17.038 -13.985 -8.195 1.00 16.46 339 PHE A C 1
ATOM 2800 O O . PHE A 1 339 ? 17.215 -15.001 -7.538 1.00 15.95 339 PHE A O 1
ATOM 2808 N N . SER A 1 340 ? 17.855 -13.596 -9.174 1.00 18.65 340 SER A N 1
ATOM 2809 C CA A SER A 1 340 ? 19.096 -14.305 -9.501 0.38 19.04 340 SER A CA 1
ATOM 2810 C CA C SER A 1 340 ? 19.073 -14.347 -9.499 0.62 19.73 340 SER A CA 1
ATOM 2811 C C . SER A 1 340 ? 19.956 -14.456 -8.246 1.00 19.04 340 SER A C 1
ATOM 2812 O O . SER A 1 340 ? 20.133 -13.480 -7.493 1.00 19.32 340 SER A O 1
ATOM 2817 N N . GLY A 1 341 ? 20.469 -15.661 -8.009 1.00 19.04 341 GLY A N 1
ATOM 2818 C CA . GLY A 1 341 ? 21.271 -15.937 -6.825 1.00 18.12 341 GLY A CA 1
ATOM 2819 C C . GLY A 1 341 ? 20.373 -16.399 -5.687 1.00 17.33 341 GLY A C 1
ATOM 2820 O O . GLY A 1 341 ? 20.838 -16.963 -4.707 1.00 16.61 341 GLY A O 1
ATOM 2821 N N . GLY A 1 342 ? 19.067 -16.165 -5.822 1.00 15.93 342 GLY A N 1
ATOM 2822 C CA . GLY A 1 342 ? 18.121 -16.667 -4.817 1.00 15.36 342 GLY A CA 1
ATOM 2823 C C . GLY A 1 342 ? 17.760 -18.124 -5.066 1.00 15.68 342 GLY A C 1
ATOM 2824 O O . GLY A 1 342 ? 17.126 -18.464 -6.073 1.00 17.39 342 GLY A O 1
ATOM 2825 N N . THR A 1 343 ? 18.202 -18.999 -4.186 1.00 13.85 343 THR A N 1
ATOM 2826 C CA . THR A 1 343 ? 18.031 -20.431 -4.429 1.00 14.56 343 THR A CA 1
ATOM 2827 C C . THR A 1 343 ? 17.313 -21.220 -3.327 1.00 13.62 343 THR A C 1
ATOM 2828 O O . THR A 1 343 ? 16.989 -22.396 -3.512 1.00 13.63 343 THR A O 1
ATOM 2832 N N . ALA A 1 344 ? 17.086 -20.607 -2.161 1.00 13.02 344 ALA A N 1
ATOM 2833 C CA . ALA A 1 344 ? 16.669 -21.362 -1.003 1.00 12.36 344 ALA A CA 1
ATOM 2834 C C . ALA A 1 344 ? 15.710 -20.533 -0.133 1.00 12.07 344 ALA A C 1
ATOM 2835 O O . ALA A 1 344 ? 15.868 -19.317 -0.021 1.00 11.35 344 ALA A O 1
ATOM 2837 N N . LEU A 1 345 ? 14.748 -21.226 0.458 1.00 11.18 345 LEU A N 1
ATOM 2838 C CA . LEU A 1 345 ? 13.799 -20.619 1.397 1.00 10.73 345 LEU A CA 1
ATOM 2839 C C . LEU A 1 345 ? 13.291 -21.741 2.284 1.00 11.26 345 LEU A C 1
ATOM 2840 O O . LEU A 1 345 ? 12.770 -22.765 1.783 1.00 11.22 345 LEU A O 1
ATOM 2845 N N . TYR A 1 346 ? 13.460 -21.584 3.588 1.00 10.92 346 TYR A N 1
ATOM 2846 C CA . TYR A 1 346 ? 12.751 -22.455 4.512 1.00 11.25 346 TYR A CA 1
ATOM 2847 C C . TYR A 1 346 ? 11.433 -21.780 4.850 1.00 11.78 346 TYR A C 1
ATOM 2848 O O . TYR A 1 346 ? 11.443 -20.659 5.322 1.00 10.15 346 TYR A O 1
ATOM 2857 N N . ASP A 1 347 ? 10.312 -22.457 4.629 1.00 12.04 347 ASP A N 1
ATOM 2858 C CA . ASP A 1 347 ? 9.063 -21.967 5.204 1.00 11.62 347 ASP A CA 1
ATOM 2859 C C . ASP A 1 347 ? 8.200 -23.117 5.697 1.00 12.20 347 ASP A C 1
ATOM 2860 O O . ASP A 1 347 ? 8.058 -24.153 5.036 1.00 13.02 347 ASP A O 1
ATOM 2865 N N . SER A 1 348 ? 7.665 -22.915 6.880 1.00 11.28 348 SER A N 1
ATOM 2866 C CA A SER A 1 348 ? 6.767 -23.875 7.505 0.50 11.49 348 SER A CA 1
ATOM 2867 C CA B SER A 1 348 ? 6.780 -23.870 7.501 0.50 12.13 348 SER A CA 1
ATOM 2868 C C . SER A 1 348 ? 5.555 -23.132 8.067 1.00 12.42 348 SER A C 1
ATOM 2869 O O . SER A 1 348 ? 5.657 -22.003 8.542 1.00 11.99 348 SER A O 1
ATOM 2874 N N . GLY A 1 349 ? 4.406 -23.764 8.018 1.00 11.29 349 GLY A N 1
ATOM 2875 C CA . GLY A 1 349 ? 3.207 -23.191 8.606 1.00 11.73 349 GLY A CA 1
ATOM 2876 C C . GLY A 1 349 ? 2.639 -21.977 7.880 1.00 9.85 349 GLY A C 1
ATOM 2877 O O . GLY A 1 349 ? 1.814 -21.258 8.464 1.00 11.38 349 GLY A O 1
ATOM 2878 N N . THR A 1 350 ? 3.071 -21.742 6.639 1.00 10.20 350 THR A N 1
ATOM 2879 C CA . THR A 1 350 ? 2.553 -20.607 5.872 1.00 9.57 350 THR A CA 1
ATOM 2880 C C . THR A 1 350 ? 1.075 -20.810 5.515 1.00 10.01 350 THR A C 1
ATOM 2881 O O . THR A 1 350 ? 0.708 -21.862 4.977 1.00 9.15 350 THR A O 1
ATOM 2885 N N . LEU A 1 351 ? 0.220 -19.819 5.823 1.00 9.39 351 LEU A N 1
ATOM 2886 C CA . LEU A 1 351 ? -1.153 -19.860 5.403 1.00 9.87 351 LEU A CA 1
ATOM 2887 C C . LEU A 1 351 ? -1.386 -18.784 4.363 1.00 10.85 351 LEU A C 1
ATOM 2888 O O . LEU A 1 351 ? -0.939 -17.639 4.552 1.00 10.86 351 LEU A O 1
ATOM 2893 N N . LEU A 1 352 ? -2.083 -19.140 3.288 1.00 8.05 352 LEU A N 1
ATOM 2894 C CA . LEU A 1 352 ? -2.447 -18.181 2.218 1.00 7.34 352 LEU A CA 1
ATOM 2895 C C . LEU A 1 352 ? -3.958 -18.265 2.085 1.00 7.73 352 LEU A C 1
ATOM 2896 O O . LEU A 1 352 ? -4.485 -19.323 1.641 1.00 8.92 352 LEU A O 1
ATOM 2901 N N . ASN A 1 353 ? -4.644 -17.186 2.465 1.00 7.39 353 ASN A N 1
ATOM 2902 C CA . ASN A 1 353 ? -6.108 -17.175 2.394 1.00 7.74 353 ASN A CA 1
ATOM 2903 C C . ASN A 1 353 ? -6.683 -18.370 3.126 1.00 7.09 353 ASN A C 1
ATOM 2904 O O . ASN A 1 353 ? -7.612 -19.010 2.651 1.00 7.51 353 ASN A O 1
ATOM 2909 N N . GLY A 1 354 ? -6.044 -18.705 4.254 1.00 7.24 354 GLY A N 1
ATOM 2910 C CA . GLY A 1 354 ? -6.482 -19.762 5.124 1.00 7.82 354 GLY A CA 1
ATOM 2911 C C . GLY A 1 354 ? -5.968 -21.153 4.737 1.00 7.13 354 GLY A C 1
ATOM 2912 O O . GLY A 1 354 ? -6.181 -22.086 5.516 1.00 8.07 354 GLY A O 1
ATOM 2913 N N . THR A 1 355 ? -5.392 -21.311 3.537 1.00 7.17 355 THR A N 1
ATOM 2914 C CA . THR A 1 355 ? -4.929 -22.617 3.066 1.00 8.80 355 THR A CA 1
ATOM 2915 C C . THR A 1 355 ? -3.469 -22.805 3.462 1.00 9.74 355 THR A C 1
ATOM 2916 O O . THR A 1 355 ? -2.653 -21.921 3.203 1.00 9.61 355 THR A O 1
ATOM 2920 N N . GLN A 1 356 ? -3.138 -23.952 4.067 1.00 9.70 356 GLN A N 1
ATOM 2921 C CA . GLN A 1 356 ? -1.710 -24.291 4.308 1.00 10.87 356 GLN A CA 1
ATOM 2922 C C . GLN A 1 356 ? -0.971 -24.473 2.968 1.00 10.35 356 GLN A C 1
ATOM 2923 O O . GLN A 1 356 ? -1.362 -25.275 2.116 1.00 10.11 356 GLN A O 1
ATOM 2929 N N . ILE A 1 357 ? 0.116 -23.733 2.781 1.00 9.62 357 ILE A N 1
ATOM 2930 C CA . ILE A 1 357 ? 0.861 -23.809 1.532 1.00 9.32 357 ILE A CA 1
ATOM 2931 C C . ILE A 1 357 ? 2.327 -23.967 1.878 1.00 10.63 357 ILE A C 1
ATOM 2932 O O . ILE A 1 357 ? 2.710 -23.795 3.033 1.00 11.08 357 ILE A O 1
ATOM 2937 N N . ASN A 1 358 ? 3.115 -24.278 0.853 1.00 10.80 358 ASN A N 1
ATOM 2938 C CA A ASN A 1 358 ? 4.568 -24.234 1.012 0.62 11.34 358 ASN A CA 1
ATOM 2939 C CA B ASN A 1 358 ? 4.554 -24.338 0.976 0.38 11.50 358 ASN A CA 1
ATOM 2940 C C . ASN A 1 358 ? 5.133 -23.394 -0.092 1.00 11.75 358 ASN A C 1
ATOM 2941 O O . ASN A 1 358 ? 5.252 -23.794 -1.257 1.00 10.71 358 ASN A O 1
ATOM 2950 N N . ALA A 1 359 ? 5.493 -22.175 0.289 1.00 11.08 359 ALA A N 1
ATOM 2951 C CA . ALA A 1 359 ? 5.940 -21.183 -0.694 1.00 10.88 359 ALA A CA 1
ATOM 2952 C C . ALA A 1 359 ? 7.228 -21.575 -1.410 1.00 10.75 359 ALA A C 1
ATOM 2953 O O . ALA A 1 359 ? 7.394 -21.359 -2.613 1.00 10.46 359 ALA A O 1
ATOM 2955 N N . SER A 1 360 ? 8.156 -22.105 -0.623 1.00 9.98 360 SER A N 1
ATOM 2956 C CA . SER A 1 360 ? 9.448 -22.523 -1.143 1.00 9.75 360 SER A CA 1
ATOM 2957 C C . SER A 1 360 ? 9.264 -23.625 -2.210 1.00 10.24 360 SER A C 1
ATOM 2958 O O . SER A 1 360 ? 9.730 -23.486 -3.325 1.00 10.00 360 SER A O 1
ATOM 2961 N N . ALA A 1 361 ? 8.491 -24.646 -1.851 1.00 11.25 361 ALA A N 1
ATOM 2962 C CA . ALA A 1 361 ? 8.270 -25.797 -2.707 1.00 11.79 361 ALA A CA 1
ATOM 2963 C C . ALA A 1 361 ? 7.542 -25.358 -3.974 1.00 12.35 361 ALA A C 1
ATOM 2964 O O . ALA A 1 361 ? 7.828 -25.851 -5.067 1.00 13.21 361 ALA A O 1
ATOM 2966 N N . ALA A 1 362 ? 6.605 -24.420 -3.820 1.00 12.85 362 ALA A N 1
ATOM 2967 C CA . ALA A 1 362 ? 5.808 -23.899 -4.946 1.00 12.54 362 ALA A CA 1
ATOM 2968 C C . ALA A 1 362 ? 6.664 -23.184 -5.986 1.00 13.45 362 ALA A C 1
ATOM 2969 O O . ALA A 1 362 ? 6.256 -22.980 -7.157 1.00 15.32 362 ALA A O 1
ATOM 2971 N N . ASN A 1 363 ? 7.877 -22.799 -5.558 1.00 11.69 363 ASN A N 1
ATOM 2972 C CA . ASN A 1 363 ? 8.801 -22.088 -6.422 1.00 11.88 363 ASN A CA 1
ATOM 2973 C C . ASN A 1 363 ? 10.024 -22.930 -6.791 1.00 11.96 363 ASN A C 1
ATOM 2974 O O . ASN A 1 363 ? 10.950 -22.431 -7.404 1.00 12.44 363 ASN A O 1
ATOM 2979 N N . GLY A 1 364 ? 9.981 -24.199 -6.399 1.00 12.85 364 GLY A N 1
ATOM 2980 C CA . GLY A 1 364 ? 11.047 -25.157 -6.682 1.00 13.48 364 GLY A CA 1
ATOM 2981 C C . GLY A 1 364 ? 12.378 -24.810 -6.027 1.00 14.42 364 GLY A C 1
ATOM 2982 O O . GLY A 1 364 ? 13.423 -25.138 -6.566 1.00 15.11 364 GLY A O 1
ATOM 2983 N N . LEU A 1 365 ? 12.348 -24.109 -4.892 1.00 13.91 365 LEU A N 1
ATOM 2984 C CA . LEU A 1 365 ? 13.595 -23.693 -4.231 1.00 13.63 365 LEU A CA 1
ATOM 2985 C C . LEU A 1 365 ? 14.056 -24.811 -3.304 1.00 14.12 365 LEU A C 1
ATOM 2986 O O . LEU A 1 365 ? 13.284 -25.743 -3.041 1.00 14.33 365 LEU A O 1
ATOM 2991 N N . SER A 1 366 ? 15.304 -24.722 -2.827 1.00 15.10 366 SER A N 1
ATOM 2992 C CA A SER A 1 366 ? 15.771 -25.602 -1.768 0.50 15.21 366 SER A CA 1
ATOM 2993 C CA B SER A 1 366 ? 15.789 -25.593 -1.747 0.50 15.64 366 SER A CA 1
ATOM 2994 C C . SER A 1 366 ? 15.032 -25.292 -0.465 1.00 15.98 366 SER A C 1
ATOM 2995 O O . SER A 1 366 ? 14.784 -24.105 -0.129 1.00 15.73 366 SER A O 1
ATOM 3000 N N . SER A 1 367 ? 14.684 -26.352 0.250 1.00 16.26 367 SER A N 1
ATOM 3001 C CA . SER A 1 367 ? 13.934 -26.250 1.484 1.00 18.43 367 SER A CA 1
ATOM 3002 C C . SER A 1 367 ? 14.781 -25.851 2.684 1.00 18.52 367 SER A C 1
ATOM 3003 O O . SER A 1 367 ? 14.239 -25.578 3.746 1.00 19.72 367 SER A O 1
ATOM 3006 N N . SER A 1 368 ? 16.105 -25.854 2.528 1.00 18.56 368 SER A N 1
ATOM 3007 C CA A SER A 1 368 ? 17.012 -25.543 3.620 0.50 18.85 368 SER A CA 1
ATOM 3008 C CA B SER A 1 368 ? 16.988 -25.517 3.638 0.50 18.33 368 SER A CA 1
ATOM 3009 C C . SER A 1 368 ? 17.782 -24.278 3.291 1.00 17.93 368 SER A C 1
ATOM 3010 O O . SER A 1 368 ? 18.131 -24.051 2.135 1.00 18.59 368 SER A O 1
ATOM 3015 N N . VAL A 1 369 ? 18.065 -23.471 4.311 1.00 16.80 369 VAL A N 1
ATOM 3016 C CA . VAL A 1 369 ? 18.856 -22.256 4.109 1.00 14.75 369 VAL A CA 1
ATOM 3017 C C . VAL A 1 369 ? 20.154 -22.325 4.914 1.00 15.09 369 VAL A C 1
ATOM 3018 O O . VAL A 1 369 ? 20.832 -21.320 5.082 1.00 13.52 369 VAL A O 1
ATOM 3022 N N . GLY A 1 370 ? 20.489 -23.529 5.375 1.00 14.48 370 GLY A N 1
ATOM 3023 C CA . GLY A 1 370 ? 21.811 -23.789 5.946 1.00 14.63 370 GLY A CA 1
ATOM 3024 C C . GLY A 1 370 ? 21.992 -23.343 7.385 1.00 14.84 370 GLY A C 1
ATOM 3025 O O . GLY A 1 370 ? 23.132 -23.384 7.925 1.00 15.67 370 GLY A O 1
ATOM 3026 N N . TRP A 1 371 ? 20.895 -22.901 8.024 1.00 13.72 371 TRP A N 1
ATOM 3027 C CA . TRP A 1 371 ? 20.876 -22.562 9.446 1.00 13.34 371 TRP A CA 1
ATOM 3028 C C . TRP A 1 371 ? 19.476 -22.754 10.034 1.00 13.79 371 TRP A C 1
ATOM 3029 O O . TRP A 1 371 ? 18.510 -22.866 9.277 1.00 14.27 371 TRP A O 1
ATOM 3040 N N . THR A 1 372 ? 19.408 -22.821 11.368 1.00 14.93 372 THR A N 1
ATOM 3041 C CA A THR A 1 372 ? 18.142 -22.855 12.108 0.50 16.49 372 THR A CA 1
ATOM 3042 C CA B THR A 1 372 ? 18.156 -22.907 12.130 0.50 15.57 372 THR A CA 1
ATOM 3043 C C . THR A 1 372 ? 18.186 -21.847 13.249 1.00 16.80 372 THR A C 1
ATOM 3044 O O . THR A 1 372 ? 19.149 -21.797 14.041 1.00 18.15 372 THR A O 1
ATOM 3051 N N . PRO A 1 373 ? 17.159 -20.979 13.324 1.00 17.31 373 PRO A N 1
ATOM 3052 C CA . PRO A 1 373 ? 17.187 -19.953 14.372 1.00 18.60 373 PRO A CA 1
ATOM 3053 C C . PRO A 1 373 ? 17.196 -20.574 15.752 1.00 21.59 373 PRO A C 1
ATOM 3054 O O . PRO A 1 373 ? 16.466 -21.539 15.984 1.00 23.32 373 PRO A O 1
ATOM 3058 N N . SER A 1 374 ? 17.977 -20.019 16.673 1.00 23.04 374 SER A N 1
ATOM 3059 C CA . SER A 1 374 ? 17.859 -20.447 18.072 1.00 25.39 374 SER A CA 1
ATOM 3060 C C . SER A 1 374 ? 17.338 -19.344 19.020 1.00 25.18 374 SER A C 1
ATOM 3061 O O . SER A 1 374 ? 16.614 -19.650 19.998 1.00 26.16 374 SER A O 1
ATOM 3064 N N . LEU A 1 375 ? 17.676 -18.085 18.732 1.00 22.81 375 LEU A N 1
ATOM 3065 C CA . LEU A 1 375 ? 17.235 -16.963 19.567 1.00 21.63 375 LEU A CA 1
ATOM 3066 C C . LEU A 1 375 ? 15.863 -16.454 19.171 1.00 20.64 375 LEU A C 1
ATOM 3067 O O . LEU A 1 375 ? 15.748 -15.640 18.253 1.00 20.86 375 LEU A O 1
ATOM 3072 N N . HIS A 1 376 ? 14.821 -16.920 19.827 1.00 18.99 376 HIS A N 1
ATOM 3073 C CA . HIS A 1 376 ? 13.487 -16.418 19.544 1.00 18.38 376 HIS A CA 1
ATOM 3074 C C . HIS A 1 376 ? 12.570 -16.665 20.713 1.00 17.44 376 HIS A C 1
ATOM 3075 O O . HIS A 1 376 ? 12.803 -17.580 21.511 1.00 17.39 376 HIS A O 1
ATOM 3082 N N . GLY A 1 377 ? 11.496 -15.882 20.775 1.00 17.08 377 GLY A N 1
ATOM 3083 C CA . GLY A 1 377 ? 10.455 -16.079 21.769 1.00 17.53 377 GLY A CA 1
ATOM 3084 C C . GLY A 1 377 ? 9.462 -17.121 21.281 1.00 17.83 377 GLY A C 1
ATOM 3085 O O . GLY A 1 377 ? 9.715 -17.840 20.285 1.00 17.83 377 GLY A O 1
ATOM 3086 N N . SER A 1 378 ? 8.324 -17.183 21.952 1.00 18.19 378 SER A N 1
ATOM 3087 C CA A SER A 1 378 ? 7.287 -18.161 21.614 0.50 18.30 378 SER A CA 1
ATOM 3088 C CA B SER A 1 378 ? 7.274 -18.147 21.629 0.50 18.19 378 SER A CA 1
ATOM 3089 C C . SER A 1 378 ? 6.703 -17.933 20.224 1.00 17.92 378 SER A C 1
ATOM 3090 O O . SER A 1 378 ? 6.358 -16.810 19.859 1.00 17.68 378 SER A O 1
ATOM 3095 N N . ILE A 1 379 ? 6.589 -19.014 19.455 1.00 17.32 379 ILE A N 1
ATOM 3096 C CA . ILE A 1 379 ? 6.006 -18.954 18.117 1.00 16.40 379 ILE A CA 1
ATOM 3097 C C . ILE A 1 379 ? 4.526 -19.339 18.178 1.00 15.52 379 ILE A C 1
ATOM 3098 O O . ILE A 1 379 ? 4.189 -20.486 18.512 1.00 15.94 379 ILE A O 1
ATOM 3103 N N . ASP A 1 380 ? 3.643 -18.386 17.883 1.00 12.97 380 ASP A N 1
ATOM 3104 C CA . ASP A 1 380 ? 2.197 -18.612 17.863 1.00 12.19 380 ASP A CA 1
ATOM 3105 C C . ASP A 1 380 ? 1.881 -19.610 16.771 1.00 11.82 380 ASP A C 1
ATOM 3106 O O . ASP A 1 380 ? 2.521 -19.654 15.717 1.00 11.03 380 ASP A O 1
ATOM 3111 N N . ALA A 1 381 ? 0.849 -20.393 17.021 1.00 12.15 381 ALA A N 1
ATOM 3112 C CA . ALA A 1 381 ? 0.202 -21.181 15.961 1.00 11.99 381 ALA A CA 1
ATOM 3113 C C . ALA A 1 381 ? -0.273 -20.245 14.842 1.00 11.54 381 ALA A C 1
ATOM 3114 O O . ALA A 1 381 ? -0.816 -19.152 15.097 1.00 11.29 381 ALA A O 1
ATOM 3116 N N . SER A 1 382 ? -0.116 -20.685 13.600 1.00 11.43 382 SER A N 1
ATOM 3117 C CA . SER A 1 382 ? -0.578 -19.871 12.466 1.00 11.20 382 SER A CA 1
ATOM 3118 C C . SER A 1 382 ? -2.019 -19.395 12.557 1.00 11.61 382 SER A C 1
ATOM 3119 O O . SER A 1 382 ? -2.339 -18.264 12.181 1.00 11.27 382 SER A O 1
ATOM 3122 N N . ALA A 1 383 ? -2.925 -20.255 13.042 1.00 11.52 383 ALA A N 1
ATOM 3123 C CA . ALA A 1 383 ? -4.335 -19.871 13.158 1.00 12.94 383 ALA A CA 1
ATOM 3124 C C . ALA A 1 383 ? -4.587 -18.675 14.078 1.00 12.90 383 ALA A C 1
ATOM 3125 O O . ALA A 1 383 ? -5.634 -18.051 13.992 1.00 14.60 383 ALA A O 1
ATOM 3127 N N . ASN A 1 384 ? -3.618 -18.315 14.926 1.00 13.94 384 ASN A N 1
ATOM 3128 C CA . ASN A 1 384 ? -3.819 -17.205 15.873 1.00 13.37 384 ASN A CA 1
ATOM 3129 C C . ASN A 1 384 ? -3.123 -15.893 15.455 1.00 13.00 384 ASN A C 1
ATOM 3130 O O . ASN A 1 384 ? -3.343 -14.839 16.059 1.00 13.01 384 ASN A O 1
ATOM 3135 N N . VAL A 1 385 ? -2.344 -15.976 14.378 1.00 11.60 385 VAL A N 1
ATOM 3136 C CA . VAL A 1 385 ? -1.528 -14.832 13.909 1.00 10.94 385 VAL A CA 1
ATOM 3137 C C . VAL A 1 385 ? -2.310 -13.622 13.455 1.00 10.67 385 VAL A C 1
ATOM 3138 O O . VAL A 1 385 ? -1.990 -12.498 13.908 1.00 11.38 385 VAL A O 1
ATOM 3142 N N . LYS A 1 386 ? -3.325 -13.801 12.603 1.00 11.50 386 LYS A N 1
ATOM 3143 C CA . LYS A 1 386 ? -4.097 -12.653 12.134 1.00 10.95 386 LYS A CA 1
ATOM 3144 C C . LYS A 1 386 ? -4.605 -11.841 13.330 1.00 11.92 386 LYS A C 1
ATOM 3145 O O . LYS A 1 386 ? -4.318 -10.646 13.448 1.00 10.62 386 LYS A O 1
ATOM 3151 N N . SER A 1 387 ? -5.324 -12.487 14.248 1.00 11.38 387 SER A N 1
ATOM 3152 C CA B SER A 1 387 ? -5.914 -11.780 15.391 0.62 12.12 387 SER A CA 1
ATOM 3153 C CA C SER A 1 387 ? -5.914 -11.732 15.346 0.38 12.11 387 SER A CA 1
ATOM 3154 C C . SER A 1 387 ? -4.855 -11.116 16.282 1.00 11.44 387 SER A C 1
ATOM 3155 O O . SER A 1 387 ? -5.007 -9.954 16.700 1.00 11.37 387 SER A O 1
ATOM 3160 N N . ASN A 1 388 ? -3.770 -11.854 16.579 1.00 11.61 388 ASN A N 1
ATOM 3161 C CA . ASN A 1 388 ? -2.755 -11.354 17.490 1.00 11.26 388 ASN A CA 1
ATOM 3162 C C . ASN A 1 388 ? -2.112 -10.106 16.874 1.00 10.57 388 ASN A C 1
ATOM 3163 O O . ASN A 1 388 ? -1.983 -9.082 17.529 1.00 9.15 388 ASN A O 1
ATOM 3168 N N . VAL A 1 389 ? -1.789 -10.188 15.585 1.00 10.94 389 VAL A N 1
ATOM 3169 C CA . VAL A 1 389 ? -1.059 -9.098 14.922 1.00 9.40 389 VAL A CA 1
ATOM 3170 C C . VAL A 1 389 ? -1.937 -7.872 14.705 1.00 9.75 389 VAL A C 1
ATOM 3171 O O . VAL A 1 389 ? -1.501 -6.750 15.009 1.00 10.01 389 VAL A O 1
ATOM 3175 N N . ILE A 1 390 ? -3.167 -8.066 14.208 1.00 9.13 390 ILE A N 1
ATOM 3176 C CA . ILE A 1 390 ? -4.082 -6.931 14.061 1.00 9.72 390 ILE A CA 1
ATOM 3177 C C . ILE A 1 390 ? -4.295 -6.223 15.409 1.00 10.94 390 ILE A C 1
ATOM 3178 O O . ILE A 1 390 ? -4.219 -4.995 15.515 1.00 11.98 390 ILE A O 1
ATOM 3183 N N . ASN A 1 391 ? -4.535 -7.006 16.450 1.00 10.81 391 ASN A N 1
ATOM 3184 C CA . ASN A 1 391 ? -4.776 -6.391 17.737 1.00 12.69 391 ASN A CA 1
ATOM 3185 C C . ASN A 1 391 ? -3.538 -5.690 18.341 1.00 12.14 391 ASN A C 1
ATOM 3186 O O . ASN A 1 391 ? -3.688 -4.705 19.050 1.00 13.36 391 ASN A O 1
ATOM 3191 N N . GLN A 1 392 ? -2.336 -6.227 18.102 1.00 11.08 392 GLN A N 1
ATOM 3192 C CA . GLN A 1 392 ? -1.161 -5.781 18.882 1.00 10.85 392 GLN A CA 1
ATOM 3193 C C . GLN A 1 392 ? -0.100 -4.961 18.133 1.00 10.59 392 GLN A C 1
ATOM 3194 O O . GLN A 1 392 ? 0.771 -4.361 18.761 1.00 10.43 392 GLN A O 1
ATOM 3200 N N . ALA A 1 393 ? -0.100 -5.027 16.804 1.00 9.86 393 ALA A N 1
ATOM 3201 C CA . ALA A 1 393 ? 0.990 -4.395 16.043 1.00 9.50 393 ALA A CA 1
ATOM 3202 C C . ALA A 1 393 ? 0.789 -2.911 15.791 1.00 9.19 393 ALA A C 1
ATOM 3203 O O . ALA A 1 393 ? -0.289 -2.442 15.445 1.00 9.68 393 ALA A O 1
ATOM 3205 N N . GLY A 1 394 ? 1.881 -2.171 15.893 1.00 8.03 394 GLY A N 1
ATOM 3206 C CA . GLY A 1 394 ? 1.842 -0.752 15.531 1.00 7.98 394 GLY A CA 1
ATOM 3207 C C . GLY A 1 394 ? 1.977 0.203 16.705 1.00 8.40 394 GLY A C 1
ATOM 3208 O O . GLY A 1 394 ? 1.943 -0.208 17.858 1.00 8.24 394 GLY A O 1
ATOM 3209 N N . ALA A 1 395 ? 2.073 1.486 16.384 1.00 7.66 395 ALA A N 1
ATOM 3210 C CA . ALA A 1 395 ? 2.185 2.567 17.399 1.00 8.13 395 ALA A CA 1
ATOM 3211 C C . ALA A 1 395 ? 0.832 2.700 18.062 1.00 10.04 395 ALA A C 1
ATOM 3212 O O . ALA A 1 395 ? -0.194 2.316 17.472 1.00 9.20 395 ALA A O 1
ATOM 3214 N N . GLY A 1 396 ? 0.821 3.137 19.317 1.00 10.46 396 GLY A N 1
ATOM 3215 C CA . GLY A 1 396 ? -0.452 3.397 19.998 1.00 11.47 396 GLY A CA 1
ATOM 3216 C C . GLY A 1 396 ? -1.083 2.167 20.606 1.00 13.48 396 GLY A C 1
ATOM 3217 O O . GLY A 1 396 ? -2.230 2.220 21.031 1.00 14.77 396 GLY A O 1
ATOM 3218 N N . LYS A 1 397 ? -0.329 1.063 20.669 1.00 14.83 397 LYS A N 1
ATOM 3219 C CA . LYS A 1 397 ? -0.849 -0.204 21.185 1.00 16.87 397 LYS A CA 1
ATOM 3220 C C . LYS A 1 397 ? -0.446 -0.566 22.632 1.00 19.51 397 LYS A C 1
ATOM 3221 O O . LYS A 1 397 ? -0.915 -1.594 23.164 1.00 19.83 397 LYS A O 1
ATOM 3227 N N . LEU A 1 398 ? 0.378 0.267 23.289 1.00 20.84 398 LEU A N 1
ATOM 3228 C CA . LEU A 1 398 ? 0.985 -0.102 24.586 1.00 23.02 398 LEU A CA 1
ATOM 3229 C C . LEU A 1 398 ? 0.322 0.506 25.864 1.00 25.48 398 LEU A C 1
ATOM 3230 O O . LEU A 1 398 ? 0.813 0.300 26.997 1.00 26.09 398 LEU A O 1
ATOM 3235 N N . ASN A 1 399 ? -0.785 1.239 25.694 1.00 26.92 399 ASN A N 1
ATOM 3236 C CA . ASN A 1 399 ? -1.524 1.767 26.852 1.00 29.04 399 ASN A CA 1
ATOM 3237 C C . ASN A 1 399 ? -2.418 0.729 27.537 1.00 30.52 399 ASN A C 1
ATOM 3238 O O . ASN A 1 399 ? -2.656 -0.352 26.968 1.00 31.57 399 ASN A O 1
#

B-factor: mean 13.82, std 7.89, range [2.0, 57.24]